Protein AF-A0A8T3P577-F1 (afdb_monomer)

Structure (mmCIF, N/CA/C/O backbone):
data_AF-A0A8T3P577-F1
#
_entry.id   AF-A0A8T3P577-F1
#
loop_
_atom_site.group_PDB
_atom_site.id
_atom_site.type_symbol
_atom_site.label_atom_id
_atom_site.label_alt_id
_atom_site.label_comp_id
_atom_site.label_asym_id
_atom_site.label_entity_id
_atom_site.label_seq_id
_atom_site.pdbx_PDB_ins_code
_atom_site.Cartn_x
_atom_site.Cartn_y
_atom_site.Cartn_z
_atom_site.occupancy
_atom_site.B_iso_or_equiv
_atom_site.auth_seq_id
_atom_site.auth_comp_id
_atom_site.auth_asym_id
_atom_site.auth_atom_id
_atom_site.pdbx_PDB_model_num
ATOM 1 N N . MET A 1 1 ? 23.731 -14.894 -26.769 1.00 71.81 1 MET A N 1
ATOM 2 C CA . MET A 1 1 ? 24.178 -13.568 -27.231 1.00 71.81 1 MET A CA 1
ATOM 3 C C . MET A 1 1 ? 25.105 -13.027 -26.162 1.00 71.81 1 MET A C 1
ATOM 5 O O . MET A 1 1 ? 24.796 -13.225 -24.994 1.00 71.81 1 MET A O 1
ATOM 9 N N . SER A 1 2 ? 26.239 -12.454 -26.550 1.00 82.31 2 SER A N 1
ATOM 10 C CA . SER A 1 2 ? 27.173 -11.771 -25.647 1.00 82.31 2 SER A CA 1
ATOM 11 C C . SER A 1 2 ? 27.185 -10.286 -25.996 1.00 82.31 2 SER A C 1
ATOM 13 O O . SER A 1 2 ? 27.164 -9.952 -27.181 1.00 82.31 2 SER A O 1
ATOM 15 N N . ILE A 1 3 ? 27.175 -9.412 -24.990 1.00 85.81 3 ILE A N 1
ATOM 16 C CA . ILE A 1 3 ? 27.197 -7.953 -25.147 1.00 85.81 3 ILE A CA 1
ATOM 17 C C . ILE A 1 3 ? 28.252 -7.409 -24.186 1.00 85.81 3 ILE A C 1
ATOM 19 O O . ILE A 1 3 ? 28.118 -7.576 -22.976 1.00 85.81 3 ILE A O 1
ATOM 23 N N . ASP A 1 4 ? 29.266 -6.741 -24.723 1.00 86.69 4 ASP A N 1
ATOM 24 C CA . ASP A 1 4 ? 30.202 -5.900 -23.980 1.00 86.69 4 ASP A CA 1
ATOM 25 C C . ASP A 1 4 ? 30.044 -4.468 -24.498 1.00 86.69 4 ASP A C 1
ATOM 27 O O . ASP A 1 4 ? 30.596 -4.108 -25.532 1.00 86.69 4 ASP A O 1
ATOM 31 N N . MET A 1 5 ? 29.203 -3.678 -23.834 1.00 86.38 5 MET A N 1
ATOM 32 C CA . MET A 1 5 ? 29.013 -2.253 -24.114 1.00 86.38 5 MET A CA 1
ATOM 33 C C . MET A 1 5 ? 29.211 -1.493 -22.802 1.00 86.38 5 MET A C 1
ATOM 35 O O . MET A 1 5 ? 28.332 -1.548 -21.935 1.00 86.38 5 MET A O 1
ATOM 39 N N . PRO A 1 6 ? 30.362 -0.825 -22.607 1.00 77.06 6 PRO A N 1
ATOM 40 C CA . PRO A 1 6 ? 30.634 -0.088 -21.386 1.00 77.06 6 PRO A CA 1
ATOM 41 C C . PRO A 1 6 ? 29.635 1.055 -21.181 1.00 77.06 6 PRO A C 1
ATOM 43 O O . PRO A 1 6 ? 29.279 1.775 -22.112 1.00 77.06 6 PRO A O 1
ATOM 46 N N . ALA A 1 7 ? 29.215 1.255 -19.935 1.00 70.44 7 ALA A N 1
ATOM 47 C CA . ALA A 1 7 ? 28.343 2.352 -19.525 1.00 70.44 7 ALA A CA 1
ATOM 48 C C . ALA A 1 7 ? 28.903 3.041 -18.270 1.00 70.44 7 ALA A C 1
ATOM 50 O O . ALA A 1 7 ? 29.753 2.488 -17.567 1.00 70.44 7 ALA A O 1
ATOM 51 N N . GLY A 1 8 ? 28.432 4.257 -17.975 1.00 68.62 8 GLY A N 1
ATOM 52 C CA . GLY A 1 8 ? 28.886 5.026 -16.810 1.00 68.62 8 GLY A CA 1
ATOM 53 C C . GLY A 1 8 ? 30.382 5.349 -16.879 1.00 68.62 8 GLY A C 1
ATOM 54 O O . GLY A 1 8 ? 30.854 5.846 -17.894 1.00 68.62 8 GLY A O 1
ATOM 55 N N . GLU A 1 9 ? 31.139 5.048 -15.822 1.00 60.72 9 GLU A N 1
ATOM 56 C CA . GLU A 1 9 ? 32.598 5.268 -15.790 1.00 60.72 9 GLU A CA 1
ATOM 57 C C . GLU A 1 9 ? 33.372 4.357 -16.762 1.00 60.72 9 GLU A C 1
ATOM 59 O O . GLU A 1 9 ? 34.480 4.689 -17.182 1.00 60.72 9 GLU A O 1
ATOM 64 N N . GLY A 1 10 ? 32.771 3.240 -17.190 1.00 57.75 10 GLY A N 1
ATOM 65 C CA . GLY A 1 10 ? 33.385 2.284 -18.114 1.00 57.75 10 GLY A CA 1
ATOM 66 C C . GLY A 1 10 ? 33.611 2.824 -19.530 1.00 57.75 10 GLY A C 1
ATOM 67 O O . GLY A 1 10 ? 34.413 2.254 -20.265 1.00 57.75 10 GLY A O 1
ATOM 68 N N . ILE A 1 11 ? 32.968 3.937 -19.905 1.00 72.00 11 ILE A N 1
ATOM 69 C CA . ILE A 1 11 ? 33.116 4.565 -21.232 1.00 72.00 11 ILE A CA 1
ATOM 70 C C . ILE A 1 11 ? 34.526 5.123 -21.485 1.00 72.00 11 ILE A C 1
ATOM 72 O O . ILE A 1 11 ? 34.865 5.441 -22.618 1.00 72.00 11 ILE A O 1
ATOM 76 N N . GLN A 1 12 ? 35.354 5.266 -20.444 1.00 69.62 12 GLN A N 1
ATOM 77 C CA . GLN A 1 12 ? 36.741 5.729 -20.580 1.00 69.62 12 GLN A CA 1
ATOM 78 C C . GLN A 1 12 ? 37.710 4.614 -21.000 1.00 69.62 12 GLN A C 1
ATOM 80 O O . GLN A 1 12 ? 38.899 4.868 -21.203 1.00 69.62 12 GLN A O 1
ATOM 85 N N . ARG A 1 13 ? 37.235 3.367 -21.102 1.00 74.62 13 ARG A N 1
ATOM 86 C CA . ARG A 1 13 ? 38.071 2.223 -21.460 1.00 74.62 13 ARG A CA 1
ATOM 87 C C . ARG A 1 13 ? 38.559 2.361 -22.902 1.00 74.62 13 ARG A C 1
ATOM 89 O O . ARG A 1 13 ? 37.771 2.507 -23.828 1.00 74.62 13 ARG A O 1
ATOM 96 N N . HIS A 1 14 ? 39.872 2.265 -23.098 1.00 75.50 14 HIS A N 1
ATOM 97 C CA . HIS A 1 14 ? 40.455 2.193 -24.436 1.00 75.50 14 HIS A CA 1
ATOM 98 C C . HIS A 1 14 ? 40.020 0.894 -25.124 1.00 75.50 14 HIS A C 1
ATOM 100 O O . HIS A 1 14 ? 40.202 -0.191 -24.570 1.00 75.50 14 HIS A O 1
ATOM 106 N N . GLY A 1 15 ? 39.452 0.995 -26.323 1.00 87.06 15 GLY A N 1
ATOM 107 C CA . GLY A 1 15 ? 38.887 -0.160 -27.009 1.00 87.06 15 GLY A CA 1
ATOM 108 C C . GLY A 1 15 ? 37.847 0.232 -28.044 1.00 87.06 15 GLY A C 1
ATOM 109 O O . GLY A 1 15 ? 37.768 1.397 -28.428 1.00 87.06 15 GLY A O 1
ATOM 110 N N . TRP A 1 16 ? 37.082 -0.761 -28.489 1.00 91.44 16 TRP A N 1
ATOM 111 C CA . TRP A 1 16 ? 35.789 -0.559 -29.143 1.00 91.44 16 TRP A CA 1
ATOM 112 C C . TRP A 1 16 ? 34.788 0.051 -28.155 1.00 91.44 16 TRP A C 1
ATOM 114 O O . TRP A 1 16 ? 34.823 -0.297 -26.974 1.00 91.44 16 TRP A O 1
ATOM 124 N N . ASP A 1 17 ? 33.858 0.876 -28.643 1.00 90.81 17 ASP A N 1
ATOM 125 C CA . ASP A 1 17 ? 32.739 1.369 -27.821 1.00 90.81 17 ASP A CA 1
ATOM 126 C C . ASP A 1 17 ? 31.758 0.240 -27.468 1.00 90.81 17 ASP A C 1
ATOM 128 O O . ASP A 1 17 ? 31.012 0.323 -26.495 1.00 90.81 17 ASP A O 1
ATOM 132 N N . GLY A 1 18 ? 31.763 -0.843 -28.247 1.00 92.00 18 GLY A N 1
ATOM 133 C CA . GLY A 1 18 ? 31.103 -2.081 -27.872 1.00 92.00 18 GLY A CA 1
ATOM 134 C C . GLY A 1 18 ? 31.506 -3.272 -28.729 1.00 92.00 18 GLY A C 1
ATOM 135 O O . GLY A 1 18 ? 31.876 -3.127 -29.892 1.00 92.00 18 GLY A O 1
ATOM 136 N N . ILE A 1 19 ? 31.397 -4.473 -28.173 1.00 92.50 19 ILE A N 1
ATOM 137 C CA . ILE A 1 19 ? 31.553 -5.736 -28.893 1.00 92.50 19 ILE A CA 1
ATOM 138 C C . ILE A 1 19 ? 30.324 -6.592 -28.613 1.00 92.50 19 ILE A C 1
ATOM 140 O O . ILE A 1 19 ? 29.979 -6.858 -27.463 1.00 92.50 19 ILE A O 1
ATOM 144 N N . VAL A 1 20 ? 29.648 -7.034 -29.670 1.00 91.94 20 VAL A N 1
ATOM 145 C CA . VAL A 1 20 ? 28.445 -7.865 -29.556 1.00 91.94 20 VAL A CA 1
ATOM 146 C C . VAL A 1 20 ? 28.607 -9.116 -30.397 1.00 91.94 20 VAL A C 1
ATOM 148 O O . VAL A 1 20 ? 28.954 -9.040 -31.575 1.00 91.94 20 VAL A O 1
ATOM 151 N N . GLU A 1 21 ? 28.309 -10.267 -29.804 1.00 91.56 21 GLU A N 1
ATOM 152 C CA . GLU A 1 21 ? 28.232 -11.545 -30.500 1.00 91.56 21 GLU A CA 1
ATOM 153 C C . GLU A 1 21 ? 26.792 -12.066 -30.475 1.00 91.56 21 GLU A C 1
ATOM 155 O O . GLU A 1 21 ? 26.251 -12.440 -29.423 1.00 91.56 21 GLU A O 1
ATOM 160 N N . SER A 1 22 ? 26.168 -12.130 -31.652 1.00 88.56 22 SER A N 1
ATOM 161 C CA . SER A 1 22 ? 24.831 -12.703 -31.807 1.00 88.56 22 SER A CA 1
ATOM 162 C C . SER A 1 22 ? 24.853 -13.980 -32.635 1.00 88.56 22 SER A C 1
ATOM 164 O O . SER A 1 22 ? 25.453 -14.032 -33.702 1.00 88.56 22 SER A O 1
ATOM 166 N N . ARG A 1 23 ? 24.139 -15.019 -32.190 1.00 83.88 23 ARG A N 1
ATOM 167 C CA . ARG A 1 23 ? 23.975 -16.257 -32.978 1.00 83.88 23 ARG A CA 1
ATOM 168 C C . ARG A 1 23 ? 22.992 -16.079 -34.134 1.00 83.88 23 ARG A C 1
ATOM 170 O O . ARG A 1 23 ? 23.138 -16.732 -35.159 1.00 83.88 23 ARG A O 1
ATOM 177 N N . VAL A 1 24 ? 22.006 -15.199 -33.964 1.00 81.00 24 VAL A N 1
ATOM 178 C CA . VAL A 1 24 ? 20.947 -14.925 -34.939 1.00 81.00 24 VAL A CA 1
ATOM 179 C C . VAL A 1 24 ? 20.927 -13.426 -35.202 1.00 81.00 24 VAL A C 1
ATOM 181 O O . VAL A 1 24 ? 20.859 -12.628 -34.269 1.00 81.00 24 VAL A O 1
ATOM 184 N N . GLY A 1 25 ? 21.046 -13.044 -36.469 1.00 81.00 25 GLY A N 1
ATOM 185 C CA . GLY A 1 25 ? 20.943 -11.648 -36.873 1.00 81.00 25 GLY A CA 1
ATOM 186 C C . GLY A 1 25 ? 19.488 -11.222 -37.049 1.00 81.00 25 GLY A C 1
ATOM 187 O O . GLY A 1 25 ? 18.616 -12.052 -37.299 1.00 81.00 25 GLY A O 1
ATOM 188 N N . ASN A 1 26 ? 19.236 -9.922 -36.967 1.00 82.94 26 ASN A N 1
ATOM 189 C CA . ASN A 1 26 ? 17.981 -9.297 -37.369 1.00 82.94 26 ASN A CA 1
ATOM 190 C C . ASN A 1 26 ? 18.266 -8.054 -38.241 1.00 82.94 26 ASN A C 1
ATOM 192 O O . ASN A 1 26 ? 19.400 -7.828 -38.685 1.00 82.94 26 ASN A O 1
ATOM 196 N N . ALA A 1 27 ? 17.233 -7.255 -38.517 1.00 83.50 27 ALA A N 1
ATOM 197 C CA . ALA A 1 27 ? 17.361 -6.044 -39.329 1.00 83.50 27 ALA A CA 1
ATOM 198 C C . ALA A 1 27 ? 18.407 -5.051 -38.773 1.00 83.50 27 ALA A C 1
ATOM 200 O O . ALA A 1 27 ? 19.094 -4.389 -39.547 1.00 83.50 27 ALA A O 1
ATOM 201 N N . TRP A 1 28 ? 18.597 -5.020 -37.452 1.00 86.62 28 TRP A N 1
ATOM 202 C CA . TRP A 1 28 ? 19.410 -4.039 -36.726 1.00 86.62 28 TRP A CA 1
ATOM 203 C C . TRP A 1 28 ? 20.733 -4.607 -36.192 1.00 86.62 28 TRP A C 1
ATOM 205 O O . TRP A 1 28 ? 21.733 -3.900 -36.086 1.00 86.62 28 TRP A O 1
ATOM 215 N N . LEU A 1 29 ? 20.789 -5.902 -35.898 1.00 88.31 29 LEU A N 1
ATOM 216 C CA . LEU A 1 29 ? 21.960 -6.570 -35.343 1.00 88.31 29 LEU A CA 1
ATOM 217 C C . LEU A 1 29 ? 22.425 -7.689 -36.287 1.00 88.31 29 LEU A C 1
ATOM 219 O O . LEU A 1 29 ? 21.695 -8.664 -36.464 1.00 88.31 29 LEU A O 1
ATOM 223 N N . PRO A 1 30 ? 23.619 -7.594 -36.900 1.00 88.00 30 PRO A N 1
ATOM 224 C CA . PRO A 1 30 ? 24.184 -8.684 -37.695 1.00 88.00 30 PRO A CA 1
ATOM 225 C C . PRO A 1 30 ? 24.400 -9.970 -36.884 1.00 88.00 30 PRO A C 1
ATOM 227 O O . PRO A 1 30 ? 24.657 -9.930 -35.683 1.00 88.00 30 PRO A O 1
ATOM 230 N N . SER A 1 31 ? 24.379 -11.124 -37.557 1.00 90.25 31 SER A N 1
ATOM 231 C CA . SER A 1 31 ? 24.835 -12.388 -36.965 1.00 90.25 31 SER A CA 1
ATOM 232 C C . SER A 1 31 ? 26.365 -12.449 -36.872 1.00 90.25 31 SER A C 1
ATOM 234 O O . SER A 1 31 ? 27.079 -11.983 -37.764 1.00 90.25 31 SER A O 1
ATOM 236 N N . GLY A 1 32 ? 26.879 -13.120 -35.850 1.00 91.56 32 GLY A N 1
ATOM 237 C CA . GLY A 1 32 ? 28.299 -13.256 -35.546 1.00 91.56 32 GLY A CA 1
ATOM 238 C C . GLY A 1 32 ? 28.833 -12.115 -34.682 1.00 91.56 32 GLY A C 1
ATOM 239 O O . GLY A 1 32 ? 28.078 -11.448 -33.973 1.00 91.56 32 GLY A O 1
ATOM 240 N N . LEU A 1 33 ? 30.150 -11.926 -34.736 1.00 94.25 33 LEU A N 1
ATOM 241 C CA . LEU A 1 33 ? 30.873 -10.932 -33.951 1.00 94.25 33 LEU A CA 1
ATOM 242 C C . LEU A 1 33 ? 30.795 -9.552 -34.614 1.00 94.25 33 LEU A C 1
ATOM 244 O O . LEU A 1 33 ? 30.989 -9.416 -35.825 1.00 94.25 33 LEU A O 1
ATOM 248 N N . THR A 1 34 ? 30.503 -8.523 -33.828 1.00 95.06 34 THR A N 1
ATOM 249 C CA . THR A 1 34 ? 30.316 -7.149 -34.302 1.00 95.06 34 THR A CA 1
ATOM 250 C C . THR A 1 34 ? 31.057 -6.175 -33.390 1.00 95.06 34 THR A C 1
ATOM 252 O O . THR A 1 34 ? 30.923 -6.252 -32.170 1.00 95.06 34 THR A O 1
ATOM 255 N N . GLY A 1 35 ? 31.857 -5.288 -33.981 1.00 95.56 35 GLY A N 1
ATOM 256 C CA . GLY A 1 35 ? 32.533 -4.188 -33.295 1.00 95.56 35 GLY A CA 1
ATOM 257 C C . GLY A 1 35 ? 31.777 -2.887 -33.530 1.00 95.56 35 GLY A C 1
ATOM 258 O O . GLY A 1 35 ? 31.474 -2.549 -34.676 1.00 95.56 35 GLY A O 1
ATOM 259 N N . TRP A 1 36 ? 31.451 -2.186 -32.449 1.00 95.69 36 TRP A N 1
ATOM 260 C CA . TRP A 1 36 ? 30.625 -0.986 -32.438 1.00 95.69 36 TRP A CA 1
ATOM 261 C C . TRP A 1 36 ? 31.460 0.242 -32.105 1.00 95.69 36 TRP A C 1
ATOM 263 O O . TRP A 1 36 ? 32.252 0.244 -31.165 1.00 95.69 36 TRP A O 1
ATOM 273 N N . GLU A 1 37 ? 31.228 1.290 -32.882 1.00 95.56 37 GLU A N 1
ATOM 274 C CA . GLU A 1 37 ? 31.765 2.633 -32.714 1.00 95.56 37 GLU A CA 1
ATOM 275 C C . GLU A 1 37 ? 30.597 3.618 -32.675 1.00 95.56 37 GLU A C 1
ATOM 277 O O . GLU A 1 37 ? 29.689 3.543 -33.505 1.00 95.56 37 GLU A O 1
ATOM 282 N N . MET A 1 38 ? 30.606 4.558 -31.739 1.00 93.88 38 MET A N 1
ATOM 283 C CA . MET A 1 38 ? 29.532 5.519 -31.525 1.00 93.88 38 MET A CA 1
ATOM 284 C C . MET A 1 38 ? 30.082 6.946 -31.544 1.00 93.88 38 MET A C 1
ATOM 286 O O . MET A 1 38 ? 31.102 7.265 -30.939 1.00 93.88 38 MET A O 1
ATOM 290 N N . GLY A 1 39 ? 29.406 7.846 -32.260 1.00 91.94 39 GLY A N 1
ATOM 291 C CA . GLY A 1 39 ? 29.864 9.225 -32.425 1.00 91.94 39 GLY A CA 1
ATOM 292 C C . GLY A 1 39 ? 28.734 10.244 -32.381 1.00 91.94 39 GLY A C 1
ATOM 293 O O . GLY A 1 39 ? 27.722 10.104 -33.066 1.00 91.94 39 GLY A O 1
ATOM 294 N N . VAL A 1 40 ? 28.933 11.323 -31.620 1.00 91.69 40 VAL A N 1
ATOM 295 C CA . VAL A 1 40 ? 27.987 12.456 -31.511 1.00 91.69 40 VAL A CA 1
ATOM 296 C C . VAL A 1 40 ? 28.432 13.703 -32.293 1.00 91.69 40 VAL A C 1
ATOM 298 O O . VAL A 1 40 ? 27.758 14.743 -32.254 1.00 91.69 40 VAL A O 1
ATOM 301 N N . ASP A 1 41 ? 29.563 13.595 -33.000 1.00 93.31 41 ASP A N 1
ATOM 302 C CA . ASP A 1 41 ? 30.188 14.644 -33.805 1.00 93.31 41 ASP A CA 1
ATOM 303 C C . ASP A 1 41 ? 29.220 15.310 -34.789 1.00 93.31 41 ASP A C 1
ATOM 305 O O . ASP A 1 41 ? 28.344 14.675 -35.373 1.00 93.31 41 ASP A O 1
ATOM 309 N N . LYS A 1 42 ? 29.415 16.617 -35.021 1.00 92.50 42 LYS A N 1
ATOM 310 C CA . LYS A 1 42 ? 28.609 17.390 -35.987 1.00 92.50 42 LYS A CA 1
ATOM 311 C C . LYS A 1 42 ? 28.790 16.927 -37.435 1.00 92.50 42 LYS A C 1
ATOM 313 O O . LYS A 1 42 ? 27.908 17.179 -38.247 1.00 92.50 42 LYS A O 1
ATOM 318 N N . ASP A 1 43 ? 29.918 16.288 -37.743 1.00 94.56 43 ASP A N 1
ATOM 319 C CA . ASP A 1 43 ? 30.199 15.672 -39.041 1.00 94.56 43 ASP A CA 1
ATOM 320 C C . ASP A 1 43 ? 30.327 14.150 -38.864 1.00 94.56 43 ASP A C 1
ATOM 322 O O . ASP A 1 43 ? 31.427 13.644 -38.599 1.00 94.56 43 ASP A O 1
ATOM 326 N N . PRO A 1 44 ? 29.212 13.407 -38.998 1.00 94.31 44 PRO A N 1
ATOM 327 C CA . PRO A 1 44 ? 29.225 11.962 -38.829 1.00 94.31 44 PRO A CA 1
ATOM 328 C C . PRO A 1 44 ? 30.077 11.249 -39.873 1.00 94.31 44 PRO A C 1
ATOM 330 O O . PRO A 1 44 ? 30.699 10.240 -39.557 1.00 94.31 44 PRO A O 1
ATOM 333 N N . ARG A 1 45 ? 30.162 11.776 -41.106 1.00 95.81 45 ARG A N 1
ATOM 334 C CA . ARG A 1 45 ? 30.943 11.148 -42.181 1.00 95.81 45 ARG A CA 1
ATOM 335 C C . ARG A 1 45 ? 32.421 11.145 -41.833 1.00 95.81 45 ARG A C 1
ATOM 337 O O . ARG A 1 45 ? 33.083 10.117 -42.003 1.00 95.81 45 ARG A O 1
ATOM 344 N N . ARG A 1 46 ? 32.941 12.290 -41.385 1.00 95.94 46 ARG A N 1
ATOM 345 C CA . ARG A 1 46 ? 34.342 12.412 -40.979 1.00 95.94 46 ARG A CA 1
ATOM 346 C C . ARG A 1 46 ? 34.635 11.464 -39.821 1.00 95.94 46 ARG A C 1
ATOM 348 O O . ARG A 1 46 ? 35.520 10.625 -39.957 1.00 95.94 46 ARG A O 1
ATOM 355 N N . LYS A 1 47 ? 33.824 11.511 -38.758 1.00 95.75 47 LYS A N 1
ATOM 356 C CA . LYS A 1 47 ? 34.003 10.662 -37.573 1.00 95.75 47 LYS A CA 1
ATOM 357 C C . LYS A 1 47 ? 33.931 9.165 -37.892 1.00 95.75 47 LYS A C 1
ATOM 359 O O . LYS A 1 47 ? 34.814 8.415 -37.489 1.00 95.75 47 LYS A O 1
ATOM 364 N N . ALA A 1 48 ? 32.937 8.733 -38.668 1.00 95.94 48 ALA A N 1
ATOM 365 C CA . ALA A 1 48 ? 32.801 7.337 -39.081 1.00 95.94 48 ALA A CA 1
ATOM 366 C C . ALA A 1 48 ? 34.000 6.867 -39.914 1.00 95.94 48 ALA A C 1
ATOM 368 O O . ALA A 1 48 ? 34.460 5.739 -39.764 1.00 95.94 48 ALA A O 1
ATOM 369 N N . SER A 1 49 ? 34.524 7.733 -40.788 1.00 96.25 49 SER A N 1
ATOM 370 C CA . SER A 1 49 ? 35.685 7.416 -41.626 1.00 96.25 49 SER A CA 1
ATOM 371 C C . SER A 1 49 ? 36.975 7.318 -40.815 1.00 96.25 49 SER A C 1
ATOM 373 O O . SER A 1 49 ? 37.765 6.413 -41.069 1.00 96.25 49 SER A O 1
ATOM 375 N N . GLU A 1 50 ? 37.171 8.223 -39.853 1.00 96.12 50 GLU A N 1
ATOM 376 C CA . GLU A 1 50 ? 38.296 8.201 -38.912 1.00 96.12 50 GLU A CA 1
ATOM 377 C C . GLU A 1 50 ? 38.265 6.919 -38.068 1.00 96.12 50 GLU A C 1
ATOM 379 O O . GLU A 1 50 ? 39.249 6.180 -38.051 1.00 96.12 50 GLU A O 1
ATOM 384 N N . ASN A 1 51 ? 37.119 6.599 -37.454 1.00 95.25 51 ASN A N 1
ATOM 385 C CA . ASN A 1 51 ? 36.965 5.380 -36.658 1.00 95.25 51 ASN A CA 1
ATOM 386 C C . ASN A 1 51 ? 37.142 4.117 -37.523 1.00 95.25 51 ASN A C 1
ATOM 388 O O . ASN A 1 51 ? 37.879 3.214 -37.142 1.00 95.25 51 ASN A O 1
ATOM 392 N N . TYR A 1 52 ? 36.547 4.058 -38.721 1.00 96.38 52 TYR A N 1
ATOM 393 C CA . TYR A 1 52 ? 36.730 2.925 -39.637 1.00 96.38 52 TYR A CA 1
ATOM 394 C C . TYR A 1 52 ? 38.202 2.723 -40.014 1.00 96.38 52 TYR A C 1
ATOM 396 O O . TYR A 1 52 ? 38.705 1.607 -39.938 1.00 96.38 52 TYR A O 1
ATOM 404 N N . ALA A 1 53 ? 38.910 3.793 -40.392 1.00 95.88 53 ALA A N 1
ATOM 405 C CA . ALA A 1 53 ? 40.323 3.713 -40.758 1.00 95.88 53 ALA A CA 1
ATOM 406 C C . ALA A 1 53 ? 41.191 3.249 -39.580 1.00 95.88 53 ALA A C 1
ATOM 408 O O . ALA A 1 53 ? 42.065 2.403 -39.766 1.00 95.88 53 ALA A O 1
ATOM 409 N N . ALA A 1 54 ? 40.910 3.741 -38.369 1.00 94.19 54 ALA A N 1
ATOM 410 C CA . ALA A 1 54 ? 41.583 3.283 -37.159 1.00 94.19 54 ALA A CA 1
ATOM 411 C C . ALA A 1 54 ? 41.382 1.776 -36.935 1.00 94.19 54 ALA A C 1
ATOM 413 O O . ALA A 1 54 ? 42.346 1.079 -36.640 1.00 94.19 54 ALA A O 1
ATOM 414 N N . ARG A 1 55 ? 40.165 1.256 -37.152 1.00 94.94 55 ARG A N 1
ATOM 415 C CA . ARG A 1 55 ? 39.853 -0.175 -36.979 1.00 94.94 55 ARG A CA 1
ATOM 416 C C . ARG A 1 55 ? 40.368 -1.073 -38.095 1.00 94.94 55 ARG A C 1
ATOM 418 O O . ARG A 1 55 ? 40.652 -2.237 -37.844 1.00 94.94 55 ARG A O 1
ATOM 425 N N . VAL A 1 56 ? 40.529 -0.550 -39.307 1.00 93.19 56 VAL A N 1
ATOM 426 C CA . VAL A 1 56 ? 41.254 -1.258 -40.374 1.00 93.19 56 VAL A CA 1
ATOM 427 C C . VAL A 1 56 ? 42.744 -1.345 -40.042 1.00 93.19 56 VAL A C 1
ATOM 429 O O . VAL A 1 56 ? 43.350 -2.393 -40.241 1.00 93.19 56 VAL A O 1
ATOM 432 N N . SER A 1 57 ? 43.333 -0.270 -39.507 1.00 93.69 57 SER A N 1
ATOM 433 C CA . SER A 1 57 ? 44.742 -0.272 -39.099 1.00 93.69 57 SER A CA 1
ATOM 434 C C . SER A 1 57 ? 45.003 -1.161 -37.882 1.00 93.69 57 SER A C 1
ATOM 436 O O . SER A 1 57 ? 46.058 -1.785 -37.807 1.00 93.69 57 SER A O 1
ATOM 438 N N . ASP A 1 58 ? 44.078 -1.186 -36.924 1.00 93.88 58 ASP A N 1
ATOM 439 C CA . ASP A 1 58 ? 44.138 -2.022 -35.730 1.00 93.88 58 ASP A CA 1
ATOM 440 C C . ASP A 1 58 ? 42.726 -2.448 -35.301 1.00 93.88 58 ASP A C 1
ATOM 442 O O . ASP A 1 58 ? 41.948 -1.679 -34.727 1.00 93.88 58 ASP A O 1
ATOM 446 N N . ALA A 1 59 ? 42.401 -3.712 -35.570 1.00 91.50 59 ALA A N 1
ATOM 447 C CA . ALA A 1 59 ? 41.095 -4.292 -35.280 1.00 91.50 59 ALA A CA 1
ATOM 448 C C . ALA A 1 59 ? 40.854 -4.558 -33.780 1.00 91.50 59 ALA A C 1
ATOM 450 O O . ALA A 1 59 ? 39.766 -5.014 -33.412 1.00 91.50 59 ALA A O 1
ATOM 451 N N . LEU A 1 60 ? 41.846 -4.296 -32.915 1.00 91.62 60 LEU A N 1
ATOM 452 C CA . LEU A 1 60 ? 41.788 -4.494 -31.464 1.00 91.62 60 LEU A CA 1
ATOM 453 C C . LEU A 1 60 ? 41.228 -5.866 -31.060 1.00 91.62 60 LEU A C 1
ATOM 455 O O . LEU A 1 60 ? 40.308 -5.979 -30.251 1.00 91.62 60 LEU A O 1
ATOM 459 N N . GLY A 1 61 ? 41.781 -6.922 -31.657 1.00 89.44 61 GLY A N 1
ATOM 460 C CA . GLY A 1 61 ? 41.445 -8.309 -31.329 1.00 89.44 61 GLY A CA 1
ATOM 461 C C . GLY A 1 61 ? 40.243 -8.896 -32.074 1.00 89.44 61 GLY A C 1
ATOM 462 O O . GLY A 1 61 ? 40.009 -10.098 -31.959 1.00 89.44 61 GLY A O 1
ATOM 463 N N . LEU A 1 62 ? 39.511 -8.112 -32.874 1.00 92.75 62 LEU A N 1
ATOM 464 C CA . LEU A 1 62 ? 38.525 -8.661 -33.809 1.00 92.75 62 LEU A CA 1
ATOM 465 C C . LEU A 1 62 ? 39.208 -9.154 -35.090 1.00 92.75 62 LEU A C 1
ATOM 467 O O . LEU A 1 62 ? 40.199 -8.582 -35.531 1.00 92.75 62 LEU A O 1
ATOM 471 N N . ASN A 1 63 ? 38.6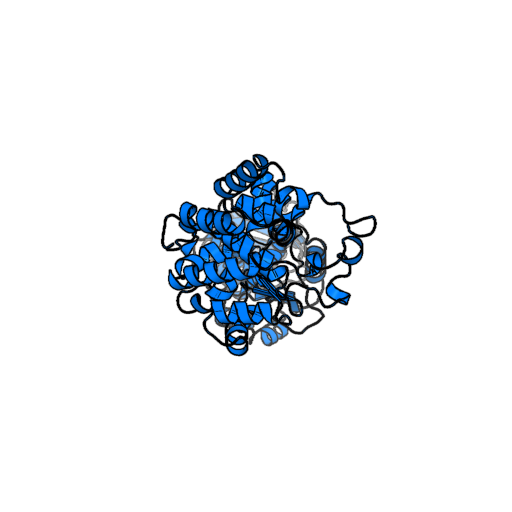55 -10.194 -35.718 1.00 93.62 63 ASN A N 1
ATOM 472 C CA . ASN A 1 63 ? 39.065 -10.622 -37.057 1.00 93.62 63 ASN A CA 1
ATOM 473 C C . ASN A 1 63 ? 38.164 -9.941 -38.104 1.00 93.62 63 ASN A C 1
ATOM 475 O O . ASN A 1 63 ? 36.988 -10.325 -38.195 1.00 93.62 63 ASN A O 1
ATOM 479 N N . PRO A 1 64 ? 38.667 -8.982 -38.908 1.00 93.38 64 PRO A N 1
ATOM 480 C CA . PRO A 1 64 ? 37.839 -8.244 -39.859 1.00 93.38 64 PRO A CA 1
ATOM 481 C C . PRO A 1 64 ? 37.128 -9.133 -40.881 1.00 93.38 64 PRO A C 1
ATOM 483 O O . PRO A 1 64 ? 35.956 -8.913 -41.174 1.00 93.38 64 PRO A O 1
ATOM 486 N N . ALA A 1 65 ? 37.768 -10.217 -41.333 1.00 92.75 65 ALA A N 1
ATOM 487 C CA . ALA A 1 65 ? 37.191 -11.151 -42.304 1.00 92.75 65 ALA A CA 1
ATOM 488 C C . ALA A 1 65 ? 36.005 -11.967 -41.752 1.00 92.75 65 ALA A C 1
ATOM 490 O O . ALA A 1 65 ? 35.247 -12.565 -42.516 1.00 92.75 65 ALA A O 1
ATOM 491 N N . GLN A 1 66 ? 35.831 -12.005 -40.428 1.00 92.38 66 GLN A N 1
ATOM 492 C CA . GLN A 1 66 ? 34.765 -12.757 -39.756 1.00 92.38 66 GLN A CA 1
ATOM 493 C C . GLN A 1 66 ? 33.775 -11.861 -39.001 1.00 92.38 66 GLN A C 1
ATOM 495 O O . GLN A 1 66 ? 32.717 -12.345 -38.589 1.00 92.38 66 GLN A O 1
ATOM 500 N N . SER A 1 67 ? 34.080 -10.568 -38.862 1.00 94.62 67 SER A N 1
ATOM 501 C CA . SER A 1 67 ? 33.354 -9.638 -37.993 1.00 94.62 67 SER A CA 1
ATOM 502 C C . SER A 1 67 ? 32.709 -8.494 -38.777 1.00 94.62 67 SER A C 1
ATOM 504 O O . SER A 1 67 ? 33.150 -8.142 -39.869 1.00 94.62 67 SER A O 1
ATOM 506 N N . CYS A 1 68 ? 31.661 -7.892 -38.214 1.00 95.56 68 CYS A N 1
ATOM 507 C CA . CYS A 1 68 ? 31.036 -6.688 -38.765 1.00 95.56 68 CYS A CA 1
ATOM 508 C C . CYS A 1 68 ? 31.562 -5.432 -38.066 1.00 95.56 68 CYS A C 1
ATOM 510 O O . CYS A 1 68 ? 31.562 -5.378 -36.837 1.00 95.56 68 CYS A O 1
ATOM 512 N N . PHE A 1 69 ? 31.908 -4.401 -38.834 1.00 96.94 69 PHE A N 1
ATOM 513 C CA . PHE A 1 69 ? 32.074 -3.047 -38.306 1.00 96.94 69 PHE A CA 1
ATOM 514 C C . PHE A 1 69 ? 30.713 -2.345 -38.272 1.00 96.94 69 PHE A C 1
ATOM 516 O O . PHE A 1 69 ? 29.992 -2.349 -39.275 1.00 96.94 69 PHE A O 1
ATOM 523 N N . VAL A 1 70 ? 30.361 -1.729 -37.146 1.00 97.00 70 VAL A N 1
ATOM 524 C CA . VAL A 1 70 ? 29.120 -0.967 -36.981 1.00 97.00 70 VAL A CA 1
ATOM 525 C C . VAL A 1 70 ? 29.441 0.422 -36.446 1.00 97.00 70 VAL A C 1
ATOM 527 O O . VAL A 1 70 ? 30.062 0.555 -35.398 1.00 97.00 70 VAL A O 1
ATOM 530 N N . PHE A 1 71 ? 28.985 1.459 -37.147 1.00 97.00 71 PHE A N 1
ATOM 531 C CA . PHE A 1 71 ? 29.049 2.836 -36.655 1.00 97.00 71 PHE A CA 1
ATOM 532 C C . PHE A 1 71 ? 27.658 3.367 -36.311 1.00 97.00 71 PHE A C 1
ATOM 534 O O . PHE A 1 71 ? 26.724 3.181 -37.086 1.00 97.00 71 PHE A O 1
ATOM 541 N N . VAL A 1 72 ? 27.508 4.067 -35.191 1.00 96.81 72 VAL A N 1
ATOM 542 C CA . VAL A 1 72 ? 26.227 4.630 -34.749 1.00 96.81 72 VAL A CA 1
ATOM 543 C C . VAL A 1 72 ? 26.364 6.114 -34.456 1.00 96.81 72 VAL A C 1
ATOM 545 O O . VAL A 1 72 ? 27.319 6.557 -33.820 1.00 96.81 72 VAL A O 1
ATOM 548 N N . THR A 1 73 ? 25.379 6.899 -34.877 1.00 95.75 73 THR A N 1
ATOM 549 C CA . THR A 1 73 ? 25.295 8.316 -34.541 1.00 95.75 73 THR A CA 1
ATOM 550 C C . THR A 1 73 ? 23.849 8.751 -34.290 1.00 95.75 73 THR A C 1
ATOM 552 O O . THR A 1 73 ? 22.958 8.369 -35.044 1.00 95.75 73 THR A O 1
ATOM 555 N N . PRO A 1 74 ? 23.579 9.607 -33.285 1.00 93.19 74 PRO A N 1
ATOM 556 C CA . PRO A 1 74 ? 22.260 10.211 -33.097 1.00 93.19 74 PRO A CA 1
ATOM 557 C C . PRO A 1 74 ? 22.028 11.423 -34.019 1.00 93.19 74 PRO A C 1
ATOM 559 O O . PRO A 1 74 ? 21.086 12.188 -33.818 1.00 93.19 74 PRO A O 1
ATOM 562 N N . ARG A 1 75 ? 22.913 11.678 -34.992 1.00 94.88 75 ARG A N 1
ATOM 563 C CA . ARG A 1 75 ? 22.804 12.783 -35.956 1.00 94.88 75 ARG A CA 1
ATOM 564 C C . ARG A 1 75 ? 22.189 12.296 -37.261 1.00 94.88 75 ARG A C 1
ATOM 566 O O . ARG A 1 75 ? 22.382 11.152 -37.648 1.00 94.88 75 ARG A O 1
ATOM 573 N N . ASN A 1 76 ? 21.525 13.192 -37.986 1.00 94.94 76 ASN A N 1
ATOM 574 C CA . ASN A 1 76 ? 21.160 12.933 -39.379 1.00 94.94 76 ASN A CA 1
ATOM 575 C C . ASN A 1 76 ? 22.431 12.836 -40.229 1.00 94.94 76 ASN A C 1
ATOM 577 O O . ASN A 1 76 ? 23.289 13.720 -40.139 1.00 94.94 76 ASN A O 1
ATOM 581 N N . TRP A 1 77 ? 22.534 11.818 -41.088 1.00 96.06 77 TRP A N 1
ATOM 582 C CA . TRP A 1 77 ? 23.706 11.629 -41.942 1.00 96.06 77 TRP A CA 1
ATOM 583 C C . TRP A 1 77 ? 23.348 11.600 -43.440 1.00 96.06 77 TRP A C 1
ATOM 585 O O . TRP A 1 77 ? 23.253 10.538 -44.067 1.00 96.06 77 TRP A O 1
ATOM 595 N N . PRO A 1 78 ? 23.244 12.780 -44.085 1.00 93.00 78 PRO A N 1
ATOM 596 C CA . PRO A 1 78 ? 23.127 12.863 -45.537 1.00 93.00 78 PRO A CA 1
ATOM 597 C C . PRO A 1 78 ? 24.326 12.197 -46.229 1.00 93.00 78 PRO A C 1
ATOM 599 O O . PRO A 1 78 ? 25.479 12.566 -46.007 1.00 93.00 78 PRO A O 1
ATOM 602 N N . GLY A 1 79 ? 24.060 11.205 -47.080 1.00 93.88 79 GLY A N 1
ATOM 603 C CA . GLY A 1 79 ? 25.100 10.448 -47.787 1.00 93.88 79 GLY A CA 1
ATOM 604 C C . GLY A 1 79 ? 25.605 9.188 -47.072 1.00 93.88 79 GLY A C 1
ATOM 605 O O . GLY A 1 79 ? 26.509 8.546 -47.609 1.00 93.88 79 GLY A O 1
ATOM 606 N N . LYS A 1 80 ? 25.005 8.789 -45.937 1.00 95.94 80 LYS A N 1
ATOM 607 C CA . LYS A 1 80 ? 25.269 7.515 -45.235 1.00 95.94 80 LYS A CA 1
ATOM 608 C C . LYS A 1 80 ? 25.347 6.312 -46.183 1.00 95.94 80 LYS A C 1
ATOM 610 O O . LYS A 1 80 ? 26.328 5.575 -46.166 1.00 95.94 80 LYS A O 1
ATOM 615 N N . ASN A 1 81 ? 24.362 6.152 -47.072 1.00 95.81 81 ASN A N 1
ATOM 616 C CA . ASN A 1 81 ? 24.306 5.012 -47.998 1.00 95.81 81 ASN A CA 1
ATOM 617 C C . ASN A 1 81 ? 25.472 5.000 -48.997 1.00 95.81 81 ASN A C 1
ATOM 619 O O . ASN A 1 81 ? 26.059 3.949 -49.234 1.00 95.81 81 ASN A O 1
ATOM 623 N N . ARG A 1 82 ? 25.874 6.170 -49.515 1.00 96.19 82 ARG A N 1
ATOM 624 C CA . ARG A 1 82 ? 27.044 6.283 -50.399 1.00 96.19 82 ARG A CA 1
ATOM 625 C C . ARG A 1 82 ? 28.323 5.890 -49.662 1.00 96.19 82 ARG A C 1
ATOM 627 O O . ARG A 1 82 ? 29.131 5.146 -50.204 1.00 96.19 82 ARG A O 1
ATOM 634 N N . TRP A 1 83 ? 28.484 6.345 -48.419 1.00 97.25 83 TRP A N 1
ATOM 635 C CA . TRP A 1 83 ? 29.622 5.956 -47.587 1.0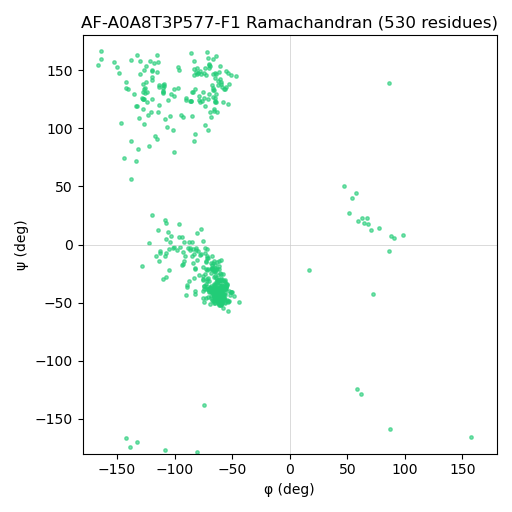0 97.25 83 TRP A CA 1
ATOM 636 C C . TRP A 1 83 ? 29.643 4.442 -47.328 1.00 97.25 83 TRP A C 1
ATOM 638 O O . TRP A 1 83 ? 30.687 3.813 -47.471 1.00 97.25 83 TRP A O 1
ATOM 648 N N . LEU A 1 84 ? 28.492 3.830 -47.028 1.00 96.44 84 LEU A N 1
ATOM 649 C CA . LEU A 1 84 ? 28.389 2.379 -46.851 1.00 96.44 84 LEU A CA 1
ATOM 650 C C . LEU A 1 84 ? 28.764 1.608 -48.120 1.00 96.44 84 LEU A C 1
ATOM 652 O O . LEU A 1 84 ? 29.505 0.633 -48.037 1.00 96.44 84 LEU A O 1
ATOM 656 N N . GLU A 1 85 ? 28.286 2.035 -49.290 1.00 95.94 85 GLU A N 1
ATOM 657 C CA . GLU A 1 85 ? 28.659 1.429 -50.573 1.00 95.94 85 GLU A CA 1
ATOM 658 C C . GLU A 1 85 ? 30.162 1.544 -50.848 1.00 95.94 85 GLU A C 1
ATOM 660 O O . GLU A 1 85 ? 30.782 0.573 -51.282 1.00 95.94 85 GLU A O 1
ATOM 665 N N . GLU A 1 86 ? 30.758 2.708 -50.572 1.00 95.94 86 GLU A N 1
ATOM 666 C CA . GLU A 1 86 ? 32.201 2.933 -50.689 1.00 95.94 86 GLU A CA 1
ATOM 667 C C . GLU A 1 86 ? 32.987 1.968 -49.788 1.00 95.94 86 GLU A C 1
ATOM 669 O O . GLU A 1 86 ? 33.915 1.319 -50.266 1.00 95.94 86 GLU A O 1
ATOM 674 N N . LYS A 1 87 ? 32.607 1.817 -48.511 1.00 96.12 87 LYS A N 1
ATOM 675 C CA . LYS A 1 87 ? 33.320 0.946 -47.557 1.00 96.12 87 LYS A CA 1
ATOM 676 C C . LYS A 1 87 ? 33.110 -0.540 -47.814 1.00 96.12 87 LYS A C 1
ATOM 678 O O . LYS A 1 87 ? 34.073 -1.299 -47.763 1.00 96.12 87 LYS A O 1
ATOM 683 N N . LYS A 1 88 ? 31.901 -0.961 -48.193 1.00 94.06 88 LYS A N 1
ATOM 684 C CA . LYS A 1 88 ? 31.633 -2.357 -48.577 1.00 94.06 88 LYS A CA 1
ATOM 685 C C . LYS A 1 88 ? 32.457 -2.791 -49.793 1.00 94.06 88 LYS A C 1
ATOM 687 O O . LYS A 1 88 ? 32.904 -3.930 -49.832 1.00 94.06 88 LYS A O 1
ATOM 692 N N . LYS A 1 89 ? 32.709 -1.892 -50.754 1.00 94.50 89 LYS A N 1
ATOM 693 C CA . LYS A 1 89 ? 33.573 -2.174 -51.918 1.00 94.50 89 LYS A CA 1
ATOM 694 C C . LYS A 1 89 ? 35.050 -2.356 -51.559 1.00 94.50 89 LYS A C 1
ATOM 696 O O . LYS A 1 89 ? 35.757 -3.000 -52.323 1.00 94.50 89 LYS A O 1
ATOM 701 N N . GLN A 1 90 ? 35.512 -1.795 -50.439 1.00 93.44 90 GLN A N 1
ATOM 702 C CA . GLN A 1 90 ? 36.895 -1.972 -49.979 1.00 93.44 90 GLN A CA 1
ATOM 703 C C . GLN A 1 90 ? 37.138 -3.388 -49.442 1.00 93.44 90 GLN A C 1
ATOM 705 O O . GLN A 1 90 ? 38.243 -3.895 -49.565 1.00 93.44 90 GLN A O 1
ATOM 710 N N . GLY A 1 91 ? 36.109 -4.042 -48.889 1.00 91.75 91 GLY A N 1
ATOM 711 C CA . GLY A 1 91 ? 36.184 -5.444 -48.466 1.00 91.75 91 GLY A CA 1
ATOM 712 C C . GLY A 1 91 ? 37.045 -5.714 -47.226 1.00 91.75 91 GLY A C 1
ATOM 713 O O . GLY A 1 91 ? 37.329 -6.873 -46.948 1.00 91.75 91 GLY A O 1
ATOM 714 N N . GLU A 1 92 ? 37.441 -4.677 -46.478 1.00 95.12 92 GLU A N 1
ATOM 715 C CA . GLU A 1 92 ? 38.301 -4.818 -45.286 1.00 95.12 92 GLU A CA 1
ATOM 716 C C . GLU A 1 92 ? 37.610 -5.583 -44.147 1.00 95.12 92 GLU A C 1
ATOM 718 O O . GLU A 1 92 ? 38.246 -6.325 -43.407 1.00 95.12 92 GLU A O 1
ATOM 723 N N . TRP A 1 93 ? 36.292 -5.412 -44.010 1.00 95.94 93 TRP A N 1
ATOM 724 C CA . TRP A 1 93 ? 35.454 -6.111 -43.036 1.00 95.94 93 TRP A CA 1
ATOM 725 C C . TRP A 1 93 ? 34.453 -7.010 -43.757 1.00 95.94 93 TRP A C 1
ATOM 727 O O . TRP A 1 93 ? 33.948 -6.648 -44.821 1.00 95.94 93 TRP A O 1
ATOM 737 N N . ARG A 1 94 ? 34.092 -8.141 -43.138 1.00 94.50 94 ARG A N 1
ATOM 738 C CA . ARG A 1 94 ? 33.058 -9.068 -43.633 1.00 94.50 94 ARG A CA 1
ATOM 739 C C . ARG A 1 94 ? 31.758 -8.337 -43.954 1.00 94.50 94 ARG A C 1
ATOM 741 O O . ARG A 1 94 ? 31.081 -8.642 -44.930 1.00 94.50 94 ARG A O 1
ATOM 748 N N . GLU A 1 95 ? 31.392 -7.398 -43.089 1.00 94.38 95 GLU A N 1
ATOM 749 C CA . GLU A 1 95 ? 30.210 -6.563 -43.230 1.00 94.38 95 GLU A CA 1
ATOM 750 C C . GLU A 1 95 ? 30.467 -5.186 -42.606 1.00 94.38 95 GLU A C 1
ATOM 752 O O . GLU A 1 95 ? 31.209 -5.054 -41.632 1.00 94.38 95 GLU A O 1
ATOM 757 N N . VAL A 1 96 ? 29.849 -4.153 -43.180 1.00 95.94 96 VAL A N 1
ATOM 758 C CA . VAL A 1 96 ? 29.901 -2.778 -42.671 1.00 95.94 96 VAL A CA 1
ATOM 759 C C . VAL A 1 96 ? 28.475 -2.258 -42.559 1.00 95.94 96 VAL A C 1
ATOM 761 O O . VAL A 1 96 ? 27.727 -2.277 -43.546 1.00 95.94 96 VAL A O 1
ATOM 764 N N . ARG A 1 97 ? 28.104 -1.778 -41.371 1.00 95.88 97 ARG A N 1
ATOM 765 C CA . ARG A 1 97 ? 26.827 -1.112 -41.102 1.00 95.88 97 ARG A CA 1
ATOM 766 C C . ARG A 1 97 ? 27.040 0.261 -40.485 1.00 95.88 97 ARG A C 1
ATOM 768 O O . ARG A 1 97 ? 28.054 0.528 -39.844 1.00 95.88 97 ARG A O 1
ATOM 775 N N . ALA A 1 98 ? 26.067 1.131 -40.707 1.00 95.69 98 ALA A N 1
ATOM 776 C CA . ALA A 1 98 ? 26.017 2.448 -40.107 1.00 95.69 98 ALA A CA 1
ATOM 777 C C . ALA A 1 98 ? 24.567 2.781 -39.770 1.00 95.69 98 ALA A C 1
ATOM 779 O O . ALA A 1 98 ? 23.702 2.568 -40.621 1.00 95.69 98 ALA A O 1
ATOM 780 N N . TYR A 1 99 ? 24.341 3.312 -38.572 1.00 96.06 99 TYR A N 1
ATOM 781 C CA . TYR A 1 99 ? 23.034 3.738 -38.091 1.00 96.06 99 TYR A CA 1
ATOM 782 C C . TYR A 1 99 ? 23.052 5.228 -37.760 1.00 96.06 99 TYR A C 1
ATOM 784 O O . TYR A 1 99 ? 23.908 5.686 -37.002 1.00 96.06 99 TYR A O 1
ATOM 792 N N . ASP A 1 100 ? 22.136 5.983 -38.354 1.00 95.44 100 ASP A N 1
ATOM 793 C CA . ASP A 1 100 ? 21.925 7.401 -38.074 1.00 95.44 100 ASP A CA 1
ATOM 794 C C . ASP A 1 100 ? 20.619 7.641 -37.304 1.00 95.44 100 ASP A C 1
ATOM 796 O O . ASP A 1 100 ? 19.921 6.700 -36.924 1.00 95.44 100 ASP A O 1
ATOM 800 N N . ALA A 1 101 ? 20.285 8.907 -37.045 1.00 93.31 101 ALA A N 1
ATOM 801 C CA . ALA A 1 101 ? 19.112 9.255 -36.243 1.00 93.31 101 ALA A CA 1
ATOM 802 C C . ALA A 1 101 ? 17.794 8.645 -36.759 1.00 93.31 101 ALA A C 1
ATOM 804 O O . ALA A 1 101 ? 16.940 8.303 -35.946 1.00 93.31 101 ALA A O 1
ATOM 805 N N . HIS A 1 102 ? 17.631 8.495 -38.079 1.00 92.62 102 HIS A N 1
ATOM 806 C CA . HIS A 1 102 ? 16.416 7.914 -38.652 1.00 92.62 102 HIS A CA 1
ATOM 807 C C . HIS A 1 102 ? 16.370 6.395 -38.464 1.00 92.62 102 HIS A C 1
ATOM 809 O O . HIS A 1 102 ? 15.325 5.857 -38.112 1.00 92.62 102 HIS A O 1
ATOM 815 N N . ASP A 1 103 ? 17.506 5.704 -38.616 1.00 93.69 103 ASP A N 1
ATOM 816 C CA . ASP A 1 103 ? 17.553 4.265 -38.331 1.00 93.69 103 ASP A CA 1
ATOM 817 C C . ASP A 1 103 ? 17.284 3.990 -36.847 1.00 93.69 103 ASP A C 1
ATOM 819 O O . ASP A 1 103 ? 16.585 3.040 -36.512 1.00 93.69 103 ASP A O 1
ATOM 823 N N . LEU A 1 104 ? 17.833 4.820 -35.952 1.00 92.00 104 LEU A N 1
ATOM 824 C CA . LEU A 1 104 ? 17.624 4.684 -34.511 1.00 92.00 104 LEU A CA 1
ATOM 825 C C . LEU A 1 104 ? 16.165 4.925 -34.122 1.00 92.00 104 LEU A C 1
ATOM 827 O O . LEU A 1 104 ? 15.630 4.186 -33.301 1.00 92.00 104 LEU A O 1
ATOM 831 N N . GLU A 1 105 ? 15.518 5.928 -34.712 1.00 89.44 105 GLU A N 1
ATOM 832 C CA . GLU A 1 105 ? 14.088 6.173 -34.523 1.00 89.44 105 GLU A CA 1
ATOM 833 C C . GLU A 1 105 ? 13.259 4.964 -34.973 1.00 89.44 105 GLU A C 1
ATOM 835 O O . GLU A 1 105 ? 12.478 4.432 -34.185 1.00 89.44 105 GLU A O 1
ATOM 840 N N . GLN A 1 106 ? 13.495 4.468 -36.189 1.00 88.25 106 GLN A N 1
ATOM 841 C CA . GLN A 1 106 ? 12.785 3.303 -36.708 1.00 88.25 106 GLN A CA 1
ATOM 842 C C . GLN A 1 106 ? 13.049 2.040 -35.868 1.00 88.25 106 GLN A C 1
ATOM 844 O O . GLN A 1 106 ? 12.144 1.233 -35.641 1.00 88.25 106 GLN A O 1
ATOM 849 N N . TRP A 1 107 ? 14.276 1.857 -35.374 1.00 88.88 107 TRP A N 1
ATOM 850 C CA . TRP A 1 107 ? 14.611 0.743 -34.490 1.00 88.88 107 TRP A CA 1
ATOM 851 C C . TRP A 1 107 ? 13.836 0.834 -33.169 1.00 88.88 107 TRP A C 1
ATOM 853 O O . TRP A 1 107 ? 13.231 -0.153 -32.740 1.00 88.88 107 TRP A O 1
ATOM 863 N N . LEU A 1 108 ? 13.803 2.012 -32.545 1.00 86.25 108 LEU A N 1
ATOM 864 C CA . LEU A 1 108 ? 13.062 2.243 -31.304 1.00 86.25 108 LEU A CA 1
ATOM 865 C C . LEU A 1 108 ? 11.559 2.001 -31.473 1.00 86.25 108 LEU A C 1
ATOM 867 O O . LEU A 1 108 ? 10.948 1.394 -30.595 1.00 86.25 108 LEU A O 1
ATOM 871 N N . GLU A 1 109 ? 10.979 2.436 -32.593 1.00 80.06 109 GLU A N 1
ATOM 872 C CA . GLU A 1 109 ? 9.553 2.265 -32.884 1.00 80.06 109 GLU A CA 1
ATOM 873 C C . GLU A 1 109 ? 9.168 0.790 -33.066 1.00 80.06 109 GLU A C 1
ATOM 875 O O . GLU A 1 109 ? 8.159 0.342 -32.525 1.00 80.06 109 GLU A O 1
ATOM 880 N N . ILE A 1 110 ? 9.973 0.022 -33.808 1.00 76.56 110 ILE A N 1
ATOM 881 C CA . ILE A 1 110 ? 9.587 -1.325 -34.250 1.00 76.56 110 ILE A CA 1
ATOM 882 C C . ILE A 1 110 ? 9.998 -2.415 -33.257 1.00 76.56 110 ILE A C 1
ATOM 884 O O . ILE A 1 110 ? 9.231 -3.349 -33.025 1.00 76.56 110 ILE A O 1
ATOM 888 N N . ALA A 1 111 ? 11.219 -2.343 -32.724 1.00 73.69 111 ALA A N 1
ATOM 889 C CA . ALA A 1 111 ? 11.850 -3.478 -32.039 1.00 73.69 111 ALA A CA 1
ATOM 890 C C . ALA A 1 111 ? 12.054 -3.251 -30.536 1.00 73.69 111 ALA A C 1
ATOM 892 O O . ALA A 1 111 ? 12.326 -4.198 -29.802 1.00 73.69 111 ALA A O 1
ATOM 893 N N . SER A 1 112 ? 11.931 -2.006 -30.061 1.00 79.19 112 SER A N 1
ATOM 894 C CA . SER A 1 112 ? 12.284 -1.682 -28.678 1.00 79.19 112 SER A CA 1
ATOM 895 C C . SER A 1 112 ? 11.296 -0.738 -27.973 1.00 79.19 112 SER A C 1
ATOM 897 O O . SER A 1 112 ? 11.740 0.277 -27.432 1.00 79.19 112 SER A O 1
ATOM 899 N N . PRO A 1 113 ? 9.983 -1.049 -27.876 1.00 84.06 113 PRO A N 1
ATOM 900 C CA . PRO A 1 113 ? 9.014 -0.163 -27.215 1.00 84.06 113 PRO A CA 1
ATOM 901 C C . PRO A 1 113 ? 9.370 0.179 -25.759 1.00 84.06 113 PRO A C 1
ATOM 903 O O . PRO A 1 113 ? 9.202 1.318 -25.331 1.00 84.06 113 PRO A O 1
ATOM 906 N N . ALA A 1 114 ? 9.927 -0.777 -25.009 1.00 85.50 114 ALA A N 1
ATOM 907 C CA . ALA A 1 114 ? 10.400 -0.561 -23.640 1.00 85.50 114 ALA A CA 1
ATOM 908 C C . ALA A 1 114 ? 11.588 0.417 -23.571 1.00 85.50 114 ALA A C 1
ATOM 910 O O . ALA A 1 114 ? 11.615 1.314 -22.728 1.00 85.50 114 ALA A O 1
ATOM 911 N N . VAL A 1 115 ? 12.543 0.295 -24.499 1.00 86.25 115 VAL A N 1
ATOM 912 C CA . VAL A 1 115 ? 13.680 1.224 -24.621 1.00 86.25 115 VAL A CA 1
ATOM 913 C C . VAL A 1 115 ? 13.210 2.592 -25.110 1.00 86.25 115 VAL A C 1
ATOM 915 O O . VAL A 1 115 ? 13.722 3.605 -24.650 1.00 86.25 115 VAL A O 1
ATOM 918 N N . ASN A 1 116 ? 12.218 2.643 -26.001 1.00 87.94 116 ASN A N 1
ATOM 919 C CA . ASN A 1 116 ? 11.619 3.887 -26.473 1.00 87.94 116 ASN A CA 1
ATOM 920 C C . ASN A 1 116 ? 10.919 4.644 -25.334 1.00 87.94 116 ASN A C 1
ATOM 922 O O . ASN A 1 116 ? 11.101 5.856 -25.212 1.00 87.94 116 ASN A O 1
ATOM 926 N N . ALA A 1 117 ? 10.178 3.939 -24.470 1.00 87.12 117 ALA A N 1
ATOM 927 C CA . ALA A 1 117 ? 9.578 4.524 -23.270 1.00 87.12 117 ALA A CA 1
ATOM 928 C C . ALA A 1 117 ? 10.663 5.099 -22.345 1.00 87.12 117 ALA A C 1
ATOM 930 O O . ALA A 1 117 ? 10.651 6.291 -22.044 1.00 87.12 117 ALA A O 1
ATOM 931 N N . TRP A 1 118 ? 11.674 4.291 -22.015 1.00 88.75 118 TRP A N 1
ATOM 932 C CA . TRP A 1 118 ? 12.810 4.721 -21.196 1.00 88.75 118 TRP A CA 1
ATOM 933 C C . TRP A 1 118 ? 13.576 5.921 -21.781 1.00 88.75 118 TRP A C 1
ATOM 935 O O . TRP A 1 118 ? 13.917 6.865 -21.067 1.00 88.75 118 TRP A O 1
ATOM 945 N N . LEU A 1 119 ? 13.855 5.923 -23.086 1.00 87.94 119 LEU A N 1
ATOM 946 C CA . LEU A 1 119 ? 14.556 7.031 -23.732 1.00 87.94 119 LEU A CA 1
ATOM 947 C C . LEU A 1 119 ? 13.690 8.294 -23.756 1.00 87.94 119 LEU A C 1
ATOM 949 O O . LEU A 1 119 ? 14.200 9.390 -23.525 1.00 87.94 119 LEU A O 1
ATOM 953 N N . SER A 1 120 ? 12.388 8.152 -24.009 1.00 87.75 120 SER A N 1
ATOM 954 C CA . SER A 1 120 ? 11.443 9.270 -23.986 1.00 87.75 120 SER A CA 1
ATOM 955 C C . SER A 1 120 ? 11.418 9.947 -22.615 1.00 87.75 120 SER A C 1
ATOM 957 O O . SER A 1 120 ? 11.487 11.175 -22.554 1.00 87.75 120 SER A O 1
ATOM 959 N N . GLU A 1 121 ? 11.434 9.162 -21.534 1.00 83.56 121 GLU A N 1
ATOM 960 C CA . GLU A 1 121 ? 11.552 9.652 -20.154 1.00 83.56 121 GLU A CA 1
ATOM 961 C C . GLU A 1 121 ? 12.840 10.464 -19.952 1.00 83.56 121 GLU A C 1
ATOM 963 O O . GLU A 1 121 ? 12.794 11.606 -19.493 1.00 83.56 121 GLU A O 1
ATOM 968 N N . LEU A 1 122 ? 13.995 9.923 -20.362 1.00 85.81 122 LEU A N 1
ATOM 969 C CA . LEU A 1 122 ? 15.282 10.625 -20.260 1.00 85.81 122 LEU A CA 1
ATOM 970 C C . LEU A 1 122 ? 15.321 11.931 -21.062 1.00 85.81 122 LEU A C 1
ATOM 972 O O . LEU A 1 122 ? 16.010 12.876 -20.679 1.00 85.81 122 LEU A O 1
ATOM 976 N N . MET A 1 123 ? 14.586 11.990 -22.171 1.00 87.00 123 MET A N 1
ATOM 977 C CA . MET A 1 123 ? 14.456 13.187 -23.000 1.00 87.00 123 MET A CA 1
ATOM 978 C C . MET A 1 123 ? 13.423 14.192 -22.466 1.00 87.00 123 MET A C 1
ATOM 980 O O . MET A 1 123 ? 13.244 15.243 -23.082 1.00 87.00 123 MET A O 1
ATOM 984 N N . GLY A 1 124 ? 12.718 13.886 -21.371 1.00 83.69 124 GLY A N 1
ATOM 985 C CA . GLY A 1 124 ? 11.628 14.714 -20.849 1.00 83.69 124 GLY A CA 1
ATOM 986 C C . GLY A 1 124 ? 10.407 14.766 -21.772 1.00 83.69 124 GLY A C 1
ATOM 987 O O . GLY A 1 124 ? 9.640 15.729 -21.732 1.00 83.69 124 GLY A O 1
ATOM 988 N N . LYS A 1 125 ? 10.235 13.765 -22.641 1.00 83.56 125 LYS A N 1
ATOM 989 C CA . LYS A 1 125 ? 9.047 13.628 -23.487 1.00 83.56 125 LYS A CA 1
ATOM 990 C C . LYS A 1 125 ? 7.930 12.947 -22.692 1.00 83.56 125 LYS A C 1
ATOM 992 O O . LYS A 1 125 ? 8.217 12.062 -21.888 1.00 83.56 125 LYS A O 1
ATOM 997 N N . PRO A 1 126 ? 6.658 13.310 -22.928 1.00 71.62 126 PRO A N 1
ATOM 998 C CA . PRO A 1 126 ? 5.544 12.626 -22.291 1.00 71.62 126 PRO A CA 1
ATOM 999 C C . PRO A 1 126 ? 5.512 11.161 -22.740 1.00 71.62 126 PRO A C 1
ATOM 1001 O O . PRO A 1 126 ? 5.271 10.862 -23.909 1.00 71.62 126 PRO A O 1
ATOM 1004 N N . VAL A 1 127 ? 5.750 10.258 -21.794 1.00 71.56 127 VAL A N 1
ATOM 1005 C CA . VAL A 1 127 ? 5.383 8.846 -21.904 1.00 71.56 127 VAL A CA 1
ATOM 1006 C C . VAL A 1 127 ? 3.888 8.752 -21.614 1.00 71.56 127 VAL A C 1
ATOM 1008 O O . VAL A 1 127 ? 3.416 9.267 -20.602 1.00 71.56 127 VAL A O 1
ATOM 1011 N N . GLY A 1 128 ? 3.127 8.199 -22.560 1.00 77.25 128 GLY A N 1
ATOM 1012 C CA . GLY A 1 128 ? 1.688 7.986 -22.404 1.00 77.25 128 GLY A CA 1
ATOM 1013 C C . GLY A 1 128 ? 1.393 6.820 -21.456 1.00 77.25 128 GLY A C 1
ATOM 1014 O O . GLY A 1 128 ? 2.072 6.614 -20.459 1.00 77.25 128 GLY A O 1
ATOM 1015 N N . ASP A 1 129 ? 0.417 5.992 -21.813 1.00 86.75 129 ASP A N 1
ATOM 1016 C CA . ASP A 1 129 ? -0.035 4.863 -20.983 1.00 86.75 129 ASP A CA 1
ATOM 1017 C C . ASP A 1 129 ? 0.903 3.624 -21.021 1.00 86.75 129 ASP A C 1
ATOM 1019 O O . ASP A 1 129 ? 0.511 2.526 -20.617 1.00 86.75 129 ASP A O 1
ATOM 1023 N N . LEU A 1 130 ? 2.122 3.786 -21.553 1.00 89.50 130 LEU A N 1
ATOM 1024 C CA . LEU A 1 130 ? 3.200 2.793 -21.588 1.00 89.50 130 LEU A CA 1
ATOM 1025 C C . LEU A 1 130 ? 4.428 3.396 -20.910 1.00 89.50 130 LEU A C 1
ATOM 1027 O O . LEU A 1 130 ? 5.042 4.317 -21.452 1.00 89.50 130 LEU A O 1
ATOM 1031 N N . ARG A 1 131 ? 4.787 2.868 -19.740 1.00 91.19 131 ARG A N 1
ATOM 1032 C CA . ARG A 1 131 ? 5.895 3.384 -18.924 1.00 91.19 131 ARG A CA 1
ATOM 1033 C C . ARG A 1 131 ? 6.974 2.340 -18.719 1.00 91.19 131 ARG A C 1
ATOM 1035 O O . ARG A 1 131 ? 6.681 1.143 -18.627 1.00 91.19 131 ARG A O 1
ATOM 1042 N N . SER A 1 132 ? 8.222 2.785 -18.588 1.00 92.19 132 SER A N 1
ATOM 1043 C CA . SER A 1 132 ? 9.270 1.901 -18.098 1.00 92.19 132 SER A CA 1
ATOM 1044 C C . SER A 1 132 ? 8.997 1.538 -16.634 1.00 92.19 132 SER A C 1
ATOM 1046 O O . SER A 1 132 ? 8.485 2.336 -15.842 1.00 92.19 132 SER A O 1
ATOM 1048 N N . VAL A 1 133 ? 9.374 0.322 -16.231 1.00 93.38 133 VAL A N 1
ATOM 1049 C CA . VAL A 1 133 ? 9.274 -0.086 -14.818 1.00 93.38 133 VAL A CA 1
ATOM 1050 C C . VAL A 1 133 ? 10.106 0.816 -13.897 1.00 93.38 133 VAL A C 1
ATOM 1052 O O . VAL A 1 133 ? 9.758 1.016 -12.735 1.00 93.38 133 VAL A O 1
ATOM 1055 N N . ARG A 1 134 ? 11.193 1.393 -14.424 1.00 90.50 134 ARG A N 1
ATOM 1056 C CA . ARG A 1 134 ? 12.076 2.304 -13.695 1.00 90.50 134 ARG A CA 1
ATOM 1057 C C . ARG A 1 134 ? 11.386 3.630 -13.388 1.00 90.50 134 ARG A C 1
ATOM 1059 O O . ARG A 1 134 ? 11.495 4.098 -12.257 1.00 90.50 134 ARG A O 1
ATOM 1066 N N . ASP A 1 135 ? 10.703 4.224 -14.362 1.00 90.38 135 ASP A N 1
ATOM 1067 C CA . ASP A 1 135 ? 9.953 5.465 -14.158 1.00 90.38 135 ASP A CA 1
ATOM 1068 C C . ASP A 1 135 ? 8.792 5.254 -13.194 1.00 90.38 135 ASP A C 1
ATOM 1070 O O . ASP A 1 135 ? 8.677 5.976 -12.202 1.00 90.38 135 ASP A O 1
ATOM 1074 N N . TRP A 1 136 ? 8.017 4.185 -13.404 1.00 93.06 136 TRP A N 1
ATOM 1075 C CA . TRP A 1 136 ? 6.937 3.829 -12.491 1.00 93.06 136 TRP A CA 1
ATOM 1076 C C . TRP A 1 136 ? 7.444 3.697 -11.045 1.00 93.06 136 TRP A C 1
ATOM 1078 O O . TRP A 1 136 ? 6.878 4.297 -10.129 1.00 93.06 136 TRP A O 1
ATOM 1088 N N . TRP A 1 137 ? 8.553 2.972 -10.841 1.00 94.81 137 TRP A N 1
ATOM 1089 C CA . TRP A 1 137 ? 9.175 2.798 -9.526 1.00 94.81 137 TRP A CA 1
ATOM 1090 C C . TRP A 1 137 ? 9.665 4.123 -8.935 1.00 94.81 137 TRP A C 1
ATOM 1092 O O . TRP A 1 137 ? 9.418 4.410 -7.766 1.00 94.81 137 TRP A O 1
ATOM 1102 N N . SER A 1 138 ? 10.321 4.958 -9.743 1.00 92.38 138 SER A N 1
ATOM 1103 C CA . SER A 1 138 ? 10.796 6.282 -9.332 1.00 92.38 138 SER A CA 1
ATOM 1104 C C . SER A 1 138 ? 9.644 7.173 -8.856 1.00 92.38 138 SER A C 1
ATOM 1106 O O . SER A 1 138 ? 9.724 7.768 -7.777 1.00 92.38 138 SER A O 1
ATOM 1108 N N . GLY A 1 139 ? 8.538 7.221 -9.606 1.00 91.19 139 GLY A N 1
ATOM 1109 C CA . GLY A 1 139 ? 7.331 7.955 -9.224 1.00 91.19 139 GLY A CA 1
ATOM 1110 C C . GLY A 1 139 ? 6.702 7.416 -7.936 1.00 91.19 139 GLY A C 1
ATOM 1111 O O . GLY A 1 139 ? 6.368 8.188 -7.036 1.00 91.19 139 GLY A O 1
ATOM 1112 N N . PHE A 1 140 ? 6.614 6.090 -7.800 1.00 92.06 140 PHE A N 1
ATOM 1113 C CA . PHE A 1 140 ? 6.118 5.446 -6.584 1.00 92.06 140 PHE A CA 1
ATOM 1114 C C . PHE A 1 140 ? 6.972 5.808 -5.358 1.00 92.06 140 PHE A C 1
ATOM 1116 O O . PHE A 1 140 ? 6.435 6.264 -4.348 1.00 92.06 140 PHE A O 1
ATOM 1123 N N . CYS A 1 141 ? 8.298 5.696 -5.448 1.00 93.31 141 CYS A N 1
ATOM 1124 C CA . CYS A 1 141 ? 9.214 6.006 -4.350 1.00 93.31 141 CYS A CA 1
ATOM 1125 C C . CYS A 1 141 ? 9.214 7.482 -3.957 1.00 93.31 141 CYS A C 1
ATOM 1127 O O . CYS A 1 141 ? 9.226 7.802 -2.772 1.00 93.31 141 CYS A O 1
ATOM 1129 N N . THR A 1 142 ? 9.221 8.386 -4.936 1.00 92.31 142 THR A N 1
ATOM 1130 C CA . THR A 1 142 ? 9.361 9.831 -4.689 1.00 92.31 142 THR A CA 1
ATOM 1131 C C . THR A 1 142 ? 8.077 10.499 -4.203 1.00 92.31 142 THR A C 1
ATOM 1133 O O . THR A 1 142 ? 8.134 11.646 -3.743 1.00 92.31 142 THR A O 1
ATOM 1136 N N . SER A 1 143 ? 6.952 9.775 -4.225 1.00 90.00 143 SER A N 1
ATOM 1137 C CA . SER A 1 143 ? 5.670 10.211 -3.660 1.00 90.00 143 SER A CA 1
ATOM 1138 C C . SER A 1 143 ? 5.713 10.465 -2.145 1.00 90.00 143 SER A C 1
ATOM 1140 O O . SER A 1 143 ? 4.863 11.191 -1.624 1.00 90.00 143 SER A O 1
ATOM 1142 N N . THR A 1 144 ? 6.718 9.932 -1.442 1.00 92.38 144 THR A N 1
ATOM 1143 C CA . THR A 1 144 ? 6.878 10.058 0.012 1.00 92.38 144 THR A CA 1
ATOM 1144 C C . THR A 1 144 ? 8.126 10.837 0.416 1.00 92.38 144 THR A C 1
ATOM 1146 O O . THR A 1 144 ? 9.046 11.032 -0.385 1.00 92.38 144 THR A O 1
ATOM 1149 N N . ASP A 1 145 ? 8.157 11.287 1.671 1.00 90.50 145 ASP A N 1
ATOM 1150 C CA . ASP A 1 145 ? 9.337 11.842 2.336 1.00 90.50 145 ASP A CA 1
ATOM 1151 C C . ASP A 1 145 ? 9.599 11.138 3.688 1.00 90.50 145 ASP A C 1
ATOM 1153 O O . ASP A 1 145 ? 8.748 11.212 4.579 1.00 90.50 145 ASP A O 1
ATOM 1157 N N . PRO A 1 146 ? 10.739 10.438 3.868 1.00 92.75 146 PRO A N 1
ATOM 1158 C CA . PRO A 1 146 ? 11.742 10.107 2.852 1.00 92.75 146 PRO A CA 1
ATOM 1159 C C . PRO A 1 146 ? 11.173 9.191 1.755 1.00 92.75 146 PRO A C 1
ATOM 1161 O O . PRO A 1 146 ? 10.129 8.553 1.927 1.00 92.75 146 PRO A O 1
ATOM 1164 N N . SER A 1 147 ? 11.859 9.118 0.612 1.00 94.75 147 SER A N 1
ATOM 1165 C CA . SER A 1 147 ? 11.454 8.252 -0.504 1.00 94.75 147 SER A CA 1
ATOM 1166 C C . SER A 1 147 ? 11.416 6.778 -0.090 1.00 94.75 147 SER A C 1
ATOM 1168 O O . SER A 1 147 ? 12.336 6.303 0.578 1.00 94.75 147 SER A O 1
ATOM 1170 N N . LEU A 1 148 ? 10.392 6.034 -0.523 1.00 94.69 148 LEU A N 1
ATOM 1171 C CA . LEU A 1 148 ? 10.303 4.592 -0.256 1.00 94.69 148 LEU A CA 1
ATOM 1172 C C . LEU A 1 148 ? 11.481 3.834 -0.883 1.00 94.69 148 LEU A C 1
ATOM 1174 O O . LEU A 1 148 ? 11.972 4.196 -1.953 1.00 94.69 148 LEU A O 1
ATOM 1178 N N . THR A 1 149 ? 11.909 2.746 -0.245 1.00 96.25 149 THR A N 1
ATOM 1179 C CA . THR A 1 149 ? 13.041 1.929 -0.699 1.00 96.25 149 THR A CA 1
ATOM 1180 C C . THR A 1 149 ? 12.598 0.527 -1.120 1.00 96.25 149 THR A C 1
ATOM 1182 O O . THR A 1 149 ? 11.586 0.018 -0.627 1.00 96.25 149 THR A O 1
ATOM 1185 N N . PRO A 1 150 ? 13.379 -0.167 -1.973 1.00 96.75 150 PRO A N 1
ATOM 1186 C CA . PRO A 1 150 ? 13.117 -1.573 -2.268 1.00 96.75 150 PRO A CA 1
ATOM 1187 C C . PRO A 1 150 ? 13.154 -2.445 -1.007 1.00 96.75 150 PRO A C 1
ATOM 1189 O O . PRO A 1 150 ? 12.363 -3.373 -0.891 1.00 96.75 150 PRO A O 1
ATOM 1192 N N . SER A 1 151 ? 14.026 -2.126 -0.039 1.00 95.81 151 SER A N 1
ATOM 1193 C CA . SER A 1 151 ? 14.118 -2.866 1.226 1.00 95.81 151 SER A CA 1
ATOM 1194 C C . SER A 1 151 ? 12.806 -2.843 2.007 1.00 95.81 151 SER A C 1
ATOM 1196 O O . SER A 1 151 ? 12.398 -3.883 2.512 1.00 95.81 151 SER A O 1
ATOM 1198 N N . LEU A 1 152 ? 12.105 -1.703 2.047 1.00 96.38 152 LEU A N 1
ATOM 1199 C CA . LEU A 1 152 ? 10.796 -1.607 2.690 1.00 96.38 152 LEU A CA 1
ATOM 1200 C C . LEU A 1 152 ? 9.752 -2.470 1.992 1.00 96.38 152 LEU A C 1
ATOM 1202 O O . LEU A 1 152 ? 9.014 -3.167 2.671 1.00 96.38 152 LEU A O 1
ATOM 1206 N N . VAL A 1 153 ? 9.685 -2.446 0.662 1.00 96.56 153 VAL A N 1
ATOM 1207 C CA . VAL A 1 153 ? 8.659 -3.188 -0.092 1.00 96.56 153 VAL A CA 1
ATOM 1208 C C . VAL A 1 153 ? 8.901 -4.703 -0.070 1.00 96.56 153 VAL A C 1
ATOM 1210 O O . VAL A 1 153 ? 7.948 -5.486 -0.104 1.00 96.56 153 VAL A O 1
ATOM 1213 N N . LEU A 1 154 ? 10.169 -5.121 -0.013 1.00 96.94 154 LEU A N 1
ATOM 1214 C CA . LEU A 1 154 ? 10.577 -6.527 -0.060 1.00 96.94 154 LEU A CA 1
ATOM 1215 C C . LEU A 1 154 ? 10.699 -7.191 1.319 1.00 96.94 154 LEU A C 1
ATOM 1217 O O . LEU A 1 154 ? 10.767 -8.417 1.367 1.00 96.94 154 LEU A O 1
ATOM 1221 N N . ALA A 1 155 ? 10.717 -6.425 2.415 1.00 95.56 155 ALA A N 1
ATOM 1222 C CA . ALA A 1 155 ? 10.894 -6.952 3.768 1.00 95.56 155 ALA A CA 1
ATOM 1223 C C . ALA A 1 155 ? 9.884 -8.072 4.087 1.00 95.56 155 ALA A C 1
ATOM 1225 O O . ALA A 1 155 ? 8.669 -7.849 4.020 1.00 95.56 155 ALA A O 1
ATOM 1226 N N . GLY A 1 156 ? 10.392 -9.267 4.408 1.00 94.38 156 GLY A N 1
ATOM 1227 C CA . GLY A 1 156 ? 9.584 -10.438 4.767 1.00 94.38 156 GLY A CA 1
ATOM 1228 C C . GLY A 1 156 ? 8.938 -11.176 3.613 1.00 94.38 156 GLY A C 1
ATOM 1229 O O . GLY A 1 156 ? 7.989 -11.942 3.804 1.00 94.38 156 GLY A O 1
ATOM 1230 N N . ARG A 1 157 ? 9.383 -10.893 2.388 1.00 96.38 157 ARG A N 1
ATOM 1231 C CA . ARG A 1 157 ? 8.821 -11.442 1.150 1.00 96.38 157 ARG A CA 1
ATOM 1232 C C . ARG A 1 157 ? 9.851 -12.233 0.356 1.00 96.38 157 ARG A C 1
ATOM 1234 O O . ARG A 1 157 ? 9.701 -12.389 -0.853 1.00 96.38 157 ARG A O 1
ATOM 1241 N N . GLU A 1 158 ? 10.875 -12.776 1.008 1.00 95.69 158 GLU A N 1
ATOM 1242 C CA . GLU A 1 158 ? 11.984 -13.495 0.372 1.00 95.69 158 GLU A CA 1
ATOM 1243 C C . GLU A 1 158 ? 11.492 -14.691 -0.453 1.00 95.69 158 GLU A C 1
ATOM 1245 O O . GLU A 1 158 ? 11.919 -14.867 -1.593 1.00 95.69 158 GLU A O 1
ATOM 1250 N N . THR A 1 159 ? 10.530 -15.460 0.065 1.00 95.75 159 THR A N 1
ATOM 1251 C CA . THR A 1 159 ? 9.924 -16.591 -0.659 1.00 95.75 159 THR A CA 1
ATOM 1252 C C . THR A 1 159 ? 9.175 -16.136 -1.913 1.00 95.75 159 THR A C 1
ATOM 1254 O O . THR A 1 159 ? 9.299 -16.755 -2.968 1.00 95.75 159 THR A O 1
ATOM 1257 N N . ALA A 1 160 ? 8.408 -15.044 -1.825 1.00 96.75 160 ALA A N 1
ATOM 1258 C CA . ALA A 1 160 ? 7.706 -14.483 -2.979 1.00 96.75 160 ALA A CA 1
ATOM 1259 C C . ALA A 1 160 ? 8.700 -13.925 -4.011 1.00 96.75 160 ALA A C 1
ATOM 1261 O O . ALA A 1 160 ? 8.510 -14.102 -5.213 1.00 96.75 160 ALA A O 1
ATOM 1262 N N . ARG A 1 161 ? 9.791 -13.301 -3.544 1.00 96.88 161 ARG A N 1
ATOM 1263 C CA . ARG A 1 161 ? 10.875 -12.789 -4.391 1.00 96.88 161 ARG A CA 1
ATOM 1264 C C . ARG A 1 161 ? 11.543 -13.919 -5.164 1.00 96.88 161 ARG A C 1
ATOM 1266 O O . ARG A 1 161 ? 11.760 -13.773 -6.362 1.00 96.88 161 ARG A O 1
ATOM 1273 N N . GLN A 1 162 ? 11.831 -15.036 -4.494 1.00 95.75 162 GLN A N 1
ATOM 1274 C CA . GLN A 1 162 ? 12.435 -16.200 -5.133 1.00 95.75 162 GLN A CA 1
ATOM 1275 C C . GLN A 1 162 ? 11.514 -16.777 -6.208 1.00 95.75 162 GLN A C 1
ATOM 1277 O O . GLN A 1 162 ? 11.938 -16.910 -7.347 1.00 95.75 162 GLN A O 1
ATOM 1282 N N . LYS A 1 163 ? 10.234 -17.004 -5.893 1.00 95.94 163 LYS A N 1
ATOM 1283 C CA . LYS A 1 163 ? 9.255 -17.503 -6.870 1.00 95.94 163 LYS A CA 1
ATOM 1284 C C . LYS A 1 163 ? 9.091 -16.581 -8.086 1.00 95.94 163 LYS A C 1
ATOM 1286 O O . LYS A 1 163 ? 8.958 -17.074 -9.202 1.00 95.94 163 LYS A O 1
ATOM 1291 N N . LEU A 1 164 ? 9.111 -15.256 -7.896 1.00 96.12 164 LEU A N 1
ATOM 1292 C CA . LEU A 1 164 ? 9.098 -14.312 -9.019 1.00 96.12 164 LEU A CA 1
ATOM 1293 C C . LEU A 1 164 ? 10.385 -14.422 -9.850 1.00 96.12 164 LEU A C 1
ATOM 1295 O O . LEU A 1 164 ? 10.309 -14.391 -11.073 1.00 96.12 164 LEU A O 1
ATOM 1299 N N . SER A 1 165 ? 11.549 -14.582 -9.213 1.00 94.12 165 SER A N 1
ATOM 1300 C CA . SER A 1 165 ? 12.819 -14.809 -9.916 1.00 94.12 165 SER A CA 1
ATOM 1301 C C . SER A 1 165 ? 12.795 -16.106 -10.728 1.00 94.12 165 SER A C 1
ATOM 1303 O O . SER A 1 165 ? 13.121 -16.086 -11.911 1.00 94.12 165 SER A O 1
ATOM 1305 N N . ASP A 1 166 ? 12.338 -17.205 -10.126 1.00 94.19 166 ASP A N 1
ATOM 1306 C CA . ASP A 1 166 ? 12.214 -18.505 -10.789 1.00 94.19 166 ASP A CA 1
ATOM 1307 C C . ASP A 1 166 ? 11.261 -18.412 -11.986 1.00 94.19 166 ASP A C 1
ATOM 1309 O O . ASP A 1 166 ? 11.547 -18.934 -13.063 1.00 94.19 166 ASP A O 1
ATOM 1313 N N . TRP A 1 167 ? 10.148 -17.686 -11.832 1.00 95.12 167 TRP A N 1
ATOM 1314 C CA . TRP A 1 167 ? 9.244 -17.416 -12.943 1.00 95.12 167 TRP A CA 1
ATOM 1315 C C . TRP A 1 167 ? 9.928 -16.587 -14.029 1.00 95.12 167 TRP A C 1
ATOM 1317 O O . TRP A 1 167 ? 9.851 -16.961 -15.195 1.00 95.12 167 TRP A O 1
ATOM 1327 N N . LEU A 1 168 ? 10.629 -15.499 -13.687 1.00 92.81 168 LEU A N 1
ATOM 1328 C CA . LEU A 1 168 ? 11.340 -14.657 -14.656 1.00 92.81 168 LEU A CA 1
ATOM 1329 C C . LEU A 1 168 ? 12.330 -15.476 -15.497 1.00 92.81 168 LEU A C 1
ATOM 1331 O O . LEU A 1 168 ? 12.445 -15.230 -16.704 1.00 92.81 168 LEU A O 1
ATOM 1335 N N . ASP A 1 169 ? 13.007 -16.452 -14.899 1.00 90.69 169 ASP A N 1
ATOM 1336 C CA . ASP A 1 169 ? 13.967 -17.336 -15.573 1.00 90.69 169 ASP A CA 1
ATOM 1337 C C . ASP A 1 169 ? 13.314 -18.539 -16.281 1.00 90.69 169 ASP A C 1
ATOM 1339 O O . ASP A 1 169 ? 13.927 -19.151 -17.157 1.00 90.69 169 ASP A O 1
ATOM 1343 N N . GLY A 1 170 ? 12.059 -18.847 -15.955 1.00 90.69 170 GLY A N 1
ATOM 1344 C CA . GLY A 1 170 ? 11.255 -19.882 -16.599 1.00 90.69 170 GLY A CA 1
ATOM 1345 C C . GLY A 1 170 ? 10.621 -19.467 -17.934 1.00 90.69 170 GLY A C 1
ATOM 1346 O O . GLY A 1 170 ? 10.778 -18.347 -18.425 1.00 90.69 170 GLY A O 1
ATOM 1347 N N . SER A 1 171 ? 9.864 -20.401 -18.518 1.00 86.94 171 SER A N 1
ATOM 1348 C CA . SER A 1 171 ? 9.161 -20.247 -19.803 1.00 86.94 171 SER A CA 1
ATOM 1349 C C . SER A 1 171 ? 7.667 -19.941 -19.674 1.00 86.94 171 SER A C 1
ATOM 1351 O O . SER A 1 171 ? 6.993 -19.771 -20.686 1.00 86.94 171 SER A O 1
ATOM 1353 N N . THR A 1 172 ? 7.125 -19.880 -18.456 1.00 87.38 172 THR A N 1
ATOM 1354 C CA . THR A 1 172 ? 5.706 -19.582 -18.238 1.00 87.38 172 THR A CA 1
ATOM 1355 C C . THR A 1 172 ? 5.381 -18.163 -18.710 1.00 87.38 172 THR A C 1
ATOM 1357 O O . THR A 1 172 ? 6.065 -17.197 -18.346 1.00 87.38 172 THR A O 1
ATOM 1360 N N . HIS A 1 173 ? 4.327 -18.043 -19.520 1.00 90.62 173 HIS A N 1
ATOM 1361 C CA . HIS A 1 173 ? 3.931 -16.774 -20.124 1.00 90.62 173 HIS A CA 1
ATOM 1362 C C . HIS A 1 173 ? 3.092 -15.899 -19.194 1.00 90.62 173 HIS A C 1
ATOM 1364 O O . HIS A 1 173 ? 3.347 -14.703 -19.136 1.00 90.62 173 HIS A O 1
ATOM 1370 N N . LEU A 1 174 ? 2.166 -16.468 -18.421 1.00 92.88 174 LEU A N 1
ATOM 1371 C CA . LEU A 1 174 ? 1.280 -15.717 -17.530 1.00 92.88 174 LEU A CA 1
ATOM 1372 C C . LEU A 1 174 ? 1.641 -15.942 -16.054 1.00 92.88 174 LEU A C 1
ATOM 1374 O O . LEU A 1 174 ? 1.886 -17.073 -15.637 1.00 92.88 174 LEU A O 1
ATOM 1378 N N . LEU A 1 175 ? 1.655 -14.871 -15.259 1.00 94.25 175 LEU A N 1
ATOM 1379 C CA . LEU A 1 175 ? 1.765 -14.928 -13.801 1.00 94.25 175 LEU A CA 1
ATOM 1380 C C . LEU A 1 175 ? 0.735 -14.019 -13.145 1.00 94.25 175 LEU A C 1
ATOM 1382 O O . LEU A 1 175 ? 0.791 -12.799 -13.284 1.00 94.25 175 LEU A O 1
ATOM 1386 N N . GLU A 1 176 ? -0.150 -14.605 -12.351 1.00 94.50 176 GLU A N 1
ATOM 1387 C CA . GLU A 1 176 ? -0.968 -13.847 -11.410 1.00 94.50 176 GLU A CA 1
ATOM 1388 C C . GLU A 1 176 ? -0.194 -13.612 -10.114 1.00 94.50 176 GLU A C 1
ATOM 1390 O O . GLU A 1 176 ? 0.354 -14.546 -9.523 1.00 94.50 176 GLU A O 1
ATOM 1395 N N . VAL A 1 177 ? -0.179 -12.364 -9.647 1.00 95.00 177 VAL A N 1
ATOM 1396 C CA . VAL A 1 177 ? 0.407 -11.992 -8.358 1.00 95.00 177 VAL A CA 1
ATOM 1397 C C . VAL A 1 177 ? -0.650 -11.277 -7.526 1.00 95.00 177 VAL A C 1
ATOM 1399 O O . VAL A 1 177 ? -1.185 -10.258 -7.951 1.00 95.00 177 VAL A O 1
ATOM 1402 N N . ARG A 1 178 ? -0.948 -11.789 -6.329 1.00 93.06 178 ARG A N 1
ATOM 1403 C CA . ARG A 1 178 ? -1.992 -11.250 -5.443 1.00 93.06 178 ARG A CA 1
ATOM 1404 C C . ARG A 1 178 ? -1.394 -10.589 -4.211 1.00 93.06 178 ARG A C 1
ATOM 1406 O O . ARG A 1 178 ? -0.586 -11.196 -3.515 1.00 93.06 178 ARG A O 1
ATOM 1413 N N . GLY A 1 179 ? -1.839 -9.377 -3.907 1.00 91.56 179 GLY A N 1
ATOM 1414 C CA . GLY A 1 179 ? -1.485 -8.626 -2.697 1.00 91.56 179 GLY A CA 1
ATOM 1415 C C . GLY A 1 179 ? -2.683 -7.847 -2.161 1.00 91.56 179 GLY A C 1
ATOM 1416 O O . GLY A 1 179 ? -3.809 -8.068 -2.591 1.00 91.56 179 GLY A O 1
ATOM 1417 N N . ASP A 1 180 ? -2.482 -6.912 -1.236 1.00 88.25 180 ASP A N 1
ATOM 1418 C CA . ASP A 1 180 ? -3.581 -6.113 -0.669 1.00 88.25 180 ASP A CA 1
ATOM 1419 C C . ASP A 1 180 ? -4.125 -5.092 -1.678 1.00 88.25 180 ASP A C 1
ATOM 1421 O O . ASP A 1 180 ? -5.284 -4.678 -1.603 1.00 88.25 180 ASP A O 1
ATOM 1425 N N . SER A 1 181 ? -3.322 -4.744 -2.683 1.00 90.19 181 SER A N 1
ATOM 1426 C CA . SER A 1 181 ? -3.751 -3.978 -3.852 1.00 90.19 181 SER A CA 1
ATOM 1427 C C . SER A 1 181 ? -2.885 -4.290 -5.082 1.00 90.19 181 SER A C 1
ATOM 1429 O O . SER A 1 181 ? -1.717 -4.656 -4.924 1.00 90.19 181 SER A O 1
ATOM 1431 N N . PRO A 1 182 ? -3.391 -4.062 -6.310 1.00 92.12 182 PRO A N 1
ATOM 1432 C CA . PRO A 1 182 ? -2.574 -4.114 -7.524 1.00 92.12 182 PRO A CA 1
ATOM 1433 C C . PRO A 1 182 ? -1.356 -3.179 -7.471 1.00 92.12 182 PRO A C 1
ATOM 1435 O O . PRO A 1 182 ? -0.281 -3.543 -7.935 1.00 92.12 182 PRO A O 1
ATOM 1438 N N . VAL A 1 183 ? -1.490 -2.002 -6.844 1.00 92.81 183 VAL A N 1
ATOM 1439 C CA . VAL A 1 183 ? -0.396 -1.022 -6.704 1.00 92.81 183 VAL A CA 1
ATOM 1440 C C . VAL A 1 183 ? 0.726 -1.558 -5.813 1.00 92.81 183 VAL A C 1
ATOM 1442 O O . VAL A 1 183 ? 1.897 -1.420 -6.153 1.00 92.81 183 VAL A O 1
ATOM 1445 N N . GLU A 1 184 ? 0.390 -2.205 -4.694 1.00 94.31 184 GLU A N 1
ATOM 1446 C CA . GLU A 1 184 ? 1.381 -2.870 -3.840 1.00 94.31 184 GLU A CA 1
ATOM 1447 C C . GLU A 1 184 ? 2.101 -3.991 -4.593 1.00 94.31 184 GLU A C 1
ATOM 1449 O O . GLU A 1 184 ? 3.321 -4.126 -4.498 1.00 94.31 184 GLU A O 1
ATOM 1454 N N . VAL A 1 185 ? 1.353 -4.798 -5.344 1.00 96.06 185 VAL A N 1
ATOM 1455 C CA . VAL A 1 185 ? 1.928 -5.887 -6.133 1.00 96.06 185 VAL A CA 1
ATOM 1456 C C . VAL A 1 185 ? 2.882 -5.348 -7.197 1.00 96.06 185 VAL A C 1
ATOM 1458 O O . VAL A 1 185 ? 3.987 -5.864 -7.358 1.00 96.06 185 VAL A O 1
ATOM 1461 N N . LEU A 1 186 ? 2.490 -4.279 -7.887 1.00 96.44 186 LEU A N 1
ATOM 1462 C CA . LEU A 1 186 ? 3.338 -3.608 -8.861 1.00 96.44 186 LEU A CA 1
ATOM 1463 C C . LEU A 1 186 ? 4.598 -3.029 -8.204 1.00 96.44 186 LEU A C 1
ATOM 1465 O O . LEU A 1 186 ? 5.694 -3.213 -8.734 1.00 96.44 186 LEU A O 1
ATOM 1469 N N . ALA A 1 187 ? 4.471 -2.434 -7.011 1.00 96.94 187 ALA A N 1
ATOM 1470 C CA . ALA A 1 187 ? 5.609 -1.989 -6.209 1.00 96.94 187 ALA A CA 1
ATOM 1471 C C . ALA A 1 187 ? 6.557 -3.141 -5.876 1.00 96.94 187 ALA A C 1
ATOM 1473 O O . ALA A 1 187 ? 7.769 -2.998 -6.018 1.00 96.94 187 ALA A O 1
ATOM 1474 N N . PHE A 1 188 ? 6.020 -4.296 -5.485 1.00 97.94 188 PHE A N 1
ATOM 1475 C CA . PHE A 1 188 ? 6.811 -5.492 -5.225 1.00 97.94 188 PHE A CA 1
ATOM 1476 C C . PHE A 1 188 ? 7.572 -5.958 -6.473 1.00 97.94 188 PHE A C 1
ATOM 1478 O O . PHE A 1 188 ? 8.791 -6.113 -6.414 1.00 97.94 188 PHE A O 1
ATOM 1485 N N . ILE A 1 189 ? 6.896 -6.115 -7.615 1.00 97.69 189 ILE A N 1
ATOM 1486 C CA . ILE A 1 189 ? 7.524 -6.549 -8.875 1.00 97.69 189 ILE A CA 1
ATOM 1487 C C . ILE A 1 189 ? 8.623 -5.563 -9.297 1.00 97.69 189 ILE A C 1
ATOM 1489 O O . ILE A 1 189 ? 9.744 -5.970 -9.610 1.00 97.69 189 ILE A O 1
ATOM 1493 N N . ALA A 1 190 ? 8.329 -4.263 -9.255 1.00 97.38 190 ALA A N 1
ATOM 1494 C CA . ALA A 1 190 ? 9.272 -3.214 -9.615 1.00 97.38 190 ALA A CA 1
ATOM 1495 C C . ALA A 1 190 ? 10.489 -3.171 -8.672 1.00 97.38 190 ALA A C 1
ATOM 1497 O O . ALA A 1 190 ? 11.621 -3.007 -9.138 1.00 97.38 190 ALA A O 1
ATOM 1498 N N . ALA A 1 191 ? 10.287 -3.389 -7.368 1.00 97.44 191 ALA A N 1
ATOM 1499 C CA . ALA A 1 191 ? 11.363 -3.497 -6.387 1.00 97.44 191 ALA A CA 1
ATOM 1500 C C . ALA A 1 191 ? 12.264 -4.715 -6.651 1.00 97.44 191 ALA A C 1
ATOM 1502 O O . ALA A 1 191 ? 13.489 -4.591 -6.584 1.00 97.44 191 ALA A O 1
ATOM 1503 N N . VAL A 1 192 ? 11.691 -5.875 -7.002 1.00 97.31 192 VAL A N 1
ATOM 1504 C CA . VAL A 1 192 ? 12.476 -7.062 -7.387 1.00 97.31 192 VAL A CA 1
ATOM 1505 C C . VAL A 1 192 ? 13.311 -6.767 -8.629 1.00 97.31 192 VAL A C 1
ATOM 1507 O O . VAL A 1 192 ? 14.529 -6.925 -8.595 1.00 97.31 192 VAL A O 1
ATOM 1510 N N . LEU A 1 193 ? 12.692 -6.254 -9.695 1.00 95.81 193 LEU A N 1
ATOM 1511 C CA . LEU A 1 193 ? 13.389 -5.934 -10.945 1.00 95.81 193 LEU A CA 1
ATOM 1512 C C . LEU A 1 193 ? 14.502 -4.896 -10.752 1.00 95.81 193 LEU A C 1
ATOM 1514 O O . LEU A 1 193 ? 15.571 -5.021 -11.344 1.00 95.81 193 LEU A O 1
ATOM 1518 N N . THR A 1 194 ? 14.287 -3.897 -9.895 1.00 93.75 194 THR A N 1
ATOM 1519 C CA . THR A 1 194 ? 15.267 -2.833 -9.612 1.00 93.75 194 THR A CA 1
ATOM 1520 C C . THR A 1 194 ? 16.423 -3.303 -8.727 1.00 93.75 194 THR A C 1
ATOM 1522 O O . THR A 1 194 ? 17.482 -2.680 -8.724 1.00 93.75 194 THR A O 1
ATOM 1525 N N . THR A 1 195 ? 16.263 -4.406 -7.991 1.00 95.00 195 THR A N 1
ATOM 1526 C CA . THR A 1 195 ? 17.303 -4.951 -7.101 1.00 95.00 195 THR A CA 1
ATOM 1527 C C . THR A 1 195 ? 18.110 -6.091 -7.719 1.00 95.00 195 THR A C 1
ATOM 1529 O O . THR A 1 195 ? 19.103 -6.508 -7.124 1.00 95.00 195 THR A O 1
ATOM 1532 N N . LEU A 1 196 ? 17.762 -6.550 -8.928 1.00 94.12 196 LEU A N 1
ATOM 1533 C CA . LEU A 1 196 ? 18.558 -7.533 -9.672 1.00 94.12 196 LEU A CA 1
ATOM 1534 C C . LEU A 1 196 ? 20.012 -7.057 -9.865 1.00 94.12 196 LEU A C 1
ATOM 1536 O O . LEU A 1 196 ? 20.249 -5.849 -9.963 1.00 94.12 196 LEU A O 1
ATOM 1540 N N . PRO A 1 197 ? 21.000 -7.964 -9.928 1.00 91.38 197 PRO A N 1
ATOM 1541 C CA . PRO A 1 197 ? 22.376 -7.601 -10.254 1.00 91.38 197 PRO A CA 1
ATOM 1542 C C . PRO A 1 197 ? 22.512 -7.190 -11.729 1.00 91.38 197 PRO A C 1
ATOM 1544 O O . PRO A 1 197 ? 21.746 -7.628 -12.590 1.00 91.38 197 PRO A O 1
ATOM 1547 N N . GLU A 1 198 ? 23.513 -6.370 -12.048 1.00 84.44 198 GLU A N 1
ATOM 1548 C CA . GLU A 1 198 ? 23.914 -6.170 -13.447 1.00 84.44 198 GLU A CA 1
ATOM 1549 C C . GLU A 1 198 ? 24.648 -7.418 -13.974 1.00 84.44 198 GLU A C 1
ATOM 1551 O O . GLU A 1 198 ? 25.349 -8.075 -13.200 1.00 84.44 198 GLU A O 1
ATOM 1556 N N . PRO A 1 199 ? 24.505 -7.778 -15.267 1.00 84.81 199 PRO A N 1
ATOM 1557 C CA . PRO A 1 199 ? 23.754 -7.082 -16.326 1.00 84.81 199 PRO A CA 1
ATOM 1558 C C . PRO A 1 199 ? 22.263 -7.475 -16.420 1.00 84.81 199 PRO A C 1
ATOM 1560 O O . PRO A 1 199 ? 21.544 -7.017 -17.312 1.00 84.81 199 PRO A O 1
ATOM 1563 N N . GLN A 1 200 ? 21.781 -8.358 -15.536 1.00 87.88 200 GLN A N 1
ATOM 1564 C CA . GLN A 1 200 ? 20.413 -8.890 -15.595 1.00 87.88 200 GLN A CA 1
ATOM 1565 C C . GLN A 1 200 ? 19.367 -7.790 -15.413 1.00 87.88 200 GLN A C 1
ATOM 1567 O O . GLN A 1 200 ? 18.376 -7.770 -16.140 1.00 87.88 200 GLN A O 1
ATOM 1572 N N . ARG A 1 201 ? 19.600 -6.849 -14.490 1.00 90.56 201 ARG A N 1
ATOM 1573 C CA . ARG A 1 201 ? 18.720 -5.696 -14.258 1.00 90.56 201 ARG A CA 1
ATOM 1574 C C . ARG A 1 201 ? 18.463 -4.911 -15.539 1.00 90.56 201 ARG A C 1
ATOM 1576 O O . ARG A 1 201 ? 17.305 -4.779 -15.931 1.00 90.56 201 ARG A O 1
ATOM 1583 N N . SER A 1 202 ? 19.518 -4.437 -16.202 1.00 86.31 202 SER A N 1
ATOM 1584 C CA .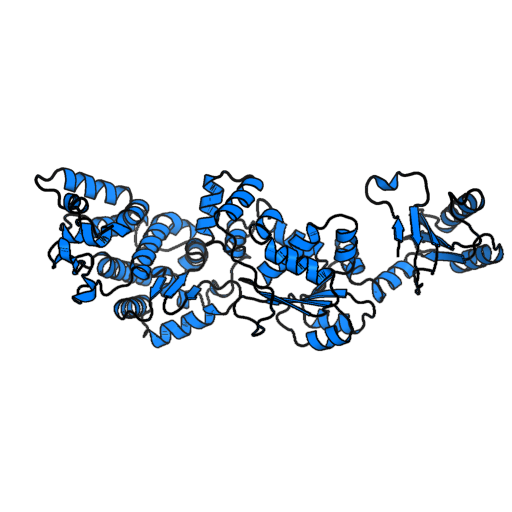 SER A 1 202 ? 19.395 -3.654 -17.436 1.00 86.31 202 SER A CA 1
ATOM 1585 C C . SER A 1 202 ? 18.670 -4.433 -18.534 1.00 86.31 202 SER A C 1
ATOM 1587 O O . SER A 1 202 ? 17.764 -3.904 -19.174 1.00 86.31 202 SER A O 1
ATOM 1589 N N . SER A 1 203 ? 19.002 -5.718 -18.706 1.00 86.31 203 SER A N 1
ATOM 1590 C CA . SER A 1 203 ? 18.351 -6.575 -19.702 1.00 86.31 203 SER A CA 1
ATOM 1591 C C . SER A 1 203 ? 16.857 -6.774 -19.427 1.00 86.31 203 SER A C 1
ATOM 1593 O O . SER A 1 203 ? 16.056 -6.671 -20.354 1.00 86.31 203 SER A O 1
ATOM 1595 N N . ARG A 1 204 ? 16.464 -7.025 -18.172 1.00 90.31 204 ARG A N 1
ATOM 1596 C CA . ARG A 1 204 ? 15.054 -7.206 -17.796 1.00 90.31 204 ARG A CA 1
ATOM 1597 C C . ARG A 1 204 ? 14.277 -5.900 -17.916 1.00 90.31 204 ARG A C 1
ATOM 1599 O O . ARG A 1 204 ? 13.188 -5.898 -18.481 1.00 90.31 204 ARG A O 1
ATOM 1606 N N . GLN A 1 205 ? 14.834 -4.783 -17.449 1.00 90.94 205 GLN A N 1
ATOM 1607 C CA . GLN A 1 205 ? 14.191 -3.470 -17.561 1.00 90.94 205 GLN A CA 1
ATOM 1608 C C . GLN A 1 205 ? 13.978 -3.060 -19.023 1.00 90.94 205 GLN A C 1
ATOM 1610 O O . GLN A 1 205 ? 12.902 -2.574 -19.355 1.00 90.94 205 GLN A O 1
ATOM 1615 N N . ALA A 1 206 ? 14.938 -3.342 -19.910 1.00 88.06 206 ALA A N 1
ATOM 1616 C CA . ALA A 1 206 ? 14.828 -3.069 -21.345 1.00 88.06 206 ALA A CA 1
ATOM 1617 C C . ALA A 1 206 ? 13.767 -3.916 -22.074 1.00 88.06 206 ALA A C 1
ATOM 1619 O O . ALA A 1 206 ? 13.478 -3.649 -23.236 1.00 88.06 206 ALA A O 1
ATOM 1620 N N . GLN A 1 207 ? 13.195 -4.927 -21.416 1.00 90.50 207 GLN A N 1
ATOM 1621 C CA . GLN A 1 207 ? 12.113 -5.765 -21.942 1.00 90.50 207 GLN A CA 1
ATOM 1622 C C . GLN A 1 207 ? 10.796 -5.558 -21.189 1.00 90.50 207 GLN A C 1
ATOM 1624 O O . GLN A 1 207 ? 9.788 -6.142 -21.575 1.00 90.50 207 GLN A O 1
ATOM 1629 N N . THR A 1 208 ? 10.793 -4.762 -20.114 1.00 94.69 208 THR A N 1
ATOM 1630 C CA . THR A 1 208 ? 9.637 -4.628 -19.224 1.00 94.69 208 THR A CA 1
ATOM 1631 C C . THR A 1 208 ? 8.885 -3.329 -19.471 1.00 94.69 208 THR A C 1
ATOM 1633 O O . THR A 1 208 ? 9.476 -2.250 -19.422 1.00 94.69 208 THR A O 1
ATOM 1636 N N . LEU A 1 209 ? 7.567 -3.424 -19.638 1.00 94.69 209 LEU A N 1
ATOM 1637 C CA . LEU A 1 209 ? 6.659 -2.281 -19.704 1.00 94.69 209 LEU A CA 1
ATOM 1638 C C . LEU A 1 209 ? 5.548 -2.400 -18.667 1.00 94.69 209 LEU A C 1
ATOM 1640 O O . LEU A 1 209 ? 4.974 -3.470 -18.468 1.00 94.69 209 LEU A O 1
ATOM 1644 N N . VAL A 1 210 ? 5.217 -1.271 -18.048 1.00 95.69 210 VAL A N 1
ATOM 1645 C CA . VAL A 1 210 ? 3.988 -1.107 -17.273 1.00 95.69 210 VAL A CA 1
ATOM 1646 C C . VAL A 1 210 ? 2.905 -0.591 -18.216 1.00 95.69 210 VAL A C 1
ATOM 1648 O O . VAL A 1 210 ? 3.099 0.421 -18.891 1.00 95.69 210 VAL A O 1
ATOM 1651 N N . VAL A 1 211 ? 1.785 -1.312 -18.278 1.00 95.00 211 VAL A N 1
ATOM 1652 C CA . VAL A 1 211 ? 0.673 -1.050 -19.200 1.00 95.00 211 VAL A CA 1
ATOM 1653 C C . VAL A 1 211 ? -0.509 -0.492 -18.412 1.00 95.00 211 VAL A C 1
ATOM 1655 O O . VAL A 1 211 ? -1.160 -1.224 -17.665 1.00 95.00 211 VAL A O 1
ATOM 1658 N N . ASP A 1 212 ? -0.792 0.801 -18.565 1.00 92.06 212 ASP A N 1
ATOM 1659 C CA . ASP A 1 212 ? -1.792 1.502 -17.746 1.00 92.06 212 ASP A CA 1
ATOM 1660 C C . ASP A 1 212 ? -3.195 1.541 -18.373 1.00 92.06 212 ASP A C 1
ATOM 1662 O O . ASP A 1 212 ? -4.187 1.757 -17.670 1.00 92.06 212 ASP A O 1
ATOM 1666 N N . SER A 1 213 ? -3.324 1.300 -19.682 1.00 91.12 213 SER A N 1
ATOM 1667 C CA . SER A 1 213 ? -4.609 1.413 -20.382 1.00 91.12 213 SER A CA 1
ATOM 1668 C C . SER A 1 213 ? -4.890 0.295 -21.386 1.00 91.12 213 SER A C 1
ATOM 1670 O O . SER A 1 213 ? -3.995 -0.359 -21.932 1.00 91.12 213 SER A O 1
ATOM 1672 N N . ALA A 1 214 ? -6.177 0.122 -21.694 1.00 89.19 214 ALA A N 1
ATOM 1673 C CA . ALA A 1 214 ? -6.635 -0.748 -22.773 1.00 89.19 214 ALA A CA 1
ATOM 1674 C C . ALA A 1 214 ? -6.035 -0.332 -24.127 1.00 89.19 214 ALA A C 1
ATOM 1676 O O . ALA A 1 214 ? -5.619 -1.175 -24.918 1.00 89.19 214 ALA A O 1
ATOM 1677 N N . ARG A 1 215 ? -5.913 0.980 -24.378 1.00 89.69 215 ARG A N 1
ATOM 1678 C CA . ARG A 1 215 ? -5.297 1.513 -25.601 1.00 89.69 215 ARG A CA 1
ATOM 1679 C C . ARG A 1 215 ? -3.828 1.105 -25.714 1.00 89.69 215 ARG A C 1
ATOM 1681 O O . ARG A 1 215 ? -3.404 0.685 -26.789 1.00 89.69 215 ARG A O 1
ATOM 1688 N N . ALA A 1 216 ? -3.073 1.212 -24.623 1.00 90.62 216 ALA A N 1
ATOM 1689 C CA . ALA A 1 216 ? -1.690 0.752 -24.570 1.00 90.62 216 ALA A CA 1
ATOM 1690 C C . ALA A 1 216 ? -1.588 -0.751 -24.862 1.00 90.62 216 ALA A C 1
ATOM 1692 O O . ALA A 1 216 ? -0.773 -1.162 -25.685 1.00 90.62 216 ALA A O 1
ATOM 1693 N N . SER A 1 217 ? -2.487 -1.552 -24.290 1.00 91.88 217 SER A N 1
ATOM 1694 C CA . SER A 1 217 ? -2.559 -2.993 -24.561 1.00 91.88 217 SER A CA 1
ATOM 1695 C C . SER A 1 217 ? -2.767 -3.288 -26.051 1.00 91.88 217 SER A C 1
ATOM 1697 O O . SER A 1 217 ? -2.050 -4.098 -26.629 1.00 91.88 217 SER A O 1
ATOM 1699 N N . GLN A 1 218 ? -3.688 -2.575 -26.708 1.00 89.31 218 GLN A N 1
ATOM 1700 C CA . GLN A 1 218 ? -3.950 -2.741 -28.143 1.00 89.31 218 GLN A CA 1
ATOM 1701 C C . GLN A 1 218 ? -2.733 -2.390 -29.012 1.00 89.31 218 GLN A C 1
ATOM 1703 O O . GLN A 1 218 ? -2.452 -3.094 -29.978 1.00 89.31 218 GLN A O 1
ATOM 1708 N N . SER A 1 219 ? -1.971 -1.346 -28.660 1.00 88.19 219 SER A N 1
ATOM 1709 C CA . SER A 1 219 ? -0.751 -0.991 -29.406 1.00 88.19 219 SER A CA 1
ATOM 1710 C C . SER A 1 219 ? 0.362 -2.040 -29.321 1.00 88.19 219 SER A C 1
ATOM 1712 O O . SER A 1 219 ? 1.222 -2.083 -30.195 1.00 88.19 219 SER A O 1
ATOM 1714 N N . LEU A 1 220 ? 0.342 -2.900 -28.299 1.00 90.88 220 LEU A N 1
ATOM 1715 C CA . LEU A 1 220 ? 1.353 -3.939 -28.120 1.00 90.88 220 LEU A CA 1
ATOM 1716 C C . LEU A 1 220 ? 1.077 -5.185 -28.970 1.00 90.88 220 LEU A C 1
ATOM 1718 O O . LEU A 1 220 ? 2.017 -5.895 -29.297 1.00 90.88 220 LEU A O 1
ATOM 1722 N N . LEU A 1 221 ? -0.159 -5.404 -29.436 1.00 89.69 221 LEU A N 1
ATOM 1723 C CA . LEU A 1 221 ? -0.511 -6.562 -30.277 1.00 89.69 221 LEU A CA 1
ATOM 1724 C C . LEU A 1 221 ? 0.236 -6.609 -31.619 1.00 89.69 221 LEU A C 1
ATOM 1726 O O . LEU A 1 221 ? 0.319 -7.662 -32.248 1.00 89.69 221 LEU A O 1
ATOM 1730 N N . THR A 1 222 ? 0.760 -5.474 -32.090 1.00 85.81 222 THR A N 1
ATOM 1731 C CA . THR A 1 222 ? 1.551 -5.402 -33.327 1.00 85.81 222 THR A CA 1
ATOM 1732 C C . THR A 1 222 ? 3.055 -5.549 -33.091 1.00 85.81 222 THR A C 1
ATOM 1734 O O . THR A 1 222 ? 3.815 -5.614 -34.061 1.00 85.81 222 THR A O 1
ATOM 1737 N N . VAL A 1 223 ? 3.500 -5.586 -31.831 1.00 86.50 223 VAL A N 1
ATOM 1738 C CA . VAL A 1 223 ? 4.911 -5.738 -31.463 1.00 86.50 223 VAL A CA 1
ATOM 1739 C C . VAL A 1 223 ? 5.299 -7.205 -31.598 1.00 86.50 223 VAL A C 1
ATOM 1741 O O . VAL A 1 223 ? 4.667 -8.084 -31.027 1.00 86.50 223 VAL A O 1
ATOM 1744 N N . ARG A 1 224 ? 6.345 -7.476 -32.383 1.00 80.81 224 ARG A N 1
ATOM 1745 C CA . ARG A 1 224 ? 6.764 -8.852 -32.696 1.00 80.81 224 ARG A CA 1
ATOM 1746 C C . ARG A 1 224 ? 7.731 -9.438 -31.680 1.00 80.81 224 ARG A C 1
ATOM 1748 O O . ARG A 1 224 ? 7.750 -10.651 -31.498 1.00 80.81 224 ARG A O 1
ATOM 1755 N N . ASP A 1 225 ? 8.561 -8.593 -31.078 1.00 83.75 225 ASP A N 1
ATOM 1756 C CA . ASP A 1 225 ? 9.543 -9.038 -30.102 1.00 83.75 225 ASP A CA 1
AT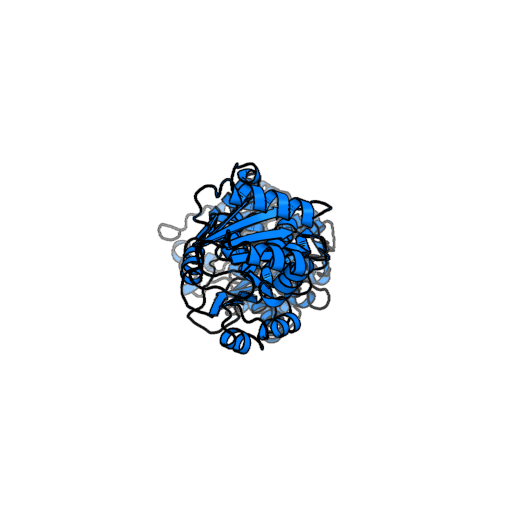OM 1757 C C . ASP A 1 225 ? 8.851 -9.266 -28.745 1.00 83.75 225 ASP A C 1
ATOM 1759 O O . ASP A 1 225 ? 8.139 -8.377 -28.265 1.00 83.75 225 ASP A O 1
ATOM 1763 N N . PRO A 1 226 ? 9.026 -10.443 -28.113 1.00 88.50 226 PRO A N 1
ATOM 1764 C CA . PRO A 1 226 ? 8.440 -10.724 -26.811 1.00 88.50 226 PRO A CA 1
ATOM 1765 C C . PRO A 1 226 ? 8.866 -9.702 -25.755 1.00 88.50 226 PRO A C 1
ATOM 1767 O O . PRO A 1 226 ? 10.046 -9.387 -25.601 1.00 88.50 226 PRO A O 1
ATOM 1770 N N . LEU A 1 227 ? 7.887 -9.229 -24.988 1.00 92.81 227 LEU A N 1
ATOM 1771 C CA . LEU A 1 227 ? 8.059 -8.259 -23.910 1.00 92.81 227 LEU A CA 1
ATOM 1772 C C . LEU A 1 227 ? 7.555 -8.870 -22.607 1.00 92.81 227 LEU A C 1
ATOM 1774 O O . LEU A 1 227 ? 6.727 -9.780 -22.625 1.00 92.81 227 LEU A O 1
ATOM 1778 N N . LEU A 1 228 ? 8.034 -8.336 -21.489 1.00 95.19 228 LEU A N 1
ATOM 1779 C CA . LEU A 1 228 ? 7.456 -8.548 -20.172 1.00 95.19 228 LEU A CA 1
ATOM 1780 C C . LEU A 1 228 ? 6.482 -7.403 -19.869 1.00 95.19 228 LEU A C 1
ATOM 1782 O O . LEU A 1 228 ? 6.884 -6.256 -19.691 1.00 95.19 228 LEU A O 1
ATOM 1786 N N . LEU A 1 229 ? 5.193 -7.704 -19.814 1.00 96.31 229 LEU A N 1
ATOM 1787 C CA . LEU A 1 229 ? 4.127 -6.731 -19.615 1.00 96.31 229 LEU A CA 1
ATOM 1788 C C . LEU A 1 229 ? 3.584 -6.849 -18.196 1.00 96.31 229 LEU A C 1
ATOM 1790 O O . LEU A 1 229 ? 3.145 -7.922 -17.787 1.00 96.31 229 LEU A O 1
ATOM 1794 N N . ILE A 1 230 ? 3.593 -5.749 -17.447 1.00 96.94 230 ILE A N 1
ATOM 1795 C CA . ILE A 1 230 ? 2.944 -5.676 -16.140 1.00 96.94 230 ILE A CA 1
ATOM 1796 C C . ILE A 1 230 ? 1.646 -4.884 -16.298 1.00 96.94 230 ILE A C 1
ATOM 1798 O O . ILE A 1 230 ? 1.668 -3.679 -16.560 1.00 96.94 230 ILE A O 1
ATOM 1802 N N . MET A 1 231 ? 0.513 -5.570 -16.163 1.00 94.88 231 MET A N 1
ATOM 1803 C CA . MET A 1 231 ? -0.807 -5.009 -16.460 1.00 94.88 231 MET A CA 1
ATOM 1804 C C . MET A 1 231 ? -1.324 -4.181 -15.279 1.00 94.88 231 MET A C 1
ATOM 1806 O O . MET A 1 231 ? -1.913 -4.718 -14.351 1.00 94.88 231 MET A O 1
ATOM 1810 N N . ASN A 1 232 ? -1.119 -2.866 -15.297 1.00 92.25 232 ASN A N 1
ATOM 1811 C CA . ASN A 1 232 ? -1.639 -1.967 -14.258 1.00 92.25 232 ASN A CA 1
ATOM 1812 C C . ASN A 1 232 ? -3.078 -1.485 -14.546 1.00 92.25 232 ASN A C 1
ATOM 1814 O O . ASN A 1 232 ? -3.683 -0.782 -13.737 1.00 92.25 232 ASN A O 1
ATOM 1818 N N . SER A 1 233 ? -3.636 -1.841 -15.706 1.00 82.75 233 SER A N 1
ATOM 1819 C CA . SER A 1 233 ? -5.000 -1.481 -16.090 1.00 82.75 233 SER A CA 1
ATOM 1820 C C . SER A 1 233 ? -6.050 -2.397 -15.459 1.00 82.75 233 SER A C 1
ATOM 1822 O O . SER A 1 233 ? -5.836 -3.597 -15.308 1.00 82.75 233 SER A O 1
ATOM 1824 N N . ALA A 1 234 ? -7.226 -1.839 -15.157 1.00 77.50 234 ALA A N 1
ATOM 1825 C CA . ALA A 1 234 ? -8.393 -2.628 -14.756 1.00 77.50 234 ALA A CA 1
ATOM 1826 C C . ALA A 1 234 ? -9.014 -3.404 -15.934 1.00 77.50 234 ALA A C 1
ATOM 1828 O O . ALA A 1 234 ? -9.732 -4.379 -15.719 1.00 77.50 234 ALA A O 1
ATOM 1829 N N . ASP A 1 235 ? -8.753 -2.974 -17.172 1.00 82.94 235 ASP A N 1
ATOM 1830 C CA . ASP A 1 235 ? -9.191 -3.680 -18.373 1.00 82.94 235 ASP A CA 1
ATOM 1831 C C . ASP A 1 235 ? -8.181 -4.774 -18.742 1.00 82.94 235 ASP A C 1
ATOM 1833 O O . ASP A 1 235 ? -7.063 -4.494 -19.176 1.00 82.94 235 ASP A O 1
ATOM 1837 N N . LEU A 1 236 ? -8.599 -6.029 -18.569 1.00 85.06 236 LEU A N 1
ATOM 1838 C CA . LEU A 1 236 ? -7.796 -7.221 -18.845 1.00 85.06 236 LEU A CA 1
ATOM 1839 C C . LEU A 1 236 ? -8.233 -7.958 -20.123 1.00 85.06 236 LEU A C 1
ATOM 1841 O O . LEU A 1 236 ? -7.771 -9.067 -20.387 1.00 85.06 236 LEU A O 1
ATOM 1845 N N . THR A 1 237 ? -9.106 -7.364 -20.943 1.00 87.38 237 THR A N 1
ATOM 1846 C CA . THR A 1 237 ? -9.685 -8.026 -22.129 1.00 87.38 237 THR A CA 1
ATOM 1847 C C . THR A 1 237 ? -8.642 -8.436 -23.173 1.00 87.38 237 THR A C 1
ATOM 1849 O O . THR A 1 237 ? -8.807 -9.453 -23.845 1.00 87.38 237 THR A O 1
ATOM 1852 N N . ALA A 1 238 ? -7.540 -7.690 -23.279 1.00 89.25 238 ALA A N 1
ATOM 1853 C CA . ALA A 1 238 ? -6.468 -7.951 -24.238 1.00 89.25 238 ALA A CA 1
ATOM 1854 C C . ALA A 1 238 ? -5.451 -9.014 -23.774 1.00 89.25 238 ALA A C 1
ATOM 1856 O O . ALA A 1 238 ? -4.611 -9.422 -24.573 1.00 89.25 238 ALA A O 1
ATOM 1857 N N . VAL A 1 239 ? -5.505 -9.482 -22.517 1.00 91.25 239 VAL A N 1
ATOM 1858 C CA . VAL A 1 239 ? -4.484 -10.384 -21.940 1.00 91.25 239 VAL A CA 1
ATOM 1859 C C . VAL A 1 239 ? -4.319 -11.658 -22.767 1.00 91.25 239 VAL A C 1
ATOM 1861 O O . VAL A 1 239 ? -3.197 -12.016 -23.108 1.00 91.25 239 VAL A O 1
ATOM 1864 N N . GLY A 1 240 ? -5.420 -12.300 -23.167 1.00 91.06 240 GLY A N 1
ATOM 1865 C CA . GLY A 1 240 ? -5.353 -13.516 -23.984 1.00 91.06 240 GLY A CA 1
ATOM 1866 C C . GLY A 1 240 ? -4.746 -13.286 -25.374 1.00 91.06 240 GLY A C 1
ATOM 1867 O O . GLY A 1 240 ? -4.046 -14.149 -25.891 1.00 91.06 240 GLY A O 1
ATOM 1868 N N . GLN A 1 241 ? -4.968 -12.113 -25.975 1.00 93.44 241 GLN A N 1
ATOM 1869 C CA . GLN A 1 241 ? -4.381 -11.768 -27.274 1.00 93.44 241 GLN A CA 1
ATOM 1870 C C . GLN A 1 241 ? -2.887 -11.448 -27.148 1.00 93.44 241 GLN A C 1
ATOM 1872 O O . GLN A 1 241 ? -2.102 -11.843 -28.005 1.00 93.44 241 GLN A O 1
ATOM 1877 N N . LEU A 1 242 ? -2.489 -10.764 -26.071 1.00 94.00 242 LEU A N 1
ATOM 1878 C CA . LEU A 1 242 ? -1.088 -10.467 -25.769 1.00 94.00 242 LEU A CA 1
ATOM 1879 C C . LEU A 1 242 ? -0.288 -11.746 -25.480 1.00 94.00 242 LEU A C 1
ATOM 1881 O O . LEU A 1 242 ? 0.853 -11.866 -25.922 1.00 94.00 242 LEU A O 1
ATOM 1885 N N . ASP A 1 243 ? -0.898 -12.709 -24.786 1.00 93.12 243 ASP A N 1
ATOM 1886 C CA . ASP A 1 243 ? -0.314 -14.029 -24.530 1.00 93.12 243 ASP A CA 1
ATOM 1887 C C . ASP A 1 243 ? -0.102 -14.798 -25.845 1.00 93.12 243 ASP A C 1
ATOM 1889 O O . ASP A 1 243 ? 0.999 -15.266 -26.132 1.00 93.12 243 ASP A O 1
ATOM 1893 N N . GLN A 1 244 ? -1.113 -14.813 -26.724 1.00 91.06 244 GLN A N 1
ATOM 1894 C CA . GLN A 1 244 ? -1.006 -15.398 -28.068 1.00 91.06 244 GLN A CA 1
ATOM 1895 C C . GLN A 1 244 ? 0.031 -14.701 -28.960 1.00 91.06 244 GLN A C 1
ATOM 1897 O O . GLN A 1 244 ? 0.643 -15.354 -29.805 1.00 91.06 244 GLN A O 1
ATOM 1902 N N . ALA A 1 245 ? 0.252 -13.397 -28.773 1.00 90.38 245 ALA A N 1
ATOM 1903 C CA . ALA A 1 245 ? 1.312 -12.647 -29.447 1.00 90.38 245 ALA A CA 1
ATOM 1904 C C . ALA A 1 245 ? 2.723 -12.995 -28.924 1.00 90.38 245 ALA A C 1
ATOM 1906 O O . ALA A 1 245 ? 3.719 -12.528 -29.473 1.00 90.38 245 ALA A O 1
ATOM 1907 N N . GLY A 1 246 ? 2.829 -13.845 -27.896 1.00 91.81 246 GLY A N 1
ATOM 1908 C CA . GLY A 1 246 ? 4.091 -14.336 -27.351 1.00 91.81 246 GLY A CA 1
ATOM 1909 C C . GLY A 1 246 ? 4.688 -13.447 -26.264 1.00 91.81 246 GLY A C 1
ATOM 1910 O O . GLY A 1 246 ? 5.813 -13.703 -25.829 1.00 91.81 246 GLY A O 1
ATOM 1911 N N . HIS A 1 247 ? 3.967 -12.422 -25.798 1.00 94.12 247 HIS A N 1
ATOM 1912 C CA . HIS A 1 247 ? 4.405 -11.641 -24.646 1.00 94.12 247 HIS A CA 1
ATOM 1913 C C . HIS A 1 247 ? 4.306 -12.468 -23.361 1.00 94.12 247 HIS A C 1
ATOM 1915 O O . HIS A 1 247 ? 3.525 -13.413 -23.249 1.00 94.12 247 HIS A O 1
ATOM 1921 N N . ARG A 1 248 ? 5.113 -12.092 -22.372 1.00 95.38 248 ARG A N 1
ATOM 1922 C CA . ARG A 1 248 ? 5.011 -12.594 -21.004 1.00 95.38 248 ARG A CA 1
ATOM 1923 C C . ARG A 1 248 ? 4.293 -11.556 -20.167 1.00 95.38 248 ARG A C 1
ATOM 1925 O O . ARG A 1 248 ? 4.615 -10.376 -20.247 1.00 95.38 248 ARG A O 1
ATOM 1932 N N . ILE A 1 249 ? 3.331 -11.980 -19.369 1.00 95.81 249 ILE A N 1
ATOM 1933 C CA . ILE A 1 249 ? 2.373 -11.106 -18.711 1.00 95.81 249 ILE A CA 1
ATOM 1934 C C . ILE A 1 249 ? 2.390 -11.383 -17.216 1.00 95.81 249 ILE A C 1
ATOM 1936 O O . ILE A 1 249 ? 2.262 -12.525 -16.776 1.00 95.81 249 ILE A O 1
ATOM 1940 N N . VAL A 1 250 ? 2.504 -10.318 -16.434 1.00 95.94 250 VAL A N 1
ATOM 1941 C CA . VAL A 1 250 ? 2.254 -10.336 -14.997 1.00 95.94 250 VAL A CA 1
ATOM 1942 C C . VAL A 1 250 ? 0.975 -9.556 -14.730 1.00 95.94 250 VAL A C 1
ATOM 1944 O O . VAL A 1 250 ? 0.826 -8.426 -15.201 1.00 95.94 250 VAL A O 1
ATOM 1947 N N . LEU A 1 251 ? 0.063 -10.160 -13.970 1.00 94.50 251 LEU A N 1
ATOM 1948 C CA . LEU A 1 251 ? -1.197 -9.567 -13.535 1.00 94.50 251 LEU A CA 1
ATOM 1949 C C . LEU A 1 251 ? -1.120 -9.221 -12.039 1.00 94.50 251 LEU A C 1
ATOM 1951 O O . LEU A 1 251 ? -1.246 -10.115 -11.199 1.00 94.50 251 LEU A O 1
ATOM 1955 N N . PRO A 1 252 ? -0.903 -7.941 -11.687 1.00 94.38 252 PRO A N 1
ATOM 1956 C CA . PRO A 1 252 ? -1.096 -7.422 -10.343 1.00 94.38 252 PRO A CA 1
ATOM 1957 C C . PRO A 1 252 ? -2.571 -7.458 -9.941 1.00 94.38 252 PRO A C 1
ATOM 1959 O O . PRO A 1 252 ? -3.406 -6.748 -10.497 1.00 94.38 252 PRO A O 1
ATOM 1962 N N . LEU A 1 253 ? -2.893 -8.261 -8.935 1.00 90.31 253 LEU A N 1
ATOM 1963 C CA . LEU A 1 253 ? -4.253 -8.468 -8.456 1.00 90.31 253 LEU A CA 1
ATOM 1964 C C . LEU A 1 253 ? -4.383 -8.059 -6.984 1.00 90.31 253 LEU A C 1
ATOM 1966 O O . LEU A 1 253 ? -3.480 -8.251 -6.165 1.00 90.31 253 LEU A O 1
ATOM 1970 N N . GLY A 1 254 ? -5.541 -7.496 -6.639 1.00 86.56 254 GLY A N 1
ATOM 1971 C CA . GLY A 1 254 ? -5.935 -7.302 -5.245 1.00 86.56 254 GLY A CA 1
ATOM 1972 C C . GLY A 1 254 ? -6.305 -8.628 -4.578 1.00 86.56 254 GLY A C 1
ATOM 1973 O O . GLY A 1 254 ? -6.546 -9.632 -5.242 1.00 86.56 254 GLY A O 1
ATOM 1974 N N . ARG A 1 255 ? -6.400 -8.621 -3.248 1.00 77.69 255 ARG A N 1
ATOM 1975 C CA . ARG A 1 255 ? -6.530 -9.830 -2.420 1.00 77.69 255 ARG A CA 1
ATOM 1976 C C . ARG A 1 255 ? -7.725 -10.707 -2.791 1.00 77.69 255 ARG A C 1
ATOM 1978 O O . ARG A 1 255 ? -7.655 -11.920 -2.656 1.00 77.69 255 ARG A O 1
ATOM 1985 N N . ASN A 1 256 ? -8.798 -10.072 -3.250 1.00 70.38 256 ASN A N 1
ATOM 1986 C CA . ASN A 1 256 ? -10.067 -10.711 -3.577 1.00 70.38 256 ASN A CA 1
ATOM 1987 C C . ASN A 1 256 ? -10.318 -10.780 -5.094 1.00 70.38 256 ASN A C 1
ATOM 1989 O O . ASN A 1 256 ? -11.460 -10.917 -5.518 1.00 70.38 256 ASN A O 1
ATOM 1993 N N . MET A 1 257 ? -9.262 -10.634 -5.901 1.00 69.31 257 MET A N 1
ATOM 1994 C CA . MET A 1 257 ? -9.311 -10.713 -7.360 1.00 69.31 257 MET A CA 1
ATOM 1995 C C . MET A 1 257 ? -8.612 -11.991 -7.839 1.00 69.31 257 MET A C 1
ATOM 1997 O O . MET A 1 257 ? -7.477 -12.264 -7.445 1.00 69.31 257 MET A O 1
ATOM 2001 N N . GLY A 1 258 ? -9.271 -12.726 -8.738 1.00 63.12 258 GLY A N 1
ATOM 2002 C CA . GLY A 1 258 ? -8.775 -13.979 -9.315 1.00 63.12 258 GLY A CA 1
ATOM 2003 C C . GLY A 1 258 ? -9.098 -15.212 -8.462 1.00 63.12 258 GLY A C 1
ATOM 2004 O O . GLY A 1 258 ? -8.990 -15.179 -7.239 1.00 63.12 258 GLY A O 1
ATOM 2005 N N . GLU A 1 259 ? -9.492 -16.303 -9.123 1.00 62.84 259 GLU A N 1
ATOM 2006 C CA . GLU A 1 259 ? -9.900 -17.572 -8.487 1.00 62.84 259 GLU A CA 1
ATOM 2007 C C . GLU A 1 259 ? -8.832 -18.676 -8.595 1.00 62.84 259 GLU A C 1
ATOM 2009 O O . GLU A 1 259 ? -9.009 -19.760 -8.055 1.00 62.84 259 GLU A O 1
ATOM 2014 N N . SER A 1 260 ? -7.713 -18.427 -9.286 1.00 72.31 260 SER A N 1
ATOM 2015 C CA . SER A 1 260 ? -6.673 -19.442 -9.502 1.00 72.31 260 SER A CA 1
ATOM 2016 C C . SER A 1 260 ? -5.909 -19.787 -8.216 1.00 72.31 260 SER A C 1
ATOM 2018 O O . SER A 1 260 ? -5.362 -18.896 -7.563 1.00 72.31 260 SER A O 1
ATOM 2020 N N . ASP A 1 261 ? -5.784 -21.067 -7.881 1.00 69.06 261 ASP A N 1
ATOM 2021 C CA . ASP A 1 261 ? -4.949 -21.526 -6.761 1.00 69.06 261 ASP A CA 1
ATOM 2022 C C . ASP A 1 261 ? -3.436 -21.411 -7.046 1.00 69.06 261 ASP A C 1
ATOM 2024 O O . ASP A 1 261 ? -2.617 -21.502 -6.132 1.00 69.06 261 ASP A O 1
ATOM 2028 N N . GLU A 1 262 ? -3.043 -21.161 -8.300 1.00 81.75 262 GLU A N 1
ATOM 2029 C CA . GLU A 1 262 ? -1.636 -21.088 -8.724 1.00 81.75 262 GLU A CA 1
ATOM 2030 C C . GLU A 1 262 ? -1.017 -19.686 -8.584 1.00 81.75 262 GLU A C 1
ATOM 2032 O O . GLU A 1 262 ? 0.173 -19.496 -8.848 1.00 81.75 262 GLU A O 1
ATOM 2037 N N . ALA A 1 263 ? -1.797 -18.686 -8.161 1.00 88.38 263 ALA A N 1
ATOM 2038 C CA . ALA A 1 263 ? -1.308 -17.317 -8.050 1.00 88.38 263 ALA A CA 1
ATOM 2039 C C . ALA A 1 263 ? -0.208 -17.160 -6.987 1.00 88.38 263 ALA A C 1
ATOM 2041 O O . ALA A 1 263 ? -0.255 -17.716 -5.885 1.00 88.38 263 ALA A O 1
ATOM 2042 N N . LEU A 1 264 ? 0.772 -16.305 -7.286 1.00 93.81 264 LEU A N 1
ATOM 2043 C CA . LEU A 1 264 ? 1.785 -15.901 -6.322 1.00 93.81 264 LEU A CA 1
ATOM 2044 C C . LEU A 1 264 ? 1.173 -14.937 -5.302 1.00 93.81 264 LEU A C 1
ATOM 2046 O O . LEU A 1 264 ? 0.981 -13.756 -5.581 1.00 93.81 264 LEU A O 1
ATOM 2050 N N . VAL A 1 265 ? 0.885 -15.427 -4.099 1.00 93.38 265 VAL A N 1
ATOM 2051 C CA . VAL A 1 265 ? 0.333 -14.594 -3.022 1.00 93.38 265 VAL A CA 1
ATOM 2052 C C . VAL A 1 265 ? 1.450 -13.916 -2.230 1.00 93.38 265 VAL A C 1
ATOM 2054 O O . VAL A 1 265 ? 2.328 -14.578 -1.671 1.00 93.38 265 VAL A O 1
ATOM 2057 N N . LEU A 1 266 ? 1.399 -12.588 -2.151 1.00 94.06 266 LEU A N 1
ATOM 2058 C CA . LEU A 1 266 ? 2.281 -11.789 -1.312 1.00 94.06 266 LEU A CA 1
ATOM 2059 C C . LEU A 1 266 ? 1.829 -11.881 0.151 1.00 94.06 266 LEU A C 1
ATOM 2061 O O . LEU A 1 266 ? 0.685 -11.535 0.467 1.00 94.06 266 LEU A O 1
ATOM 2065 N N . PRO A 1 267 ? 2.707 -12.302 1.078 1.00 91.62 267 PRO A N 1
ATOM 2066 C CA . PRO A 1 267 ? 2.368 -12.276 2.489 1.00 91.62 267 PRO A CA 1
ATOM 2067 C C . PRO A 1 267 ? 2.301 -10.827 2.985 1.00 91.62 267 PRO A C 1
ATOM 2069 O O . PRO A 1 267 ? 3.000 -9.932 2.486 1.00 91.62 267 PRO A O 1
ATOM 2072 N N . ARG A 1 268 ? 1.480 -10.587 4.016 1.00 88.12 268 ARG A N 1
ATOM 2073 C CA . ARG A 1 268 ? 1.602 -9.347 4.793 1.00 88.12 268 ARG A CA 1
ATOM 2074 C C . ARG A 1 268 ? 2.969 -9.317 5.451 1.00 88.12 268 ARG A C 1
ATOM 2076 O O . ARG A 1 268 ? 3.400 -10.315 6.023 1.00 88.12 268 ARG A O 1
ATOM 2083 N N . GLN A 1 269 ? 3.601 -8.156 5.405 1.00 92.44 269 GLN A N 1
ATOM 2084 C CA . GLN A 1 269 ? 4.939 -7.985 5.947 1.00 92.44 269 GLN A CA 1
ATOM 2085 C C . GLN A 1 269 ? 4.913 -8.146 7.473 1.00 92.44 269 GLN A C 1
ATOM 2087 O O . GLN A 1 269 ? 4.032 -7.584 8.136 1.00 92.44 269 GLN A O 1
ATOM 2092 N N . PRO A 1 270 ? 5.833 -8.920 8.063 1.00 93.56 270 PRO A N 1
ATOM 2093 C CA . PRO A 1 270 ? 5.990 -8.990 9.509 1.00 93.56 270 PRO A CA 1
ATOM 2094 C C . PRO A 1 270 ? 6.315 -7.615 10.105 1.00 93.56 270 PRO A C 1
ATOM 2096 O O . PRO A 1 270 ? 7.109 -6.856 9.550 1.00 93.56 270 PRO A O 1
ATOM 2099 N N . SER A 1 271 ? 5.727 -7.295 11.267 1.00 93.75 271 SER A N 1
ATOM 2100 C CA . SER A 1 271 ? 5.881 -5.968 11.888 1.00 93.75 271 SER A CA 1
ATOM 2101 C C . SER A 1 271 ? 7.346 -5.599 12.126 1.00 93.75 271 SER A C 1
ATOM 2103 O O . SER A 1 271 ? 7.750 -4.467 11.878 1.00 93.75 271 SER A O 1
ATOM 2105 N N . ARG A 1 272 ? 8.143 -6.572 12.586 1.00 95.31 272 ARG A N 1
ATOM 2106 C CA . ARG A 1 272 ? 9.562 -6.390 12.908 1.00 95.31 272 ARG A CA 1
ATOM 2107 C C . ARG A 1 272 ? 10.389 -6.031 11.676 1.00 95.31 272 ARG A C 1
ATOM 2109 O O . ARG A 1 272 ? 11.189 -5.107 11.729 1.00 95.31 272 ARG A O 1
ATOM 2116 N N . GLU A 1 273 ? 10.191 -6.746 10.578 1.00 95.81 273 GLU A N 1
ATOM 2117 C CA . GLU A 1 273 ? 10.966 -6.556 9.348 1.00 95.81 273 GLU A CA 1
ATOM 2118 C C . GLU A 1 273 ? 10.594 -5.238 8.663 1.00 95.81 273 GLU A C 1
ATOM 2120 O O . GLU A 1 273 ? 11.473 -4.502 8.218 1.00 95.81 273 GLU A O 1
ATOM 2125 N N . MET A 1 274 ? 9.306 -4.874 8.673 1.00 95.62 274 MET A N 1
ATOM 2126 C CA . MET A 1 274 ? 8.855 -3.565 8.193 1.00 95.62 274 MET A CA 1
ATOM 2127 C C . MET A 1 274 ? 9.445 -2.418 9.033 1.00 95.62 274 MET A C 1
ATOM 2129 O O . MET A 1 274 ? 9.894 -1.415 8.479 1.00 95.62 274 MET A O 1
ATOM 2133 N N . ALA A 1 275 ? 9.506 -2.575 10.362 1.00 96.69 275 ALA A N 1
ATOM 2134 C CA . ALA A 1 275 ? 10.113 -1.586 11.253 1.00 96.69 275 ALA A CA 1
ATOM 2135 C C . ALA A 1 275 ? 11.625 -1.455 11.011 1.00 96.69 275 ALA A C 1
ATOM 2137 O O . ALA A 1 275 ? 12.132 -0.344 10.891 1.00 96.69 275 ALA A O 1
ATOM 2138 N N . GLN A 1 276 ? 12.345 -2.570 10.856 1.00 96.94 276 GLN A N 1
ATOM 2139 C CA . GLN A 1 276 ? 13.774 -2.559 10.517 1.00 96.94 276 GLN A CA 1
ATOM 2140 C C . GLN A 1 276 ? 14.042 -1.871 9.175 1.00 96.94 276 GLN A C 1
ATOM 2142 O O . GLN A 1 276 ? 14.989 -1.091 9.056 1.00 96.94 276 GLN A O 1
ATOM 2147 N N . ALA A 1 277 ? 13.187 -2.097 8.176 1.00 96.44 277 ALA A N 1
ATOM 2148 C CA . ALA A 1 277 ? 13.300 -1.407 6.901 1.00 96.44 277 ALA A CA 1
ATOM 2149 C C . ALA A 1 277 ? 13.075 0.108 7.044 1.00 96.44 277 ALA A C 1
ATOM 2151 O O . ALA A 1 277 ? 13.847 0.886 6.485 1.00 96.44 277 ALA A O 1
ATOM 2152 N N . LEU A 1 278 ? 12.107 0.546 7.855 1.00 96.44 278 LEU A N 1
ATOM 2153 C CA . LEU A 1 278 ? 11.931 1.967 8.178 1.00 96.44 278 LEU A CA 1
ATOM 2154 C C . LEU A 1 278 ? 13.141 2.549 8.924 1.00 96.44 278 LEU A C 1
ATOM 2156 O O . LEU A 1 278 ? 13.577 3.652 8.607 1.00 96.44 278 LEU A O 1
ATOM 2160 N N . VAL A 1 279 ? 13.753 1.813 9.853 1.00 97.38 279 VAL A N 1
ATOM 2161 C CA . VAL A 1 279 ? 15.002 2.257 10.500 1.00 97.38 279 VAL A CA 1
ATOM 2162 C C . VAL A 1 279 ? 16.114 2.456 9.464 1.00 97.38 279 VAL A C 1
ATOM 2164 O O . VAL A 1 279 ? 16.800 3.475 9.488 1.00 97.38 279 VAL A O 1
ATOM 2167 N N . SER A 1 280 ? 16.239 1.552 8.485 1.00 95.69 280 SER A N 1
ATOM 2168 C CA . SER A 1 280 ? 17.205 1.700 7.381 1.00 95.69 280 SER A CA 1
ATOM 2169 C C . SER A 1 280 ? 16.942 2.923 6.488 1.00 95.69 280 SER A C 1
ATOM 2171 O O . SER A 1 280 ? 17.858 3.419 5.838 1.00 95.69 280 SER A O 1
ATOM 2173 N N . MET A 1 281 ? 15.710 3.443 6.494 1.00 94.69 281 MET A N 1
ATOM 2174 C CA . MET A 1 281 ? 15.320 4.683 5.815 1.00 94.69 281 MET A CA 1
ATOM 2175 C C . MET A 1 281 ? 15.592 5.946 6.653 1.00 94.69 281 MET A C 1
ATOM 2177 O O . MET A 1 281 ? 15.266 7.045 6.212 1.00 94.69 281 MET A O 1
ATOM 2181 N N . GLY A 1 282 ? 16.179 5.814 7.849 1.00 95.00 282 GLY A N 1
ATOM 2182 C CA . GLY A 1 282 ? 16.565 6.936 8.712 1.00 95.00 282 GLY A CA 1
ATOM 2183 C C . GLY A 1 282 ? 15.577 7.270 9.834 1.00 95.00 282 GLY A C 1
ATOM 2184 O O . GLY A 1 282 ? 15.749 8.281 10.515 1.00 95.00 282 GLY A O 1
ATOM 2185 N N . PHE A 1 283 ? 14.549 6.448 10.061 1.00 95.75 283 PHE A N 1
ATOM 2186 C CA . PHE A 1 283 ? 13.659 6.613 11.213 1.00 95.75 283 PHE A CA 1
ATOM 2187 C C . PHE A 1 283 ? 14.311 6.091 12.502 1.00 95.75 283 PHE A C 1
ATOM 2189 O O . PHE A 1 283 ? 15.074 5.129 12.482 1.00 95.75 283 PHE A O 1
ATOM 2196 N N . SER A 1 284 ? 13.967 6.684 13.652 1.00 97.25 284 SER A N 1
ATOM 2197 C CA . SER A 1 284 ? 14.283 6.062 14.943 1.00 97.25 284 SER A CA 1
ATOM 2198 C C . SER A 1 284 ? 13.437 4.804 15.148 1.00 97.25 284 SER A C 1
ATOM 2200 O O . SER A 1 284 ? 12.320 4.723 14.639 1.00 97.25 284 SER A O 1
ATOM 2202 N N . GLU A 1 285 ? 13.933 3.851 15.937 1.00 95.38 285 GLU A N 1
ATOM 2203 C CA . GLU A 1 285 ? 13.243 2.584 16.225 1.00 95.38 285 GLU A CA 1
ATOM 2204 C C . GLU A 1 285 ? 11.808 2.805 16.733 1.00 95.38 285 GLU A C 1
ATOM 2206 O O . GLU A 1 285 ? 10.853 2.300 16.148 1.00 95.38 285 GLU A O 1
ATOM 2211 N N . SER A 1 286 ? 11.633 3.695 17.714 1.00 94.06 286 SER A N 1
ATOM 2212 C CA . SER A 1 286 ? 10.309 4.071 18.231 1.00 94.06 286 SER A CA 1
ATOM 2213 C C . SER A 1 286 ? 9.372 4.638 17.148 1.00 94.06 286 SER A C 1
ATOM 2215 O O . SER A 1 286 ? 8.203 4.253 17.072 1.00 94.06 286 SER A O 1
ATOM 2217 N N . LYS A 1 287 ? 9.871 5.517 16.262 1.00 93.50 287 LYS A N 1
ATOM 2218 C CA . LYS A 1 287 ? 9.064 6.076 15.162 1.00 93.50 287 LYS A CA 1
ATOM 2219 C C . LYS A 1 287 ? 8.729 5.022 14.108 1.00 93.50 287 LYS A C 1
ATOM 2221 O O . LYS A 1 287 ? 7.623 5.047 13.571 1.00 93.50 287 LYS A O 1
ATOM 2226 N N . ALA A 1 288 ? 9.658 4.115 13.818 1.00 94.56 288 ALA A N 1
ATOM 2227 C CA . ALA A 1 288 ? 9.450 3.019 12.884 1.00 94.56 288 ALA A CA 1
ATOM 2228 C C . ALA A 1 288 ? 8.340 2.085 13.381 1.00 94.56 288 ALA A C 1
ATOM 2230 O O . ALA A 1 288 ? 7.377 1.837 12.658 1.00 94.56 288 ALA A O 1
ATOM 2231 N N . GLU A 1 289 ? 8.406 1.647 14.639 1.00 93.12 289 GLU A N 1
ATOM 2232 C CA . GLU A 1 289 ? 7.364 0.811 15.234 1.00 93.12 289 GLU A CA 1
ATOM 2233 C C . GLU A 1 289 ? 5.998 1.502 15.263 1.00 93.12 289 GLU A C 1
ATOM 2235 O O . GLU A 1 289 ? 4.989 0.905 14.881 1.00 93.12 289 GLU A O 1
ATOM 2240 N N . ALA A 1 290 ? 5.956 2.776 15.667 1.00 89.00 290 ALA A N 1
ATOM 2241 C CA . ALA A 1 290 ? 4.729 3.565 15.651 1.00 89.00 290 ALA A CA 1
ATOM 2242 C C . ALA A 1 290 ? 4.158 3.708 14.227 1.00 89.00 290 ALA A C 1
ATOM 2244 O O . ALA A 1 290 ? 2.944 3.650 14.038 1.00 89.00 290 ALA A O 1
ATOM 2245 N N . GLY A 1 291 ? 5.016 3.855 13.211 1.00 89.56 291 GLY A N 1
ATOM 2246 C CA . GLY A 1 291 ? 4.630 3.876 11.798 1.00 89.56 291 GLY A CA 1
ATOM 2247 C C . GLY A 1 291 ? 4.014 2.556 11.322 1.00 89.56 291 GLY A C 1
ATOM 2248 O O . GLY A 1 291 ? 2.968 2.562 10.667 1.00 89.56 291 GLY A O 1
ATOM 2249 N N . VAL A 1 292 ? 4.611 1.422 11.697 1.00 92.31 292 VAL A N 1
ATOM 2250 C CA . VAL A 1 292 ? 4.092 0.083 11.369 1.00 92.31 292 VAL A CA 1
ATOM 2251 C C . VAL A 1 292 ? 2.748 -0.178 12.047 1.00 92.31 292 VAL A C 1
ATOM 2253 O O . VAL A 1 292 ? 1.816 -0.640 11.387 1.00 92.31 292 VAL A O 1
ATOM 2256 N N . ARG A 1 293 ? 2.617 0.149 13.341 1.00 87.81 293 ARG A N 1
ATOM 2257 C CA . ARG A 1 293 ? 1.345 0.013 14.073 1.00 87.81 293 ARG A CA 1
ATOM 2258 C C . ARG A 1 293 ? 0.251 0.867 13.432 1.00 87.81 293 ARG A C 1
ATOM 2260 O O . ARG A 1 293 ? -0.791 0.343 13.055 1.00 87.81 293 ARG A O 1
ATOM 2267 N N . ALA A 1 294 ? 0.537 2.149 13.206 1.00 85.94 294 ALA A N 1
ATOM 2268 C CA . ALA A 1 294 ? -0.392 3.100 12.599 1.00 85.94 294 ALA A CA 1
ATOM 2269 C C . ALA A 1 294 ? -0.890 2.697 11.201 1.00 85.94 294 ALA A C 1
ATOM 2271 O O . ALA A 1 294 ? -2.033 2.974 10.848 1.00 85.94 294 ALA A O 1
ATOM 2272 N N . SER A 1 295 ? -0.030 2.076 10.394 1.00 87.81 295 SER A N 1
ATOM 2273 C CA . SER A 1 295 ? -0.373 1.650 9.032 1.00 87.81 295 SER A CA 1
ATOM 2274 C C . SER A 1 295 ? -1.079 0.295 8.981 1.00 87.81 295 SER A C 1
ATOM 2276 O O . SER A 1 295 ? -1.436 -0.158 7.897 1.00 87.81 295 SER A O 1
ATOM 2278 N N . GLY A 1 296 ? -1.249 -0.404 10.111 1.00 86.12 296 GLY A N 1
ATOM 2279 C CA . GLY A 1 296 ? -1.842 -1.744 10.129 1.00 86.12 296 GLY A CA 1
ATOM 2280 C C . GLY A 1 296 ? -1.075 -2.771 9.282 1.00 86.12 296 GLY A C 1
ATOM 2281 O O . GLY A 1 296 ? -1.634 -3.805 8.894 1.00 86.12 296 GLY A O 1
ATOM 2282 N N . ARG A 1 297 ? 0.206 -2.487 8.992 1.00 90.25 297 ARG A N 1
ATOM 2283 C CA . ARG A 1 297 ? 1.065 -3.199 8.027 1.00 90.25 297 ARG A CA 1
ATOM 2284 C C . ARG A 1 297 ? 0.577 -3.137 6.570 1.00 90.25 297 ARG A C 1
ATOM 2286 O O . ARG A 1 297 ? 0.927 -4.008 5.778 1.00 90.25 297 ARG A O 1
ATOM 2293 N N . SER A 1 298 ? -0.234 -2.139 6.216 1.00 91.12 298 SER A N 1
ATOM 2294 C CA . SER A 1 298 ? -0.568 -1.816 4.824 1.00 91.12 298 SER A CA 1
ATOM 2295 C C . SER A 1 298 ? 0.498 -0.892 4.238 1.00 91.12 298 SER A C 1
ATOM 2297 O O . SER A 1 298 ? 0.739 0.202 4.756 1.00 91.12 298 SER A O 1
ATOM 2299 N N . LEU A 1 299 ? 1.116 -1.314 3.129 1.00 91.69 299 LEU A N 1
ATOM 2300 C CA . LEU A 1 299 ? 2.108 -0.502 2.421 1.00 91.69 299 LEU A CA 1
ATOM 2301 C C . LEU A 1 299 ? 1.504 0.820 1.925 1.00 91.69 299 LEU A C 1
ATOM 2303 O O . LEU A 1 299 ? 2.156 1.856 2.015 1.00 91.69 299 LEU A O 1
ATOM 2307 N N . LEU A 1 300 ? 0.257 0.803 1.444 1.00 91.31 300 LEU A N 1
ATOM 2308 C CA . LEU A 1 300 ? -0.406 2.004 0.931 1.00 91.31 300 LEU A CA 1
ATOM 2309 C C . LEU A 1 300 ? -0.845 2.958 2.047 1.00 91.31 300 LEU A C 1
ATOM 2311 O O . LEU A 1 300 ? -0.718 4.170 1.886 1.00 91.31 300 LEU A O 1
ATOM 2315 N N . ALA A 1 301 ? -1.277 2.441 3.203 1.00 91.56 301 ALA A N 1
ATOM 2316 C CA . ALA A 1 301 ? -1.543 3.280 4.375 1.00 91.56 301 ALA A CA 1
ATOM 2317 C C . ALA A 1 301 ? -0.252 3.947 4.882 1.00 91.56 301 ALA A C 1
ATOM 2319 O O . ALA A 1 301 ? -0.234 5.132 5.216 1.00 91.56 301 ALA A O 1
ATOM 2320 N N . LEU A 1 302 ? 0.864 3.208 4.885 1.00 91.81 302 LEU A N 1
ATOM 2321 C CA . LEU A 1 302 ? 2.172 3.771 5.212 1.00 91.81 302 LEU A CA 1
ATOM 2322 C C . LEU A 1 302 ? 2.609 4.824 4.182 1.00 91.81 302 LEU A C 1
ATOM 2324 O O . LEU A 1 302 ? 3.053 5.903 4.568 1.00 91.81 302 LEU A O 1
ATOM 2328 N N . GLN A 1 303 ? 2.438 4.548 2.886 1.00 91.31 303 GLN A N 1
ATOM 2329 C CA . GLN A 1 303 ? 2.725 5.500 1.811 1.00 91.31 303 GLN A CA 1
ATOM 2330 C C . GLN A 1 303 ? 1.914 6.789 1.975 1.00 91.31 303 GLN A C 1
ATOM 2332 O O . GLN A 1 303 ? 2.483 7.873 1.887 1.00 91.31 303 GLN A O 1
ATOM 2337 N N . ARG A 1 304 ? 0.608 6.694 2.261 1.00 90.62 304 ARG A N 1
ATOM 2338 C CA . ARG A 1 304 ? -0.247 7.855 2.556 1.00 90.62 304 ARG A CA 1
ATOM 2339 C C . ARG A 1 304 ? 0.289 8.675 3.717 1.00 90.62 304 ARG A C 1
ATOM 2341 O O . ARG A 1 304 ? 0.407 9.892 3.591 1.00 90.62 304 ARG A O 1
ATOM 2348 N N . LYS A 1 305 ? 0.655 8.012 4.816 1.00 87.75 305 LYS A N 1
ATOM 2349 C CA . LYS A 1 305 ? 1.202 8.667 6.010 1.00 87.75 305 LYS A CA 1
ATOM 2350 C C . LYS A 1 305 ? 2.506 9.416 5.729 1.00 87.75 305 LYS A C 1
ATOM 2352 O O . LYS A 1 305 ? 2.737 10.466 6.320 1.00 87.75 305 LYS A O 1
ATOM 2357 N N . LEU A 1 306 ? 3.345 8.885 4.843 1.00 89.94 306 LEU A N 1
ATOM 2358 C CA . LEU A 1 306 ? 4.619 9.491 4.447 1.00 89.94 306 LEU A CA 1
ATOM 2359 C C . LEU A 1 306 ? 4.500 10.402 3.213 1.00 89.94 306 LEU A C 1
ATOM 2361 O O . LEU A 1 306 ? 5.509 10.908 2.728 1.00 89.94 306 LEU A O 1
ATOM 2365 N N . SER A 1 307 ? 3.296 10.585 2.665 1.00 89.06 307 SER A N 1
ATOM 2366 C CA . SER A 1 307 ? 3.089 11.264 1.387 1.00 89.06 307 SER A CA 1
ATOM 2367 C C . SER A 1 307 ? 3.436 12.749 1.462 1.00 89.06 307 SER A C 1
ATOM 2369 O O . SER A 1 307 ? 3.022 13.456 2.381 1.00 89.06 307 SER A O 1
ATOM 2371 N N . LYS A 1 308 ? 4.115 13.255 0.425 1.00 84.38 308 LYS A N 1
ATOM 2372 C CA . LYS A 1 308 ? 4.349 14.698 0.229 1.00 84.38 308 LYS A CA 1
ATOM 2373 C C . LYS A 1 308 ? 3.075 15.454 -0.154 1.00 84.38 308 LYS A C 1
ATOM 2375 O O . LYS A 1 308 ? 3.003 16.668 0.017 1.00 84.38 308 LYS A O 1
ATOM 2380 N N . ALA A 1 309 ? 2.073 14.747 -0.679 1.00 79.50 309 ALA A N 1
ATOM 2381 C CA . ALA A 1 309 ? 0.787 15.307 -1.084 1.00 79.50 309 ALA A CA 1
ATOM 2382 C C . ALA A 1 309 ? -0.380 14.438 -0.573 1.00 79.50 309 ALA A C 1
ATOM 2384 O O . ALA A 1 309 ? -1.058 13.781 -1.370 1.00 79.50 309 ALA A O 1
ATOM 2385 N N . PRO A 1 310 ? -0.667 14.438 0.745 1.00 69.62 310 PRO A N 1
ATOM 2386 C CA . PRO A 1 310 ? -1.689 13.569 1.341 1.00 69.62 310 PRO A CA 1
ATOM 2387 C C . PRO A 1 310 ? -3.083 13.744 0.724 1.00 69.62 310 PRO A C 1
ATOM 2389 O O . PRO A 1 310 ? -3.836 12.783 0.595 1.00 69.62 310 PRO A O 1
ATOM 2392 N N . ALA A 1 311 ? -3.409 14.960 0.271 1.00 63.88 311 ALA A N 1
ATOM 2393 C CA . ALA A 1 311 ? -4.690 15.273 -0.362 1.00 63.88 311 ALA A CA 1
ATOM 2394 C C . ALA A 1 311 ? -4.943 14.505 -1.676 1.00 63.88 311 ALA A C 1
ATOM 2396 O O . ALA A 1 311 ? -6.098 14.282 -2.028 1.00 63.88 311 ALA A O 1
ATOM 2397 N N . LEU A 1 312 ? -3.888 14.088 -2.388 1.00 60.16 312 LEU A N 1
ATOM 2398 C CA . LEU A 1 312 ? -3.988 13.351 -3.656 1.00 60.16 312 LEU A CA 1
ATOM 2399 C C . LEU A 1 312 ? -3.998 11.829 -3.468 1.00 60.16 312 LEU A C 1
ATOM 2401 O O . LEU A 1 312 ? -4.288 11.099 -4.409 1.00 60.16 312 LEU A O 1
ATOM 2405 N N . ALA A 1 313 ? -3.713 11.346 -2.259 1.00 69.31 313 ALA A N 1
ATOM 2406 C CA . ALA A 1 313 ? -3.596 9.923 -1.963 1.00 69.31 313 ALA A CA 1
ATOM 2407 C C . ALA A 1 313 ? -4.893 9.320 -1.387 1.00 69.31 313 ALA A C 1
ATOM 2409 O O . ALA A 1 313 ? -4.859 8.255 -0.776 1.00 69.31 313 ALA A O 1
ATOM 2410 N N . SER A 1 314 ? -6.037 10.000 -1.550 1.00 79.94 314 SER A N 1
ATOM 2411 C CA . SER A 1 314 ? -7.313 9.573 -0.970 1.00 79.94 314 SER A CA 1
ATOM 2412 C C . SER A 1 314 ? -7.894 8.365 -1.724 1.00 79.94 314 SER A C 1
ATOM 2414 O O . SER A 1 314 ? -8.175 8.469 -2.925 1.00 79.94 314 SER A O 1
ATOM 2416 N N . PRO A 1 315 ? -8.089 7.219 -1.049 1.00 88.94 315 PRO A N 1
ATOM 2417 C CA . PRO A 1 315 ? -8.647 6.029 -1.678 1.00 88.94 315 PRO A CA 1
ATOM 2418 C C . PRO A 1 315 ? -10.145 6.204 -1.991 1.00 88.94 315 PRO A C 1
ATOM 2420 O O . PRO A 1 315 ? -10.809 7.053 -1.390 1.00 88.94 315 PRO A O 1
ATOM 2423 N N . PRO A 1 316 ? -10.724 5.397 -2.905 1.00 89.19 316 PRO A N 1
ATOM 2424 C CA . PRO A 1 316 ? -12.121 5.545 -3.327 1.00 89.19 316 PRO A CA 1
ATOM 2425 C C . PRO A 1 316 ? -13.139 5.529 -2.181 1.00 89.19 316 PRO A C 1
ATOM 2427 O O . PRO A 1 316 ? -14.121 6.263 -2.231 1.00 89.19 316 PRO A O 1
ATOM 2430 N N . TRP A 1 317 ? -12.884 4.738 -1.137 1.00 91.50 317 TRP A N 1
ATOM 2431 C CA . TRP A 1 317 ? -13.748 4.616 0.040 1.00 91.50 317 TRP A CA 1
ATOM 2432 C C . TRP A 1 317 ? -13.709 5.834 0.977 1.00 91.50 317 TRP A C 1
ATOM 2434 O O . TRP A 1 317 ? -14.586 5.980 1.822 1.00 91.50 317 TRP A O 1
ATOM 2444 N N . ALA A 1 318 ? -12.720 6.722 0.829 1.00 90.81 318 ALA A N 1
ATOM 2445 C CA . ALA A 1 318 ? -12.558 7.938 1.630 1.00 90.81 318 ALA A CA 1
ATOM 2446 C C . ALA A 1 318 ? -13.137 9.199 0.960 1.00 90.81 318 ALA A C 1
ATOM 2448 O O . ALA A 1 318 ? -12.931 10.322 1.442 1.00 90.81 318 ALA A O 1
ATOM 2449 N N . ARG A 1 319 ? -13.830 9.036 -0.173 1.00 88.75 319 ARG A N 1
ATOM 2450 C CA . ARG A 1 319 ? -14.436 10.145 -0.912 1.00 88.75 319 ARG A CA 1
ATOM 2451 C C . ARG A 1 319 ? -15.762 10.590 -0.275 1.00 88.75 319 ARG A C 1
ATOM 2453 O O . ARG A 1 319 ? -16.478 9.741 0.260 1.00 88.75 319 ARG A O 1
ATOM 2460 N N . PRO A 1 320 ? -16.117 11.888 -0.341 1.00 86.06 320 PRO A N 1
ATOM 2461 C CA . PRO A 1 320 ? -17.297 12.431 0.339 1.00 86.06 320 PRO A CA 1
ATOM 2462 C C . PRO A 1 320 ? -18.611 11.715 0.008 1.00 86.06 320 PRO A C 1
ATOM 2464 O O . PRO A 1 320 ? -19.469 11.582 0.872 1.00 86.06 320 PRO A O 1
ATOM 2467 N N . GLU A 1 321 ? -18.762 11.226 -1.223 1.00 86.19 321 GLU A N 1
ATOM 2468 C CA . GLU A 1 321 ? -19.997 10.610 -1.716 1.00 86.19 321 GLU A CA 1
ATOM 2469 C C . GLU A 1 321 ? -20.312 9.272 -1.031 1.00 86.19 321 GLU A C 1
ATOM 2471 O O . GLU A 1 321 ? -21.456 8.822 -1.047 1.00 86.19 321 GLU A O 1
ATOM 2476 N N . VAL A 1 322 ? -19.300 8.625 -0.443 1.00 86.94 322 VAL A N 1
ATOM 2477 C CA . VAL A 1 322 ? -19.409 7.275 0.127 1.00 86.94 322 VAL A CA 1
ATOM 2478 C C . VAL A 1 322 ? -18.905 7.165 1.564 1.00 86.94 322 VAL A C 1
ATOM 2480 O O . VAL A 1 322 ? -19.278 6.221 2.258 1.00 86.94 322 VAL A O 1
ATOM 2483 N N . ALA A 1 323 ? -18.105 8.124 2.037 1.00 86.06 323 ALA A N 1
ATOM 2484 C CA . ALA A 1 323 ? -17.445 8.074 3.340 1.00 86.06 323 ALA A CA 1
ATOM 2485 C C . ALA A 1 323 ? -18.417 7.885 4.516 1.00 86.06 323 ALA A C 1
ATOM 2487 O O . ALA A 1 323 ? -18.124 7.123 5.436 1.00 86.06 323 ALA A O 1
ATOM 2488 N N . GLY A 1 324 ? -19.603 8.503 4.458 1.00 85.50 324 GLY A N 1
ATOM 2489 C CA . GLY A 1 324 ? -20.623 8.377 5.506 1.00 85.50 324 GLY A CA 1
ATOM 2490 C C . GLY A 1 324 ? -21.108 6.938 5.731 1.00 85.50 324 GLY A C 1
ATOM 2491 O O . GLY A 1 324 ? -21.511 6.588 6.834 1.00 85.50 324 GLY A O 1
ATOM 2492 N N . VAL A 1 325 ? -21.004 6.060 4.724 1.00 90.06 325 VAL A N 1
ATOM 2493 C CA . VAL A 1 325 ? -21.361 4.634 4.859 1.00 90.06 325 VAL A CA 1
ATOM 2494 C C . VAL A 1 325 ? -20.435 3.906 5.839 1.00 90.06 325 VAL A C 1
ATOM 2496 O O . VAL A 1 325 ? -20.841 2.919 6.450 1.00 90.06 325 VAL A O 1
ATOM 2499 N N . LEU A 1 326 ? -19.202 4.388 6.004 1.00 94.44 326 LEU A N 1
ATOM 2500 C CA . LEU A 1 326 ? -18.186 3.776 6.856 1.00 94.44 326 LEU A CA 1
ATOM 2501 C C . LEU A 1 326 ? -18.131 4.378 8.265 1.00 94.44 326 LEU A C 1
ATOM 2503 O O . LEU A 1 326 ? -17.369 3.870 9.079 1.00 94.44 326 LEU A O 1
ATOM 2507 N N . ALA A 1 327 ? -18.936 5.398 8.586 1.00 94.19 327 ALA A N 1
ATOM 2508 C CA . ALA A 1 327 ? -18.895 6.088 9.880 1.00 94.19 327 ALA A CA 1
ATOM 2509 C C . ALA A 1 327 ? -19.089 5.132 11.071 1.00 94.19 327 ALA A C 1
ATOM 2511 O O . ALA A 1 327 ? -18.256 5.084 11.973 1.00 94.19 327 ALA A O 1
ATOM 2512 N N . ALA A 1 328 ? -20.126 4.290 11.038 1.00 95.56 328 ALA A N 1
ATOM 2513 C CA . ALA A 1 328 ? -20.370 3.321 12.108 1.00 95.56 328 ALA A CA 1
ATOM 2514 C C . ALA A 1 328 ? -19.258 2.260 12.216 1.00 95.56 328 ALA A C 1
ATOM 2516 O O . ALA A 1 328 ? -18.870 1.888 13.320 1.00 95.56 328 ALA A O 1
ATOM 2517 N N . ALA A 1 329 ? -18.697 1.810 11.086 1.00 96.81 329 ALA A N 1
ATOM 2518 C CA . ALA A 1 329 ? -17.571 0.874 11.084 1.00 96.81 329 ALA A CA 1
ATOM 2519 C C . ALA A 1 329 ? -16.282 1.517 11.628 1.00 96.81 329 ALA A C 1
ATOM 2521 O O . ALA A 1 329 ? -15.502 0.851 12.306 1.00 96.81 329 ALA A O 1
ATOM 2522 N N . LEU A 1 330 ? -16.072 2.805 11.337 1.00 96.69 330 LEU A N 1
ATOM 2523 C CA . LEU A 1 330 ? -14.953 3.596 11.839 1.00 96.69 330 LEU A CA 1
ATOM 2524 C C . LEU A 1 330 ? -15.017 3.734 13.362 1.00 96.69 330 LEU A C 1
ATOM 2526 O O . LEU A 1 330 ? -14.018 3.487 14.026 1.00 96.69 330 LEU A O 1
ATOM 2530 N N . LEU A 1 331 ? -16.192 4.090 13.890 1.00 96.75 331 LEU A N 1
ATOM 2531 C CA . LEU A 1 331 ? -16.436 4.272 15.323 1.00 96.75 331 LEU A CA 1
ATOM 2532 C C . LEU A 1 331 ? -16.365 2.954 16.104 1.00 96.75 331 LEU A C 1
ATOM 2534 O O . LEU A 1 331 ? -15.874 2.932 17.226 1.00 96.75 331 LEU A O 1
ATOM 2538 N N . ALA A 1 332 ? -16.843 1.855 15.518 1.00 97.56 332 ALA A N 1
ATOM 2539 C CA . ALA A 1 332 ? -16.778 0.541 16.151 1.00 97.56 332 ALA A CA 1
ATOM 2540 C C . ALA A 1 332 ? -15.357 -0.041 16.178 1.00 97.56 332 ALA A C 1
ATOM 2542 O O . ALA A 1 332 ? -15.019 -0.773 17.101 1.00 97.56 332 ALA A O 1
ATOM 2543 N N . GLY A 1 333 ? -14.534 0.234 15.158 1.00 96.19 333 GLY A N 1
ATOM 2544 C CA . GLY A 1 333 ? -13.164 -0.281 15.007 1.00 96.19 333 GLY A CA 1
ATOM 2545 C C . GLY A 1 333 ? -13.077 -1.773 14.638 1.00 96.19 333 GLY A C 1
ATOM 2546 O O . GLY A 1 333 ? -12.324 -2.166 13.736 1.00 96.19 333 GLY A O 1
ATOM 2547 N N . GLY A 1 334 ? -13.895 -2.608 15.276 1.00 96.94 334 GLY A N 1
ATOM 2548 C CA . GLY A 1 334 ? -14.043 -4.034 15.017 1.00 96.94 334 GLY A CA 1
ATOM 2549 C C . GLY A 1 334 ? -15.318 -4.598 15.638 1.00 96.94 334 GLY A C 1
ATOM 2550 O O . GLY A 1 334 ? -15.899 -3.977 16.514 1.00 96.94 334 GLY A O 1
ATOM 2551 N N . TRP A 1 335 ? -15.795 -5.743 15.151 1.00 98.12 335 TRP A N 1
ATOM 2552 C CA . TRP A 1 335 ? -16.963 -6.436 15.710 1.00 98.12 335 TRP A CA 1
ATOM 2553 C C . TRP A 1 335 ? -17.041 -7.889 15.225 1.00 98.12 335 TRP A C 1
ATOM 2555 O O . TRP A 1 335 ? -16.364 -8.276 14.267 1.00 98.12 335 TRP A O 1
ATOM 2565 N N . ASN A 1 336 ? -17.879 -8.699 15.869 1.00 97.81 336 ASN A N 1
ATOM 2566 C CA . ASN A 1 336 ? -18.220 -10.057 15.453 1.00 97.81 336 ASN A CA 1
ATOM 2567 C C . ASN A 1 336 ? -19.699 -10.128 15.033 1.00 97.81 336 ASN A C 1
ATOM 2569 O O . ASN A 1 336 ? -20.587 -9.870 15.839 1.00 97.81 336 ASN A O 1
ATOM 2573 N N . ASP A 1 337 ? -19.973 -10.499 13.780 1.00 96.00 337 ASP A N 1
ATOM 2574 C CA . ASP A 1 337 ? -21.331 -10.495 13.228 1.00 96.00 337 ASP A CA 1
ATOM 2575 C C . ASP A 1 337 ? -22.238 -11.655 13.666 1.00 96.00 337 ASP A C 1
ATOM 2577 O O . ASP A 1 337 ? -23.447 -11.603 13.431 1.00 96.00 337 ASP A O 1
ATOM 2581 N N . GLU A 1 338 ? -21.691 -12.651 14.362 1.00 96.94 338 GLU A N 1
ATOM 2582 C CA . GLU A 1 338 ? -22.466 -13.711 15.016 1.00 96.94 338 GLU A CA 1
ATOM 2583 C C . GLU A 1 338 ? -23.008 -13.276 16.386 1.00 96.94 338 GLU A C 1
ATOM 2585 O O . GLU A 1 338 ? -23.997 -13.835 16.866 1.00 96.94 338 GLU A O 1
ATOM 2590 N N . ILE A 1 339 ? -22.412 -12.251 17.006 1.00 96.94 339 ILE A N 1
ATOM 2591 C CA . ILE A 1 339 ? -22.828 -11.743 18.315 1.00 96.94 339 ILE A CA 1
ATOM 2592 C C . ILE A 1 339 ? -23.951 -10.718 18.134 1.00 96.94 339 ILE A C 1
ATOM 2594 O O . ILE A 1 339 ? -23.831 -9.734 17.407 1.00 96.94 339 ILE A O 1
ATOM 2598 N N . GLU A 1 340 ? -25.092 -10.954 18.783 1.00 97.25 340 GLU A N 1
ATOM 2599 C CA . GLU A 1 340 ? -26.260 -10.071 18.679 1.00 97.25 340 GLU A CA 1
ATOM 2600 C C . GLU A 1 340 ? -26.001 -8.677 19.261 1.00 97.25 340 GLU A C 1
ATOM 2602 O O . GLU A 1 340 ? -26.370 -7.691 18.627 1.00 97.25 340 GLU A O 1
ATOM 2607 N N . GLY A 1 341 ? -25.302 -8.580 20.399 1.00 97.50 341 GLY A N 1
ATOM 2608 C CA . GLY A 1 341 ? -24.953 -7.288 20.997 1.00 97.50 341 GLY A CA 1
ATOM 2609 C C . GLY A 1 341 ? -24.125 -6.413 20.056 1.00 97.50 341 GLY A C 1
ATOM 2610 O O . GLY A 1 341 ? -24.429 -5.235 19.887 1.00 97.50 341 GLY A O 1
ATOM 2611 N N . ASP A 1 342 ? -23.152 -6.999 19.357 1.00 98.44 342 ASP A N 1
ATOM 2612 C CA . ASP A 1 342 ? -22.340 -6.288 18.368 1.00 98.44 342 ASP A CA 1
ATOM 2613 C C . ASP A 1 342 ? -23.174 -5.759 17.197 1.00 98.44 342 ASP A C 1
ATOM 2615 O O . ASP A 1 342 ? -23.010 -4.614 16.768 1.00 98.44 342 ASP A O 1
ATOM 2619 N N . ARG A 1 343 ? -24.104 -6.578 16.693 1.00 98.38 343 ARG A N 1
ATOM 2620 C CA . ARG A 1 343 ? -25.023 -6.163 15.627 1.00 98.38 343 ARG A CA 1
ATOM 2621 C C . ARG A 1 343 ? -25.891 -4.995 16.079 1.00 98.38 343 ARG A C 1
ATOM 2623 O O . ARG A 1 343 ? -25.950 -4.005 15.358 1.00 98.38 343 ARG A O 1
ATOM 2630 N N . ASN A 1 344 ? -26.480 -5.070 17.272 1.00 98.31 344 ASN A N 1
ATOM 2631 C CA . ASN A 1 344 ? -27.330 -4.013 17.833 1.00 98.31 344 ASN A CA 1
ATOM 2632 C C . ASN A 1 344 ? -26.565 -2.692 18.012 1.00 98.31 344 ASN A C 1
ATOM 2634 O O . ASN A 1 344 ? -27.090 -1.612 17.724 1.00 98.31 344 ASN A O 1
ATOM 2638 N N . VAL A 1 345 ? -25.299 -2.767 18.429 1.00 98.25 345 VAL A N 1
ATOM 2639 C CA . VAL A 1 345 ? -24.423 -1.594 18.517 1.00 98.25 345 VAL A CA 1
ATOM 2640 C C . VAL A 1 345 ? -24.222 -0.959 17.141 1.00 98.25 345 VAL A C 1
ATOM 2642 O O . VAL A 1 345 ? -24.355 0.257 17.001 1.00 98.25 345 VAL A O 1
ATOM 2645 N N . LEU A 1 346 ? -23.974 -1.756 16.100 1.00 98.00 346 LEU A N 1
ATOM 2646 C CA . LEU A 1 346 ? -23.802 -1.216 14.749 1.00 98.00 346 LEU A CA 1
ATOM 2647 C C . LEU A 1 346 ? -25.106 -0.677 14.159 1.00 98.00 346 LEU A C 1
ATOM 2649 O O . LEU A 1 346 ? -25.075 0.296 13.404 1.00 98.00 346 LEU A O 1
ATOM 2653 N N . GLU A 1 347 ? -26.251 -1.259 14.512 1.00 97.94 347 GLU A N 1
ATOM 2654 C CA . GLU A 1 347 ? -27.556 -0.699 14.154 1.00 97.94 347 GLU A CA 1
ATOM 2655 C C . GLU A 1 347 ? -27.761 0.680 14.778 1.00 97.94 347 GLU A C 1
ATOM 2657 O O . GLU A 1 347 ? -28.190 1.613 14.100 1.00 97.94 347 GLU A O 1
ATOM 2662 N N . THR A 1 348 ? -27.367 0.827 16.042 1.00 97.88 348 THR A N 1
ATOM 2663 C CA . THR A 1 348 ? -27.448 2.088 16.783 1.00 97.88 348 THR A CA 1
ATOM 2664 C C . THR A 1 348 ? -26.514 3.142 16.190 1.00 97.88 348 THR A C 1
ATOM 2666 O O . THR A 1 348 ? -26.956 4.250 15.901 1.00 97.88 348 THR A O 1
ATOM 2669 N N . LEU A 1 349 ? -25.245 2.795 15.941 1.00 97.06 349 LEU A N 1
ATOM 2670 C CA . LEU A 1 349 ? -24.256 3.709 15.355 1.00 97.06 349 LEU A CA 1
ATOM 2671 C C . LEU A 1 349 ? -24.599 4.118 13.917 1.00 97.06 349 LEU A C 1
ATOM 2673 O O . LEU A 1 349 ? -24.288 5.230 13.509 1.00 97.06 349 LEU A O 1
ATOM 2677 N N . SER A 1 350 ? -25.193 3.222 13.124 1.00 95.38 350 SER A N 1
ATOM 2678 C CA . SER A 1 350 ? -25.504 3.496 11.713 1.00 95.38 350 SER A CA 1
ATOM 2679 C C . SER A 1 350 ? -26.905 4.059 11.475 1.00 95.38 350 SER A C 1
ATOM 2681 O O . SER A 1 350 ? -27.181 4.550 10.378 1.00 95.38 350 SER A O 1
ATOM 2683 N N . GLY A 1 351 ? -27.811 3.934 12.450 1.00 95.44 351 GLY A N 1
ATOM 2684 C CA . GLY A 1 351 ? -29.236 4.228 12.290 1.00 95.44 351 GLY A CA 1
ATOM 2685 C C . GLY A 1 351 ? -29.954 3.304 11.296 1.00 95.44 351 GLY A C 1
ATOM 2686 O O . GLY A 1 351 ? -31.013 3.662 10.780 1.00 95.44 351 GLY A O 1
ATOM 2687 N N . ARG A 1 352 ? -29.378 2.139 10.969 1.00 96.12 352 ARG A N 1
ATOM 2688 C CA . ARG A 1 352 ? -29.888 1.185 9.967 1.00 96.12 352 ARG A CA 1
ATOM 2689 C C . ARG A 1 352 ? -29.947 -0.216 10.545 1.00 96.12 352 ARG A C 1
ATOM 2691 O O . ARG A 1 352 ? -29.186 -0.550 11.440 1.00 96.12 352 ARG A O 1
ATOM 2698 N N . ARG A 1 353 ? -30.778 -1.083 9.966 1.00 97.50 353 ARG A N 1
ATOM 2699 C CA . ARG A 1 353 ? -30.744 -2.515 10.302 1.00 97.50 353 ARG A CA 1
ATOM 2700 C C . ARG A 1 353 ? -29.408 -3.134 9.900 1.00 97.50 353 ARG A C 1
ATOM 2702 O O . ARG A 1 353 ? -28.856 -2.804 8.847 1.00 97.50 353 ARG A O 1
ATOM 2709 N N . TYR A 1 354 ? -28.939 -4.118 10.659 1.00 97.25 354 TYR A N 1
ATOM 2710 C CA . TYR A 1 354 ? -27.617 -4.711 10.485 1.00 97.25 354 TYR A CA 1
ATOM 2711 C C . TYR A 1 354 ? -27.459 -5.340 9.099 1.00 97.25 354 TYR A C 1
ATOM 2713 O O . TYR A 1 354 ? -26.412 -5.231 8.465 1.00 97.25 354 TYR A O 1
ATOM 2721 N N . GLY A 1 355 ? -28.521 -5.955 8.571 1.00 96.50 355 GLY A N 1
ATOM 2722 C CA . GLY A 1 355 ? -28.519 -6.521 7.219 1.00 96.50 355 GLY A CA 1
ATOM 2723 C C . GLY A 1 355 ? -28.322 -5.479 6.105 1.00 96.50 355 GLY A C 1
ATOM 2724 O O . GLY A 1 355 ? -27.742 -5.793 5.069 1.00 96.50 355 GLY A O 1
ATOM 2725 N N . GLU A 1 356 ? -28.773 -4.239 6.304 1.00 96.31 356 GLU A N 1
ATOM 2726 C CA . GLU A 1 356 ? -28.579 -3.130 5.358 1.00 96.31 356 GLU A CA 1
ATOM 2727 C C . GLU A 1 356 ? -27.204 -2.487 5.535 1.00 96.31 356 GLU A C 1
ATOM 2729 O O . GLU A 1 356 ? -26.507 -2.223 4.550 1.00 96.31 356 GLU A O 1
ATOM 2734 N N . PHE A 1 357 ? -26.787 -2.291 6.788 1.00 95.44 357 PHE A N 1
ATOM 2735 C CA . PHE A 1 357 ? -25.455 -1.808 7.129 1.00 95.44 357 PHE A CA 1
ATOM 2736 C C . PHE A 1 357 ? -24.369 -2.740 6.573 1.00 95.44 357 PHE A C 1
ATOM 2738 O O . PHE A 1 357 ? -23.534 -2.301 5.784 1.00 95.44 357 PHE A O 1
ATOM 2745 N N . SER A 1 358 ? -24.428 -4.037 6.893 1.00 95.19 358 SER A N 1
ATOM 2746 C CA . SER A 1 358 ? -23.436 -5.041 6.478 1.00 95.19 358 SER A CA 1
ATOM 2747 C C . SER A 1 358 ? -23.304 -5.157 4.959 1.00 95.19 358 SER A C 1
ATOM 2749 O O . SER A 1 358 ? -22.189 -5.256 4.453 1.00 95.19 358 SER A O 1
ATOM 2751 N N . LYS A 1 359 ? -24.410 -5.066 4.205 1.00 93.81 359 LYS A N 1
ATOM 2752 C CA . LYS A 1 359 ? -24.375 -4.978 2.734 1.00 93.81 359 LYS A CA 1
ATOM 2753 C C . LYS A 1 359 ? -23.695 -3.695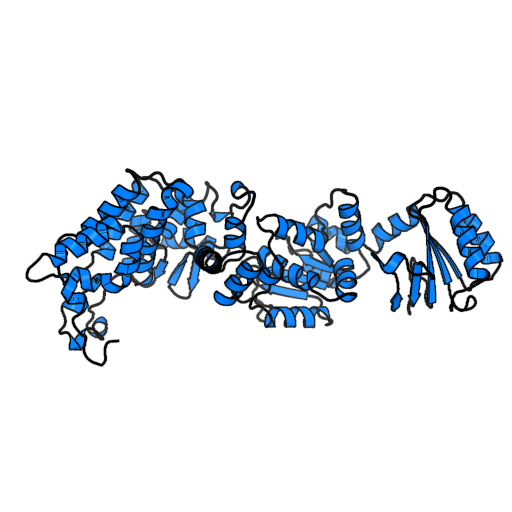 2.254 1.00 93.81 359 LYS A C 1
ATOM 2755 O O . LYS A 1 359 ? -22.883 -3.744 1.333 1.00 93.81 359 LYS A O 1
ATOM 2760 N N . SER A 1 360 ? -24.000 -2.564 2.890 1.00 92.56 360 SER A N 1
ATOM 2761 C CA . SER A 1 360 ? -23.448 -1.254 2.521 1.00 92.56 360 SER A CA 1
ATOM 2762 C C . SER A 1 360 ? -21.941 -1.166 2.761 1.00 92.56 360 SER A C 1
ATOM 2764 O O . SER A 1 360 ? -21.229 -0.605 1.931 1.00 92.56 360 SER A O 1
ATOM 2766 N N . VAL A 1 361 ? -21.438 -1.727 3.866 1.00 93.38 361 VAL A N 1
ATOM 2767 C CA . VAL A 1 361 ? -19.993 -1.762 4.149 1.00 93.38 361 VAL A CA 1
ATOM 2768 C C . VAL A 1 361 ? -19.285 -2.922 3.447 1.00 93.38 361 VAL A C 1
ATOM 2770 O O . VAL A 1 361 ? -18.118 -2.802 3.085 1.00 93.38 361 VAL A O 1
ATOM 2773 N N . GLY A 1 362 ? -19.995 -4.024 3.192 1.00 92.12 362 GLY A N 1
ATOM 2774 C CA . GLY A 1 362 ? -19.456 -5.239 2.582 1.00 92.12 362 GLY A CA 1
ATOM 2775 C C . GLY A 1 362 ? -18.917 -5.044 1.167 1.00 92.12 362 GLY A C 1
ATOM 2776 O O . GLY A 1 362 ? -17.929 -5.680 0.808 1.00 92.12 362 GLY A O 1
ATOM 2777 N N . GLN A 1 363 ? -19.477 -4.109 0.389 1.00 90.44 363 GLN A N 1
ATOM 2778 C CA . GLN A 1 363 ? -18.942 -3.764 -0.937 1.00 90.44 363 GLN A CA 1
ATOM 2779 C C . GLN A 1 363 ? -17.476 -3.287 -0.887 1.00 90.44 363 GLN A C 1
ATOM 2781 O O . GLN A 1 363 ? -16.740 -3.451 -1.856 1.00 90.44 363 GLN A O 1
ATOM 2786 N N . TRP A 1 364 ? -17.029 -2.750 0.255 1.00 91.69 364 TRP A N 1
ATOM 2787 C CA . TRP A 1 364 ? -15.667 -2.255 0.457 1.00 91.69 364 TRP A CA 1
ATOM 2788 C C . TRP A 1 364 ? -14.680 -3.333 0.913 1.00 91.69 364 TRP A C 1
ATOM 2790 O O . TRP A 1 364 ? -13.497 -3.042 1.034 1.00 91.69 364 TRP A O 1
ATOM 2800 N N . LEU A 1 365 ? -15.116 -4.576 1.146 1.00 88.69 365 LEU A N 1
ATOM 2801 C CA . LEU A 1 365 ? -14.201 -5.675 1.481 1.00 88.69 365 LEU A CA 1
ATOM 2802 C C . LEU A 1 365 ? -13.353 -6.118 0.285 1.00 88.69 365 LEU A C 1
ATOM 2804 O O . LEU A 1 365 ? -12.249 -6.628 0.464 1.00 88.69 365 LEU A O 1
ATOM 2808 N N . HIS A 1 366 ? -13.877 -5.962 -0.931 1.00 82.75 366 HIS A N 1
ATOM 2809 C CA . HIS A 1 366 ? -13.294 -6.531 -2.150 1.00 82.75 366 HIS A CA 1
ATOM 2810 C C . HIS A 1 366 ? -12.636 -5.497 -3.065 1.00 82.75 366 HIS A C 1
ATOM 2812 O O . HIS A 1 366 ? -12.150 -5.846 -4.138 1.00 82.75 366 HIS A O 1
ATOM 2818 N N . VAL A 1 367 ? -12.574 -4.238 -2.635 1.00 86.50 367 VAL A N 1
ATOM 2819 C CA . VAL A 1 367 ? -11.874 -3.187 -3.379 1.00 86.50 367 VAL A CA 1
ATOM 2820 C C . VAL A 1 367 ? -10.362 -3.258 -3.127 1.00 86.50 367 VAL A C 1
ATOM 2822 O O . VAL A 1 367 ? -9.937 -3.683 -2.049 1.00 86.50 367 VAL A O 1
ATOM 2825 N N . PRO A 1 368 ? -9.526 -2.812 -4.081 1.00 83.81 368 PRO A N 1
ATOM 2826 C CA . PRO A 1 368 ? -8.121 -2.535 -3.806 1.00 83.81 368 PRO A CA 1
ATOM 2827 C C . PRO A 1 368 ? -7.966 -1.591 -2.610 1.00 83.81 368 PRO A C 1
ATOM 2829 O O . PRO A 1 368 ? -8.702 -0.608 -2.527 1.00 83.81 368 PRO A O 1
ATOM 2832 N N . ASP A 1 369 ? -6.999 -1.865 -1.725 1.00 86.81 369 ASP A N 1
ATOM 2833 C CA . ASP A 1 369 ? -6.745 -1.031 -0.537 1.00 86.81 369 ASP A CA 1
ATOM 2834 C C . ASP A 1 369 ? -7.983 -0.892 0.373 1.00 86.81 369 ASP A C 1
ATOM 2836 O O . ASP A 1 369 ? -8.351 0.200 0.807 1.00 86.81 369 ASP A O 1
ATOM 2840 N N . ALA A 1 370 ? -8.669 -2.014 0.615 1.00 90.19 370 ALA A N 1
ATOM 2841 C CA . ALA A 1 370 ? -9.889 -2.069 1.414 1.00 90.19 370 ALA A CA 1
ATOM 2842 C C . ALA A 1 370 ? -9.701 -1.472 2.830 1.00 90.19 370 ALA A C 1
ATOM 2844 O O . ALA A 1 370 ? -8.733 -1.818 3.516 1.00 90.19 370 ALA A O 1
ATOM 2845 N N . PRO A 1 371 ? -10.649 -0.645 3.322 1.00 92.50 371 PRO A N 1
ATOM 2846 C CA . PRO A 1 371 ? -10.582 -0.076 4.671 1.00 92.50 371 PRO A CA 1
ATOM 2847 C C . PRO A 1 371 ? -10.893 -1.118 5.749 1.00 92.50 371 PRO A C 1
ATOM 2849 O O . PRO A 1 371 ? -10.456 -0.992 6.893 1.00 92.50 371 PRO A O 1
ATOM 2852 N N . LEU A 1 372 ? -11.647 -2.155 5.377 1.00 93.00 372 LEU A N 1
ATOM 2853 C CA . LEU A 1 372 ? -12.130 -3.214 6.247 1.00 93.00 372 LEU A CA 1
ATOM 2854 C C . LEU A 1 372 ? -11.602 -4.565 5.783 1.00 93.00 372 LEU A C 1
ATOM 2856 O O . LEU A 1 372 ? -11.411 -4.821 4.595 1.00 93.00 372 LEU A O 1
ATOM 2860 N N . ARG A 1 373 ? -11.428 -5.465 6.743 1.00 90.50 373 ARG A N 1
ATOM 2861 C CA . ARG A 1 373 ? -11.192 -6.884 6.501 1.00 90.50 373 ARG A CA 1
ATOM 2862 C C . ARG A 1 373 ? -12.192 -7.713 7.281 1.00 90.50 373 ARG A C 1
ATOM 2864 O O . ARG A 1 373 ? -12.584 -7.341 8.386 1.00 90.50 373 ARG A O 1
ATOM 2871 N N . ARG A 1 374 ? -12.513 -8.877 6.726 1.00 92.00 374 ARG A N 1
ATOM 2872 C CA . ARG A 1 374 ? -13.350 -9.884 7.364 1.00 92.00 374 ARG A CA 1
ATOM 2873 C C . ARG A 1 374 ? -12.603 -11.214 7.439 1.00 92.00 374 ARG A C 1
ATOM 2875 O O . ARG A 1 374 ? -12.031 -11.646 6.441 1.00 92.00 374 ARG A O 1
ATOM 2882 N N . VAL A 1 375 ? -12.589 -11.842 8.613 1.00 89.25 375 VAL A N 1
ATOM 2883 C CA . VAL A 1 375 ? -12.047 -13.192 8.836 1.00 89.25 375 VAL A CA 1
ATOM 2884 C C . VAL A 1 375 ? -13.091 -13.989 9.610 1.00 89.25 375 VAL A C 1
ATOM 2886 O O . VAL A 1 375 ? -13.344 -13.706 10.779 1.00 89.25 375 VAL A O 1
ATOM 2889 N N . GLY A 1 376 ? -13.732 -14.952 8.943 1.00 91.56 376 GLY A N 1
ATOM 2890 C CA . GLY A 1 376 ? -14.928 -15.603 9.481 1.00 91.56 376 GLY A CA 1
ATOM 2891 C C . GLY A 1 376 ? -16.035 -14.575 9.745 1.00 91.56 376 GLY A C 1
ATOM 2892 O O . GLY A 1 376 ? -16.405 -13.810 8.851 1.00 91.56 376 GLY A O 1
ATOM 2893 N N . ALA A 1 377 ? -16.522 -14.533 10.982 1.00 94.75 377 ALA A N 1
ATOM 2894 C CA . ALA A 1 377 ? -17.527 -13.581 11.455 1.00 94.75 377 ALA A CA 1
ATOM 2895 C C . ALA A 1 377 ? -16.948 -12.226 11.915 1.00 94.75 377 ALA A C 1
ATOM 2897 O O . ALA A 1 377 ? -17.682 -11.269 12.154 1.00 94.75 377 ALA A O 1
ATOM 2898 N N . VAL A 1 378 ? -15.620 -12.114 12.033 1.00 96.94 378 VAL A N 1
ATOM 2899 C CA . VAL A 1 378 ? -14.963 -10.934 12.609 1.00 96.94 378 VAL A CA 1
ATOM 2900 C C . VAL A 1 378 ? -14.649 -9.902 11.536 1.00 96.94 378 VAL A C 1
ATOM 2902 O O . VAL A 1 378 ? -13.937 -10.193 10.570 1.00 96.94 378 VAL A O 1
ATOM 2905 N N . TRP A 1 379 ? -15.104 -8.675 11.757 1.00 96.75 379 TRP A N 1
ATOM 2906 C CA . TRP A 1 379 ? -14.834 -7.497 10.943 1.00 96.75 379 TRP A CA 1
ATOM 2907 C C . TRP A 1 379 ? -13.904 -6.546 11.688 1.00 96.75 379 TRP A C 1
ATOM 2909 O O . TRP A 1 379 ? -14.062 -6.345 12.889 1.00 96.75 379 TRP A O 1
ATOM 2919 N N . ARG A 1 380 ? -12.926 -5.957 10.991 1.00 95.19 380 ARG A N 1
ATOM 2920 C CA . ARG A 1 380 ? -12.005 -4.959 11.561 1.00 95.19 380 ARG A CA 1
ATOM 2921 C C . ARG A 1 380 ? -11.515 -3.963 10.526 1.00 95.19 380 ARG A C 1
ATOM 2923 O O . ARG A 1 380 ? -11.342 -4.327 9.360 1.00 95.19 380 ARG A O 1
ATOM 2930 N N . LEU A 1 381 ? -11.174 -2.760 10.978 1.00 94.50 381 LEU A N 1
ATOM 2931 C CA . LEU A 1 381 ? -10.375 -1.822 10.193 1.00 94.50 381 LEU A CA 1
ATOM 2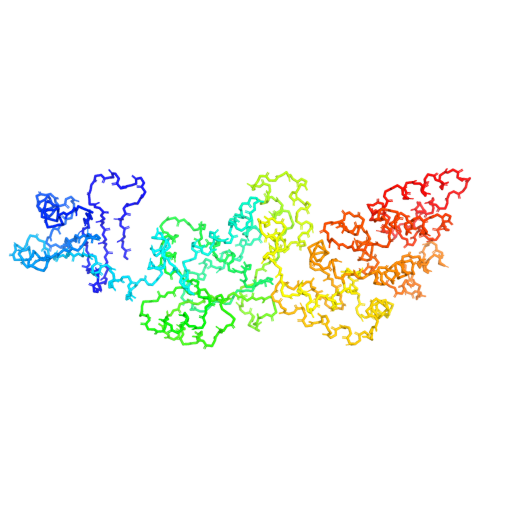932 C C . LEU A 1 381 ? -8.995 -2.420 9.871 1.00 94.50 381 LEU A C 1
ATOM 2934 O O . LEU A 1 381 ? -8.390 -3.140 10.672 1.00 94.50 381 LEU A O 1
ATOM 2938 N N . VAL A 1 382 ? -8.497 -2.156 8.661 1.00 91.56 382 VAL A N 1
ATOM 2939 C CA . VAL A 1 382 ? -7.159 -2.600 8.238 1.00 91.56 382 VAL A CA 1
ATOM 2940 C C . VAL A 1 382 ? -6.077 -1.737 8.877 1.00 91.56 382 VAL A C 1
ATOM 2942 O O . VAL A 1 382 ? -5.114 -2.288 9.403 1.00 91.56 382 VAL A O 1
ATOM 2945 N N . ALA A 1 383 ? -6.260 -0.416 8.845 1.00 92.56 383 ALA A N 1
ATOM 2946 C CA . ALA A 1 383 ? -5.370 0.586 9.422 1.00 92.56 383 ALA A CA 1
ATOM 2947 C C . ALA A 1 383 ? -6.224 1.659 10.129 1.00 92.56 383 ALA A C 1
ATOM 2949 O O . ALA A 1 383 ? -6.623 2.630 9.483 1.00 92.56 383 ALA A O 1
ATOM 2950 N N . PRO A 1 384 ? -6.556 1.475 11.423 1.00 93.06 384 PRO A N 1
ATOM 2951 C CA . PRO A 1 384 ? -7.478 2.353 12.147 1.00 93.06 384 PRO A CA 1
ATOM 2952 C C . PRO A 1 384 ? -7.091 3.833 12.075 1.00 93.06 384 PRO A C 1
ATOM 2954 O O . PRO A 1 384 ? -7.915 4.657 11.693 1.00 93.06 384 PRO A O 1
ATOM 2957 N N . LEU A 1 385 ? -5.822 4.172 12.337 1.00 91.50 385 LEU A N 1
ATOM 2958 C CA . LEU A 1 385 ? -5.366 5.565 12.286 1.00 91.50 385 LEU A CA 1
ATOM 2959 C C . LEU A 1 385 ? -5.516 6.184 10.886 1.00 91.50 385 LEU A C 1
ATOM 2961 O O . LEU A 1 385 ? -5.973 7.316 10.768 1.00 91.50 385 LEU A O 1
ATOM 2965 N N . ASP A 1 386 ? -5.148 5.456 9.827 1.00 91.94 386 ASP A N 1
ATOM 2966 C CA . ASP A 1 386 ? -5.297 5.929 8.441 1.00 91.94 386 ASP A CA 1
ATOM 2967 C C . ASP A 1 386 ? -6.775 6.177 8.098 1.00 91.94 386 ASP A C 1
ATOM 2969 O O . ASP A 1 386 ? -7.125 7.226 7.557 1.00 91.94 386 ASP A O 1
ATOM 2973 N N . ALA A 1 387 ? -7.662 5.260 8.500 1.00 93.50 387 ALA A N 1
ATOM 2974 C CA . ALA A 1 387 ? -9.103 5.418 8.328 1.00 93.50 387 ALA A CA 1
ATOM 2975 C C . ALA A 1 387 ? -9.637 6.650 9.077 1.00 93.50 387 ALA A C 1
ATOM 2977 O O . ALA A 1 387 ? -10.374 7.441 8.491 1.00 93.50 387 ALA A O 1
ATOM 2978 N N . TRP A 1 388 ? -9.218 6.864 10.326 1.00 92.88 388 TRP A N 1
ATOM 2979 C CA . TRP A 1 388 ? -9.604 8.028 11.127 1.00 92.88 388 TRP A CA 1
ATOM 2980 C C . TRP A 1 388 ? -9.149 9.349 10.505 1.00 92.88 388 TRP A C 1
ATOM 2982 O O . TRP A 1 388 ? -9.951 10.275 10.385 1.00 92.88 388 TRP A O 1
ATOM 2992 N N . LEU A 1 389 ? -7.903 9.431 10.034 1.00 90.69 389 LEU A N 1
ATOM 2993 C CA . LEU A 1 389 ? -7.374 10.631 9.375 1.00 90.69 389 LEU A CA 1
ATOM 2994 C C . LEU A 1 389 ? -8.098 10.967 8.060 1.00 90.69 389 LEU A C 1
ATOM 2996 O O . LEU A 1 389 ? -8.177 12.137 7.681 1.00 90.69 389 LEU A O 1
ATOM 3000 N N . LEU A 1 390 ? -8.629 9.960 7.362 1.00 91.12 390 LEU A N 1
ATOM 3001 C CA . LEU A 1 390 ? -9.322 10.128 6.083 1.00 91.12 390 LEU A CA 1
ATOM 3002 C C . LEU A 1 390 ? -10.829 10.382 6.232 1.00 91.12 390 LEU A C 1
ATOM 3004 O O . LEU A 1 390 ? -11.402 11.151 5.450 1.00 91.12 390 LEU A O 1
ATOM 3008 N N . LEU A 1 391 ? -11.464 9.732 7.209 1.00 92.88 391 LEU A N 1
ATOM 3009 C CA . LEU A 1 391 ? -12.918 9.701 7.369 1.00 92.88 391 LEU A CA 1
ATOM 3010 C C . LEU A 1 391 ? -13.439 10.591 8.500 1.00 92.88 391 LEU A C 1
ATOM 3012 O O . LEU A 1 391 ? -14.602 10.982 8.449 1.00 92.88 391 LEU A O 1
ATOM 3016 N N . GLY A 1 392 ? -12.609 10.947 9.485 1.00 92.44 392 GLY A N 1
ATOM 3017 C CA . GLY A 1 392 ? -13.048 11.670 10.684 1.00 92.44 392 GLY A CA 1
ATOM 3018 C C . GLY A 1 392 ? -13.771 12.986 10.383 1.00 92.44 392 GLY A C 1
ATOM 3019 O O . GLY A 1 392 ? -14.779 13.291 11.010 1.00 92.44 392 GLY A O 1
ATOM 3020 N N . ARG A 1 393 ? -13.336 13.710 9.345 1.00 91.31 393 ARG A N 1
ATOM 3021 C CA . ARG A 1 393 ? -13.968 14.948 8.849 1.00 91.31 393 ARG A CA 1
ATOM 3022 C C . ARG A 1 393 ? -15.421 14.805 8.380 1.00 91.31 393 ARG A C 1
ATOM 3024 O O . ARG A 1 393 ? -16.054 15.811 8.086 1.00 91.31 393 ARG A O 1
ATOM 3031 N N . PHE A 1 394 ? -15.907 13.579 8.203 1.00 91.75 394 PHE A N 1
ATOM 3032 C CA . PHE A 1 394 ? -17.282 13.298 7.790 1.00 91.75 394 PHE A CA 1
ATOM 3033 C C . PHE A 1 394 ? -18.176 12.871 8.957 1.00 91.75 394 PHE A C 1
ATOM 3035 O O . PHE A 1 394 ? -19.364 12.654 8.739 1.00 91.75 394 PHE A O 1
ATOM 3042 N N . LEU A 1 395 ? -17.625 12.740 10.167 1.00 93.25 395 LEU A N 1
ATOM 3043 C CA . LEU A 1 395 ? -18.411 12.470 11.365 1.00 93.25 395 LEU A CA 1
ATOM 3044 C C . LEU A 1 395 ? -19.136 13.740 11.805 1.00 93.25 395 LEU A C 1
ATOM 3046 O O . LEU A 1 395 ? -18.530 14.804 11.935 1.00 93.25 395 LEU A O 1
ATOM 3050 N N . SER A 1 396 ? -20.431 13.608 12.062 1.00 91.50 396 SER A N 1
ATOM 3051 C CA . SER A 1 396 ? -21.257 14.661 12.638 1.00 91.50 396 SER A CA 1
ATOM 3052 C C . SER A 1 396 ? -21.195 14.654 14.168 1.00 91.50 396 SER A C 1
ATOM 3054 O O . SER A 1 396 ? -20.792 13.675 14.803 1.00 91.50 396 SER A O 1
ATOM 3056 N N . GLN A 1 397 ? -21.656 15.741 14.790 1.00 90.88 397 GLN A N 1
ATOM 3057 C CA . GLN A 1 397 ? -21.817 15.780 16.245 1.00 90.88 397 GLN A CA 1
ATOM 3058 C C . GLN A 1 397 ? -22.811 14.722 16.749 1.00 90.88 397 GLN A C 1
ATOM 3060 O O . GLN A 1 397 ? -22.606 14.174 17.832 1.00 90.88 397 GLN A O 1
ATOM 3065 N N . ASP A 1 398 ? -23.843 14.402 15.965 1.00 91.69 398 ASP A N 1
ATOM 3066 C CA . ASP A 1 398 ? -24.832 13.376 16.310 1.00 91.69 398 ASP A CA 1
ATOM 3067 C C . ASP A 1 398 ? -24.210 11.971 16.304 1.00 91.69 398 ASP A C 1
ATOM 3069 O O . ASP A 1 398 ? -24.482 11.171 17.206 1.00 91.69 398 ASP A O 1
ATOM 3073 N N . ASP A 1 399 ? -23.306 11.694 15.355 1.00 93.62 399 ASP A N 1
ATOM 3074 C CA . ASP A 1 399 ? -22.542 10.440 15.317 1.00 93.62 399 ASP A CA 1
ATOM 3075 C C . ASP A 1 399 ? -21.693 10.289 16.585 1.00 93.62 399 ASP A C 1
ATOM 3077 O O . ASP A 1 399 ? -21.706 9.242 17.233 1.00 93.62 399 ASP A O 1
ATOM 3081 N N . LEU A 1 400 ? -21.003 11.359 16.996 1.00 93.44 400 LEU A N 1
ATOM 3082 C CA . LEU A 1 400 ? -20.164 11.359 18.197 1.00 93.44 400 LEU A CA 1
ATOM 3083 C C . LEU A 1 400 ? -20.988 11.214 19.483 1.00 93.44 400 LEU A C 1
ATOM 3085 O O . LEU A 1 400 ? -20.597 10.478 20.389 1.00 93.44 400 LEU A O 1
ATOM 3089 N N . GLN A 1 401 ? -22.142 11.877 19.581 1.00 93.06 401 GLN A N 1
ATOM 3090 C CA . GLN A 1 401 ? -23.041 11.714 20.727 1.00 93.06 401 GLN A CA 1
ATOM 3091 C C . GLN A 1 401 ? -23.587 10.287 20.823 1.00 93.06 401 GLN A C 1
ATOM 3093 O O . GLN A 1 401 ? -23.676 9.733 21.921 1.00 93.06 401 GLN A O 1
ATOM 3098 N N . THR A 1 402 ? -23.936 9.684 19.686 1.00 95.75 402 THR A N 1
ATOM 3099 C CA . THR A 1 402 ? -24.388 8.290 19.618 1.00 95.75 402 THR A CA 1
ATOM 3100 C C . THR A 1 402 ? -23.263 7.341 20.017 1.00 95.75 402 THR A C 1
ATOM 3102 O O . THR A 1 402 ? -23.464 6.470 20.862 1.00 95.75 402 THR A O 1
ATOM 3105 N N . PHE A 1 403 ? -22.053 7.574 19.508 1.00 95.81 403 PHE A N 1
ATOM 3106 C CA . PHE A 1 403 ? -20.862 6.824 19.889 1.00 95.81 403 PHE A CA 1
ATOM 3107 C C . PHE A 1 403 ? -20.568 6.902 21.388 1.00 95.81 403 PHE A C 1
ATOM 3109 O O . PHE A 1 403 ? -20.332 5.867 22.000 1.00 95.81 403 PHE A O 1
ATOM 3116 N N . ARG A 1 404 ? -20.671 8.082 22.019 1.00 95.06 404 ARG A N 1
ATOM 3117 C CA . ARG A 1 404 ? -20.520 8.217 23.479 1.00 95.06 404 ARG A CA 1
ATOM 3118 C C . ARG A 1 404 ? -21.506 7.332 24.239 1.00 95.06 404 ARG A C 1
ATOM 3120 O O . ARG A 1 404 ? -21.104 6.662 25.183 1.00 95.06 404 ARG A O 1
ATOM 3127 N N . LYS A 1 405 ? -22.784 7.326 23.845 1.00 95.56 405 LYS A N 1
ATOM 3128 C CA . LYS A 1 405 ? -23.813 6.492 24.496 1.00 95.56 405 LYS A CA 1
ATOM 3129 C C . LYS A 1 405 ? -23.473 5.007 24.379 1.00 95.56 405 LYS A C 1
ATOM 3131 O O . LYS A 1 405 ? -23.471 4.310 25.386 1.00 95.56 405 LYS A O 1
ATOM 3136 N N . VAL A 1 406 ? -23.117 4.568 23.174 1.00 97.12 406 VAL A N 1
ATOM 3137 C CA . VAL A 1 406 ? -22.703 3.188 22.890 1.00 97.12 406 VAL A CA 1
ATOM 3138 C C . VAL A 1 406 ? -21.458 2.798 23.687 1.00 97.12 406 VAL A C 1
ATOM 3140 O O . VAL A 1 406 ? -21.430 1.732 24.294 1.00 97.12 406 VAL A O 1
ATOM 3143 N N . ALA A 1 407 ? -20.435 3.653 23.724 1.00 95.62 407 ALA A N 1
ATOM 3144 C CA . ALA A 1 407 ? -19.215 3.394 24.479 1.00 95.62 407 ALA A CA 1
ATOM 3145 C C . ALA A 1 407 ? -19.519 3.229 25.976 1.00 95.62 407 ALA A C 1
ATOM 3147 O O . ALA A 1 407 ? -19.050 2.276 26.590 1.00 95.62 407 ALA A O 1
ATOM 3148 N N . MET A 1 408 ? -20.364 4.093 26.549 1.00 95.06 408 MET A N 1
ATOM 3149 C CA . MET A 1 408 ? -20.789 3.975 27.948 1.00 95.06 408 MET A CA 1
ATOM 3150 C C . MET A 1 408 ? -21.588 2.697 28.219 1.00 95.06 408 MET A C 1
ATOM 3152 O O . MET A 1 408 ? -21.390 2.064 29.252 1.00 95.06 408 MET A O 1
ATOM 3156 N N . GLU A 1 409 ? -22.469 2.298 27.303 1.00 95.69 409 GLU A N 1
ATOM 3157 C CA . GLU A 1 409 ? -23.262 1.073 27.424 1.00 95.69 409 GLU A CA 1
ATOM 3158 C C . GLU A 1 409 ? -22.388 -0.187 27.369 1.00 95.69 409 GLU A C 1
ATOM 3160 O O . GLU A 1 409 ? -22.484 -1.054 28.238 1.00 95.69 409 GLU A O 1
ATOM 3165 N N . VAL A 1 410 ? -21.515 -0.281 26.365 1.00 96.44 410 VAL A N 1
ATOM 3166 C CA . VAL A 1 410 ? -20.705 -1.476 26.094 1.00 96.44 410 VAL A CA 1
ATOM 3167 C C . VAL A 1 410 ? -19.564 -1.614 27.098 1.00 96.44 410 VAL A C 1
ATOM 3169 O O . VAL A 1 410 ? -19.381 -2.683 27.685 1.00 96.44 410 VAL A O 1
ATOM 3172 N N . LEU A 1 411 ? -18.800 -0.540 27.316 1.00 94.38 411 LEU A N 1
ATOM 3173 C CA . LEU A 1 411 ? -17.660 -0.540 28.238 1.00 94.38 411 LEU A CA 1
ATOM 3174 C C . LEU A 1 411 ? -18.131 -0.512 29.695 1.00 94.38 411 LEU A C 1
ATOM 3176 O O . LEU A 1 411 ? -17.480 -1.072 30.570 1.00 94.38 411 LEU A O 1
ATOM 3180 N N . GLY A 1 412 ? -19.291 0.090 29.964 1.00 93.31 412 GLY A N 1
ATOM 3181 C CA . GLY A 1 412 ? -19.898 0.099 31.290 1.00 93.31 412 GLY A CA 1
ATOM 3182 C C . GLY A 1 412 ? -20.646 -1.186 31.659 1.00 93.31 412 GLY A C 1
ATOM 3183 O O . GLY A 1 412 ? -21.113 -1.302 32.799 1.00 93.31 412 GLY A O 1
ATOM 3184 N N . PHE A 1 413 ? -20.782 -2.148 30.743 1.00 94.12 413 PHE A N 1
ATOM 3185 C CA . PHE A 1 413 ? -21.516 -3.380 31.015 1.00 94.12 413 PHE A CA 1
ATOM 3186 C C . PHE A 1 413 ? -20.811 -4.207 32.108 1.00 94.12 413 PHE A C 1
ATOM 3188 O O . PHE A 1 413 ? -19.636 -4.546 31.938 1.00 94.12 413 PHE A O 1
ATOM 3195 N N . PRO A 1 414 ? -21.491 -4.542 33.222 1.00 92.12 414 PRO A N 1
ATOM 3196 C CA . PRO A 1 414 ? -20.901 -5.352 34.281 1.00 92.12 414 PRO A CA 1
ATOM 3197 C C . PRO A 1 414 ? -20.745 -6.795 33.800 1.00 92.12 414 PRO A C 1
ATOM 3199 O O . PRO A 1 414 ? -21.712 -7.415 33.360 1.00 92.12 414 PRO A O 1
ATOM 3202 N N . ASP A 1 415 ? -19.534 -7.336 33.883 1.00 91.56 415 ASP A N 1
ATOM 3203 C CA . ASP A 1 415 ? -19.248 -8.694 33.446 1.00 91.56 415 ASP A CA 1
ATOM 3204 C C . ASP A 1 415 ? -19.993 -9.713 34.332 1.00 91.56 415 ASP A C 1
ATOM 3206 O O . ASP A 1 415 ? -19.712 -9.810 35.535 1.00 91.56 415 ASP A O 1
ATOM 3210 N N . PRO A 1 416 ? -20.925 -10.508 33.764 1.00 91.38 416 PRO A N 1
ATOM 3211 C CA . PRO A 1 416 ? -21.702 -11.480 34.524 1.00 91.38 416 PRO A CA 1
ATOM 3212 C C . PRO A 1 416 ? -20.847 -12.567 35.184 1.00 91.38 416 PRO A C 1
ATOM 3214 O O . PRO A 1 416 ? -21.350 -13.280 36.054 1.00 91.38 416 PRO A O 1
ATOM 3217 N N . ARG A 1 417 ? -19.567 -12.722 34.807 1.00 89.88 417 ARG A N 1
ATOM 3218 C CA . ARG A 1 417 ? -18.654 -13.650 35.489 1.00 89.88 417 ARG A CA 1
ATOM 3219 C C . ARG A 1 417 ? -18.516 -13.334 36.977 1.00 89.88 417 ARG A C 1
ATOM 3221 O O . ARG A 1 417 ? -18.346 -14.257 37.764 1.00 89.88 417 ARG A O 1
ATOM 3228 N N . PHE A 1 418 ? -18.642 -12.067 37.380 1.00 87.81 418 PHE A N 1
ATOM 3229 C CA . PHE A 1 418 ? -18.537 -11.667 38.787 1.00 87.81 418 PHE A CA 1
ATOM 3230 C C . PHE A 1 418 ? -19.743 -12.097 39.639 1.00 87.81 418 PHE A C 1
ATOM 3232 O O . PHE A 1 418 ? -19.647 -12.069 40.864 1.00 87.81 418 PHE A O 1
ATOM 3239 N N . ASP A 1 419 ? -20.828 -12.584 39.022 1.00 88.81 419 ASP A N 1
ATOM 3240 C CA . ASP A 1 419 ? -21.921 -13.268 39.730 1.00 88.81 419 ASP A CA 1
ATOM 3241 C C . ASP A 1 419 ? -21.523 -14.682 40.197 1.00 88.81 419 ASP A C 1
ATOM 3243 O O . ASP A 1 419 ? -22.242 -15.313 40.977 1.00 88.81 419 ASP A O 1
ATOM 3247 N N . LEU A 1 420 ? -20.414 -15.223 39.678 1.00 88.12 420 LEU A N 1
ATOM 3248 C CA . LEU A 1 420 ? -19.911 -16.550 40.014 1.00 88.12 420 LEU A CA 1
ATOM 3249 C C . LEU A 1 420 ? -18.822 -16.480 41.100 1.00 88.12 420 LEU A C 1
ATOM 3251 O O . LEU A 1 420 ? -18.049 -15.515 41.154 1.00 88.12 420 LEU A O 1
ATOM 3255 N N . PRO A 1 421 ? -18.699 -17.538 41.929 1.00 87.31 421 PRO A N 1
ATOM 3256 C CA . PRO A 1 421 ? -17.535 -17.730 42.791 1.00 87.31 421 PRO A CA 1
ATOM 3257 C C . PRO A 1 421 ? -16.230 -17.685 41.989 1.00 87.31 421 PRO A C 1
ATOM 3259 O O . PRO A 1 421 ? -16.207 -18.125 40.836 1.00 87.31 421 PRO A O 1
ATOM 3262 N N . LEU A 1 422 ? -15.161 -17.187 42.614 1.00 83.12 422 LEU A N 1
ATOM 3263 C CA . LEU A 1 422 ? -13.849 -16.930 42.007 1.00 83.12 422 LEU A CA 1
ATOM 3264 C C . LEU A 1 422 ? -13.330 -18.126 41.188 1.00 83.12 422 LEU A C 1
ATOM 3266 O O . LEU A 1 422 ? -12.942 -17.981 40.035 1.00 83.12 422 LEU A O 1
ATOM 3270 N N . GLU A 1 423 ? -13.459 -19.337 41.727 1.00 84.81 423 GLU A N 1
ATOM 3271 C CA . GLU A 1 423 ? -12.952 -20.587 41.146 1.00 84.81 423 GLU A CA 1
ATOM 3272 C C . GLU A 1 423 ? -13.731 -21.049 39.902 1.00 84.81 423 GLU A C 1
ATOM 3274 O O . GLU A 1 423 ? -13.317 -21.975 39.202 1.00 84.81 423 GLU A O 1
ATOM 3279 N N . LYS A 1 424 ? -14.890 -20.436 39.633 1.00 85.75 424 LYS A N 1
ATOM 3280 C CA . LYS A 1 424 ? -15.770 -20.756 38.499 1.00 85.75 424 LYS A CA 1
ATOM 3281 C C . LYS A 1 424 ? -15.751 -19.691 37.406 1.00 85.75 424 LYS A C 1
ATOM 3283 O O . LYS A 1 424 ? -16.333 -19.924 36.346 1.00 85.75 424 LYS A O 1
ATOM 3288 N N . ARG A 1 425 ? -15.099 -18.544 37.632 1.00 86.19 425 ARG A N 1
ATOM 3289 C CA . ARG A 1 425 ? -15.102 -17.409 36.693 1.00 86.19 425 ARG A CA 1
ATOM 3290 C C . ARG A 1 425 ? -14.444 -17.743 35.357 1.00 86.19 425 ARG A C 1
ATOM 3292 O O . ARG A 1 425 ? -14.986 -17.380 34.318 1.00 86.19 425 ARG A O 1
ATOM 3299 N N . TRP A 1 426 ? -13.371 -18.534 35.359 1.00 82.12 426 TRP A N 1
ATOM 3300 C CA . TRP A 1 426 ? -12.693 -18.977 34.131 1.00 82.12 426 TRP A CA 1
ATOM 3301 C C . TRP A 1 426 ? -13.605 -19.774 33.177 1.00 82.12 426 TRP A C 1
ATOM 3303 O O . TRP A 1 426 ? -13.394 -19.780 31.966 1.00 82.12 426 TRP A O 1
ATOM 3313 N N . MET A 1 427 ? -14.650 -20.424 33.704 1.00 85.25 427 MET A N 1
ATOM 3314 C CA . MET A 1 427 ? -15.643 -21.179 32.931 1.00 85.25 427 MET A CA 1
ATOM 3315 C C . MET A 1 427 ? -17.012 -20.479 32.869 1.00 85.25 427 MET A C 1
ATOM 3317 O O . MET A 1 427 ? -18.023 -21.127 32.600 1.00 85.25 427 MET A O 1
ATOM 3321 N N . ALA A 1 428 ? -17.077 -19.161 33.095 1.00 87.25 428 ALA A N 1
ATOM 3322 C CA . ALA A 1 428 ? -18.334 -18.409 33.162 1.00 87.25 428 ALA A CA 1
ATOM 3323 C C . ALA A 1 428 ? -19.222 -18.574 31.914 1.00 87.25 428 ALA A C 1
ATOM 3325 O O . ALA A 1 428 ? -20.440 -18.727 32.029 1.00 87.25 428 ALA A O 1
ATOM 3326 N N . SER A 1 429 ? -18.612 -18.671 30.728 1.00 86.12 429 SER A N 1
ATOM 3327 C CA . SER A 1 429 ? -19.322 -18.942 29.469 1.00 86.12 429 SER A CA 1
ATOM 3328 C C . SER A 1 429 ? -20.110 -20.264 29.497 1.00 86.12 429 SER A C 1
ATOM 3330 O O . SER A 1 429 ? -21.253 -20.311 29.044 1.00 86.12 429 SER A O 1
ATOM 3332 N N . ALA A 1 430 ? -19.579 -21.319 30.132 1.00 87.81 430 ALA A N 1
ATOM 3333 C CA . ALA A 1 430 ? -20.286 -22.596 30.288 1.00 87.81 430 ALA A CA 1
ATOM 3334 C C . ALA A 1 430 ? -21.529 -22.487 31.193 1.00 87.81 430 ALA A C 1
ATOM 3336 O O . ALA A 1 430 ? -22.442 -23.307 31.095 1.00 87.81 430 ALA A O 1
ATOM 3337 N N . TYR A 1 431 ? -21.588 -21.457 32.041 1.00 86.19 431 TYR A N 1
ATOM 3338 C CA . TYR A 1 431 ? -22.746 -21.117 32.869 1.00 86.19 431 TYR A CA 1
ATOM 3339 C C . TYR A 1 431 ? -23.684 -20.089 32.212 1.00 86.19 431 TYR A C 1
ATOM 3341 O O . TYR A 1 431 ? -24.609 -19.608 32.866 1.00 86.19 431 TYR A O 1
ATOM 3349 N N . GLY A 1 432 ? -23.454 -19.719 30.945 1.00 87.38 432 GLY A N 1
ATOM 3350 C CA . GLY A 1 432 ? -24.209 -18.662 30.262 1.00 87.38 432 GLY A CA 1
ATOM 3351 C C . GLY A 1 432 ? -23.947 -17.262 30.828 1.00 87.38 432 GLY A C 1
ATOM 3352 O O . GLY A 1 432 ? -24.744 -16.350 30.620 1.00 87.38 432 GLY A O 1
ATOM 3353 N N . LYS A 1 433 ? -22.851 -17.090 31.577 1.00 88.88 433 LYS A N 1
ATOM 3354 C CA . LYS A 1 433 ? -22.414 -15.824 32.168 1.00 88.88 433 LYS A CA 1
ATOM 3355 C C . LYS A 1 433 ? -21.309 -15.233 31.301 1.00 88.88 433 LYS A C 1
ATOM 3357 O O . LYS A 1 433 ? -20.129 -15.376 31.591 1.00 88.88 433 LYS A O 1
ATOM 3362 N N . SER A 1 434 ? -21.708 -14.608 30.202 1.00 87.12 434 SER A N 1
ATOM 3363 C CA . SER A 1 434 ? -20.799 -13.940 29.272 1.00 87.12 434 SER A CA 1
ATOM 3364 C C . SER A 1 434 ? -21.287 -12.533 28.975 1.00 87.12 434 SER A C 1
ATOM 3366 O O . SER A 1 434 ? -22.492 -12.288 28.894 1.00 87.12 434 SER A O 1
ATOM 3368 N N . ILE A 1 435 ? -20.347 -11.620 28.758 1.00 90.62 435 ILE A N 1
ATOM 3369 C CA . IL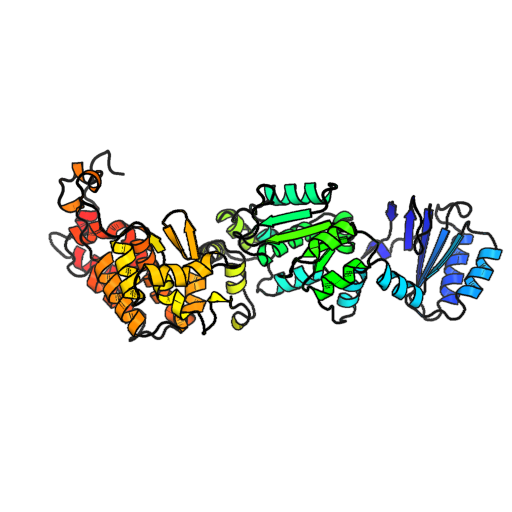E A 1 435 ? -20.646 -10.287 28.238 1.00 90.62 435 ILE A CA 1
ATOM 3370 C C . ILE A 1 435 ? -21.334 -10.449 26.864 1.00 90.62 435 ILE A C 1
ATOM 3372 O O . ILE A 1 435 ? -20.878 -11.256 26.050 1.00 90.62 435 ILE A O 1
ATOM 3376 N N . PRO A 1 436 ? -22.424 -9.713 26.575 1.00 94.44 436 PRO A N 1
ATOM 3377 C CA . PRO A 1 436 ? -23.167 -9.837 25.315 1.00 94.44 436 PRO A CA 1
ATOM 3378 C C . PRO A 1 436 ? -22.464 -9.180 24.113 1.00 94.44 436 PRO A C 1
ATOM 3380 O O . PRO A 1 436 ? -23.017 -9.163 23.015 1.00 94.44 436 PRO A O 1
ATOM 3383 N N . TYR A 1 437 ? -21.264 -8.640 24.322 1.00 96.44 437 TYR A N 1
ATOM 3384 C CA . TYR A 1 437 ? -20.449 -7.922 23.348 1.00 96.44 437 TYR A CA 1
ATOM 3385 C C . TYR A 1 437 ? -19.125 -8.649 23.161 1.00 96.44 437 TYR A C 1
ATOM 3387 O O . TYR A 1 437 ? -18.540 -9.140 24.127 1.00 96.44 437 TYR A O 1
ATOM 3395 N N . SER A 1 438 ? -18.628 -8.693 21.931 1.00 96.31 438 SER A N 1
ATOM 3396 C CA . SER A 1 438 ? -17.333 -9.297 21.650 1.00 96.31 438 SER A CA 1
ATOM 3397 C C . SER A 1 438 ? -16.176 -8.415 22.129 1.00 96.31 438 SER A C 1
ATOM 3399 O O . SER A 1 438 ? -16.260 -7.183 22.125 1.00 96.31 438 SER A O 1
ATOM 3401 N N . ASN A 1 439 ? -15.044 -9.040 22.461 1.00 94.81 439 ASN A N 1
ATOM 3402 C CA . ASN A 1 439 ? -13.813 -8.304 22.769 1.00 94.81 439 ASN A CA 1
ATOM 3403 C C . ASN A 1 439 ? -13.353 -7.446 21.580 1.00 94.81 439 ASN A C 1
ATOM 3405 O O . ASN A 1 439 ? -12.825 -6.363 21.789 1.00 94.81 439 ASN A O 1
ATOM 3409 N N . TRP A 1 440 ? -13.634 -7.862 20.337 1.00 96.38 440 TRP A N 1
ATOM 3410 C CA . TRP A 1 440 ? -13.308 -7.073 19.144 1.00 96.38 440 TRP A CA 1
ATOM 3411 C C . TRP A 1 440 ? -14.003 -5.714 19.124 1.00 96.38 440 TRP A C 1
ATOM 3413 O O . TRP A 1 440 ? -13.386 -4.727 18.728 1.00 96.38 440 TRP A O 1
ATOM 3423 N N . LEU A 1 441 ? -15.267 -5.669 19.551 1.00 97.88 441 LEU A N 1
ATOM 3424 C CA . LEU A 1 441 ? -16.014 -4.423 19.667 1.00 97.88 441 LEU A CA 1
ATOM 3425 C C . LEU A 1 441 ? -15.533 -3.590 20.850 1.00 97.88 441 LEU A C 1
ATOM 3427 O O . LEU A 1 441 ? -15.297 -2.396 20.703 1.00 97.88 441 LEU A O 1
ATOM 3431 N N . ARG A 1 442 ? -15.345 -4.212 22.016 1.00 97.00 442 ARG A N 1
ATOM 3432 C CA . ARG A 1 442 ? -14.877 -3.519 23.225 1.00 97.00 442 ARG A CA 1
ATOM 3433 C C . ARG A 1 442 ? -13.506 -2.862 23.016 1.00 97.00 442 ARG A C 1
ATOM 3435 O O . ARG A 1 442 ? -13.338 -1.678 23.313 1.00 97.00 442 ARG A O 1
ATOM 3442 N N . GLU A 1 443 ? -12.556 -3.595 22.436 1.00 95.56 443 GLU A N 1
ATOM 3443 C CA . GLU A 1 443 ? -11.241 -3.071 22.056 1.00 95.56 443 GLU A CA 1
ATOM 3444 C C . GLU A 1 443 ? -11.368 -1.981 20.987 1.00 95.56 443 GLU A C 1
ATOM 3446 O O . GLU A 1 443 ? -10.777 -0.917 21.138 1.00 95.56 443 GLU A O 1
ATOM 3451 N N . GLY A 1 444 ? -12.171 -2.199 19.938 1.00 96.12 444 GLY A N 1
ATOM 3452 C CA . GLY A 1 444 ? -12.322 -1.249 18.832 1.00 96.12 444 GLY A CA 1
ATOM 3453 C C . GLY A 1 444 ? -12.958 0.089 19.234 1.00 96.12 444 GLY A C 1
ATOM 3454 O O . GLY A 1 444 ? -12.514 1.144 18.771 1.00 96.12 444 GLY A O 1
ATOM 3455 N N . LEU A 1 445 ? -13.940 0.072 20.141 1.00 96.56 445 LEU A N 1
ATOM 3456 C CA . LEU A 1 445 ? -14.509 1.284 20.737 1.00 96.56 445 LEU A CA 1
ATOM 3457 C C . LEU A 1 445 ? -13.448 2.026 21.559 1.00 96.56 445 LEU A C 1
ATOM 3459 O O . LEU A 1 445 ? -13.308 3.241 21.432 1.00 96.56 445 LEU A O 1
ATOM 3463 N N . THR A 1 446 ? -12.664 1.303 22.364 1.00 94.88 446 THR A N 1
ATOM 3464 C CA . THR A 1 446 ? -11.607 1.905 23.194 1.00 94.88 446 THR A CA 1
ATOM 3465 C C . THR A 1 446 ? -10.455 2.465 22.351 1.00 94.88 446 THR A C 1
ATOM 3467 O O . THR A 1 446 ? -9.980 3.569 22.608 1.00 94.88 446 THR A O 1
ATOM 3470 N N . GLU A 1 447 ? -10.048 1.769 21.289 1.00 93.69 447 GLU A N 1
ATOM 3471 C CA . GLU A 1 447 ? -9.065 2.267 20.319 1.00 93.69 447 GLU A CA 1
ATOM 3472 C C . GLU A 1 447 ? -9.584 3.533 19.619 1.00 93.69 447 GLU A C 1
ATOM 3474 O O . GLU A 1 447 ? -8.854 4.512 19.473 1.00 93.69 447 GLU A O 1
ATOM 3479 N N . SER A 1 448 ? -10.866 3.561 19.250 1.00 94.50 448 SER A N 1
ATOM 3480 C CA . SER A 1 448 ? -11.505 4.739 18.653 1.00 94.50 448 SER A CA 1
ATOM 3481 C C . SER A 1 448 ? -11.528 5.939 19.602 1.00 94.50 448 SER A C 1
ATOM 3483 O O . SER A 1 448 ? -11.279 7.064 19.168 1.00 94.50 448 SER A O 1
ATOM 3485 N N . LEU A 1 449 ? -11.749 5.712 20.902 1.00 92.44 449 LEU A N 1
ATOM 3486 C CA . LEU A 1 449 ? -11.622 6.741 21.939 1.00 92.44 449 LEU A CA 1
ATOM 3487 C C . LEU A 1 449 ? -10.191 7.309 22.000 1.00 92.44 449 LEU A C 1
ATOM 3489 O O . LEU A 1 449 ? -10.018 8.528 21.986 1.00 92.44 449 LEU A O 1
ATOM 3493 N N . ALA A 1 450 ? -9.164 6.453 21.996 1.00 90.44 450 ALA A N 1
ATOM 3494 C CA . ALA A 1 450 ? -7.761 6.884 22.007 1.00 90.44 450 ALA A CA 1
ATOM 3495 C C . ALA A 1 450 ? -7.365 7.657 20.732 1.00 90.44 450 ALA A C 1
ATOM 3497 O O . ALA A 1 450 ? -6.667 8.679 20.790 1.00 90.44 450 ALA A O 1
ATOM 3498 N N . LEU A 1 451 ? -7.852 7.211 19.570 1.00 90.81 451 LEU A N 1
ATOM 3499 C CA . LEU A 1 451 ? -7.623 7.877 18.288 1.00 90.81 451 LEU A CA 1
ATOM 3500 C C . LEU A 1 451 ? -8.303 9.247 18.229 1.00 90.81 451 LEU A C 1
ATOM 3502 O O . LEU A 1 451 ? -7.685 10.205 17.767 1.00 90.81 451 LEU A O 1
ATOM 3506 N N . LEU A 1 452 ? -9.532 9.369 18.735 1.00 89.38 452 LEU A N 1
ATOM 3507 C CA . LEU A 1 452 ? -10.215 10.655 18.871 1.00 89.38 452 LEU A CA 1
ATOM 3508 C C . LEU A 1 452 ? -9.444 11.603 19.792 1.00 89.38 452 LEU A C 1
ATOM 3510 O O . LEU A 1 452 ? -9.182 12.740 19.398 1.00 89.38 452 LEU A O 1
ATOM 3514 N N . ALA A 1 453 ? -9.026 11.134 20.969 1.00 87.38 453 ALA A N 1
ATOM 3515 C CA . ALA A 1 453 ? -8.274 11.940 21.928 1.00 87.38 453 ALA A CA 1
ATOM 3516 C C . ALA A 1 453 ? -6.990 12.524 21.321 1.00 87.38 453 ALA A C 1
ATOM 3518 O O . ALA A 1 453 ? -6.696 13.707 21.480 1.00 87.38 453 ALA A O 1
ATOM 3519 N N . THR A 1 454 ? -6.255 11.706 20.566 1.00 86.88 454 THR A N 1
ATOM 3520 C CA . THR A 1 454 ? -4.931 12.079 20.053 1.00 86.88 454 THR A CA 1
ATOM 3521 C C . THR A 1 454 ? -4.984 12.781 18.691 1.00 86.88 454 THR A C 1
ATOM 3523 O O . THR A 1 454 ? -4.170 13.663 18.409 1.00 86.88 454 THR A O 1
ATOM 3526 N N . TYR A 1 455 ? -5.922 12.400 17.816 1.00 88.25 455 TYR A N 1
ATOM 3527 C CA . TYR A 1 455 ? -5.898 12.766 16.395 1.00 88.25 455 TYR A CA 1
ATOM 3528 C C . TYR A 1 455 ? -7.134 13.519 15.894 1.00 88.25 455 TYR A C 1
ATOM 3530 O O . TYR A 1 455 ? -7.138 13.889 14.719 1.00 88.25 455 TYR A O 1
ATOM 3538 N N . ALA A 1 456 ? -8.141 13.828 16.726 1.00 86.94 456 ALA A N 1
ATOM 3539 C CA . ALA A 1 456 ? -9.346 14.551 16.283 1.00 86.94 456 ALA A CA 1
ATOM 3540 C C . ALA A 1 456 ? -9.028 15.837 15.499 1.00 86.94 456 ALA A C 1
ATOM 3542 O O . ALA A 1 456 ? -9.629 16.090 14.455 1.00 86.94 456 ALA A O 1
ATOM 3543 N N . GLY A 1 457 ? -8.030 16.613 15.940 1.00 85.25 457 GLY A N 1
ATOM 3544 C CA . GLY A 1 457 ? -7.598 17.826 15.238 1.00 85.25 457 GLY A CA 1
ATOM 3545 C C . GLY A 1 457 ? -6.998 17.556 13.852 1.00 85.25 457 GLY A C 1
ATOM 3546 O O . GLY A 1 457 ? -7.325 18.248 12.890 1.00 85.25 457 GLY A O 1
ATOM 3547 N N . GLN A 1 458 ? -6.161 16.521 13.718 1.00 86.19 458 GLN A N 1
ATOM 3548 C CA . GLN A 1 458 ? -5.565 16.135 12.429 1.00 86.19 458 GLN A CA 1
ATOM 3549 C C . GLN A 1 458 ? -6.614 15.545 11.478 1.00 86.19 458 GLN A C 1
ATOM 3551 O O . GLN A 1 458 ? -6.619 15.863 10.290 1.00 86.19 458 GLN A O 1
ATOM 3556 N N . ALA A 1 459 ? -7.529 14.740 12.019 1.00 86.19 459 ALA A N 1
ATOM 3557 C CA . ALA A 1 459 ? -8.659 14.152 11.310 1.00 86.19 459 ALA A CA 1
ATOM 3558 C C . ALA A 1 459 ? -9.777 15.166 10.998 1.00 86.19 459 ALA A C 1
ATOM 3560 O O . ALA A 1 459 ? -10.707 14.832 10.265 1.00 86.19 459 ALA A O 1
ATOM 3561 N N . ARG A 1 460 ? -9.675 16.403 11.513 1.00 87.69 460 ARG A N 1
ATOM 3562 C CA . ARG A 1 460 ? -10.665 17.486 11.368 1.00 87.69 460 ARG A CA 1
ATOM 3563 C C . ARG A 1 460 ? -12.066 17.066 11.818 1.00 87.69 460 ARG A C 1
ATOM 3565 O O . ARG A 1 460 ? -13.051 17.401 11.171 1.00 87.69 460 ARG A O 1
ATOM 3572 N N . VAL A 1 461 ? -12.131 16.310 12.909 1.00 87.81 461 VAL A N 1
ATOM 3573 C CA . VAL A 1 461 ? -13.391 15.910 13.537 1.00 87.81 461 VAL A CA 1
ATOM 3574 C C . VAL A 1 461 ? -13.976 17.118 14.265 1.00 87.81 461 VAL A C 1
ATOM 3576 O O . VAL A 1 461 ? -13.309 17.722 15.109 1.00 87.81 461 VAL A O 1
ATOM 3579 N N . GLU A 1 462 ? -15.228 17.458 13.970 1.00 84.12 462 GLU A N 1
ATOM 3580 C CA . GLU A 1 462 ? -15.961 18.500 14.691 1.00 84.12 462 GLU A CA 1
ATOM 3581 C C . GLU A 1 462 ? -16.568 17.927 15.975 1.00 84.12 462 GLU A C 1
ATOM 3583 O O . GLU A 1 462 ? -17.697 17.438 16.010 1.00 84.12 462 GLU A O 1
ATOM 3588 N N . VAL A 1 463 ? -15.793 17.973 17.055 1.00 77.62 463 VAL A N 1
ATOM 3589 C CA . VAL A 1 463 ? -16.247 17.540 18.380 1.00 77.62 463 VAL A CA 1
ATOM 3590 C C . VAL A 1 463 ? -17.164 18.587 19.046 1.00 77.62 463 VAL A C 1
ATOM 3592 O O . VAL A 1 463 ? -16.948 19.788 18.870 1.00 77.62 463 VAL A O 1
ATOM 3595 N N . PRO A 1 464 ? -18.165 18.173 19.854 1.00 70.81 464 PRO A N 1
ATOM 3596 C CA . PRO A 1 464 ? -19.103 19.100 20.510 1.00 70.81 464 PRO A CA 1
ATOM 3597 C C . PRO A 1 464 ? -18.471 20.049 21.546 1.00 70.81 464 PRO A C 1
ATOM 3599 O O . PRO A 1 464 ? -19.040 21.089 21.869 1.00 70.81 464 PRO A O 1
ATOM 3602 N N . ALA A 1 465 ? -17.314 19.678 22.094 1.00 73.81 465 ALA A N 1
ATOM 3603 C CA . ALA A 1 465 ? -16.530 20.439 23.068 1.00 73.81 465 ALA A CA 1
ATOM 3604 C C . ALA A 1 465 ? -15.038 20.322 22.718 1.00 73.81 465 ALA A C 1
ATOM 3606 O O . ALA A 1 465 ? -14.697 19.728 21.697 1.00 73.81 465 ALA A O 1
ATOM 3607 N N . ARG A 1 466 ? -14.121 20.843 23.548 1.00 77.25 466 ARG A N 1
ATOM 3608 C CA . ARG A 1 466 ? -12.694 20.529 23.357 1.00 77.25 466 ARG A CA 1
ATOM 3609 C C . ARG A 1 466 ? -12.517 19.000 23.394 1.00 77.25 466 ARG A C 1
ATOM 3611 O O . ARG A 1 466 ? -13.080 18.381 24.299 1.00 77.25 466 ARG A O 1
ATOM 3618 N N . PRO A 1 467 ? -11.767 18.392 22.451 1.00 74.94 467 PRO A N 1
ATOM 3619 C CA . PRO A 1 467 ? -11.625 16.936 22.382 1.00 74.94 467 PRO A CA 1
ATOM 3620 C C . PRO A 1 467 ? -11.211 16.323 23.723 1.00 74.94 467 PRO A C 1
ATOM 3622 O O . PRO A 1 467 ? -11.807 15.346 24.160 1.00 74.94 467 PRO A O 1
ATOM 3625 N N . GLU A 1 468 ? -10.257 16.957 24.409 1.00 76.94 468 GLU A N 1
ATOM 3626 C CA . GLU A 1 468 ? -9.766 16.541 25.728 1.00 76.94 468 GLU A CA 1
ATOM 3627 C C . GLU A 1 468 ? -10.870 16.518 26.792 1.00 76.94 468 GLU A C 1
ATOM 3629 O O . GLU A 1 468 ? -11.017 15.524 27.495 1.00 76.94 468 GLU A O 1
ATOM 3634 N N . ASP A 1 469 ? -11.686 17.572 26.895 1.00 82.88 469 ASP A N 1
ATOM 3635 C CA . ASP A 1 469 ? -12.760 17.659 27.895 1.00 82.88 469 ASP A CA 1
ATOM 3636 C C . ASP A 1 469 ? -13.835 16.596 27.652 1.00 82.88 469 ASP A C 1
ATOM 3638 O O . ASP A 1 469 ? -14.322 15.951 28.583 1.00 82.88 469 ASP A O 1
ATOM 3642 N N . TRP A 1 470 ? -14.187 16.395 26.381 1.00 83.69 470 TRP A N 1
ATOM 3643 C CA . TRP A 1 470 ? -15.165 15.393 25.982 1.00 83.69 470 TRP A CA 1
ATOM 3644 C C . TRP A 1 470 ? -14.675 13.977 26.301 1.00 83.69 470 TRP A C 1
ATOM 3646 O O . TRP A 1 470 ? -15.422 13.181 26.874 1.00 83.69 470 TRP A O 1
ATOM 3656 N N . MET A 1 471 ? -13.402 13.698 26.012 1.00 84.94 471 MET A N 1
ATOM 3657 C CA . MET A 1 471 ? -12.763 12.414 26.292 1.00 84.94 471 MET A CA 1
ATOM 3658 C C . MET A 1 471 ? -12.592 12.145 27.786 1.00 84.94 471 MET A C 1
ATOM 3660 O O . MET A 1 471 ? -12.992 11.082 28.268 1.00 84.94 471 MET A O 1
ATOM 3664 N N . ASN A 1 472 ? -12.086 13.126 28.535 1.00 88.19 472 ASN A N 1
ATOM 3665 C CA . ASN A 1 472 ? -11.983 13.062 29.991 1.00 88.19 472 ASN A CA 1
ATOM 3666 C C . ASN A 1 472 ? -13.351 12.796 30.628 1.00 88.19 472 ASN A C 1
ATOM 3668 O O . ASN A 1 472 ? -13.445 12.028 31.579 1.00 88.19 472 ASN A O 1
ATOM 3672 N N . GLY A 1 473 ? -14.425 13.380 30.086 1.00 88.56 473 GLY A N 1
ATOM 3673 C CA . GLY A 1 473 ? -15.788 13.134 30.550 1.00 88.56 473 GLY A CA 1
ATOM 3674 C C . GLY A 1 473 ? -16.239 11.677 30.408 1.00 88.56 473 GLY A C 1
ATOM 3675 O O . GLY A 1 473 ? -16.919 11.180 31.298 1.00 88.56 473 GLY A O 1
ATOM 3676 N N . ILE A 1 474 ? -15.863 10.984 29.327 1.00 89.88 474 ILE A N 1
ATOM 3677 C CA . ILE A 1 474 ? -16.210 9.566 29.115 1.00 89.88 474 ILE A CA 1
ATOM 3678 C C . ILE A 1 474 ? -15.458 8.679 30.107 1.00 89.88 474 ILE A C 1
ATOM 3680 O O . ILE A 1 474 ? -16.070 7.880 30.809 1.00 89.88 474 ILE A O 1
ATOM 3684 N N . VAL A 1 475 ? -14.135 8.838 30.194 1.00 91.31 475 VAL A N 1
ATOM 3685 C CA . VAL A 1 475 ? -13.306 8.004 31.078 1.00 91.31 475 VAL A CA 1
ATOM 3686 C C . VAL A 1 475 ? -13.640 8.258 32.546 1.00 91.31 475 VAL A C 1
ATOM 3688 O O . VAL A 1 475 ? -13.774 7.304 33.311 1.00 91.31 475 VAL A O 1
ATOM 3691 N N . ARG A 1 476 ? -13.882 9.517 32.931 1.00 92.06 476 ARG A N 1
ATOM 3692 C CA . ARG A 1 476 ? -14.345 9.851 34.281 1.00 92.06 476 ARG A CA 1
ATOM 3693 C C . ARG A 1 476 ? -15.688 9.192 34.585 1.00 92.06 476 ARG A C 1
ATOM 3695 O O . ARG A 1 476 ? -15.819 8.594 35.638 1.00 92.06 476 ARG A O 1
ATOM 3702 N N . GLU A 1 477 ? -16.663 9.227 33.678 1.00 92.00 477 GLU A N 1
ATOM 3703 C CA . GLU A 1 477 ? -17.967 8.579 33.907 1.00 92.00 477 GLU A CA 1
ATOM 3704 C C . GLU A 1 477 ? -17.864 7.043 34.003 1.00 92.00 477 GLU A C 1
ATOM 3706 O O . GLU A 1 477 ? -18.661 6.407 34.690 1.00 92.00 477 GLU A O 1
ATOM 3711 N N . LEU A 1 478 ? -16.877 6.428 33.344 1.00 91.75 478 LEU A N 1
ATOM 3712 C CA . LEU A 1 478 ? -16.643 4.985 33.438 1.00 91.75 478 LEU A CA 1
ATOM 3713 C C . LEU A 1 478 ? -16.014 4.557 34.771 1.00 91.75 478 LEU A C 1
ATOM 3715 O O . LEU A 1 478 ? -16.342 3.462 35.240 1.00 91.75 478 LEU A O 1
ATOM 3719 N N . LEU A 1 479 ? -15.120 5.382 35.335 1.00 90.69 479 LEU A N 1
ATOM 3720 C CA . LEU A 1 479 ? -14.236 5.024 36.455 1.00 90.69 479 LEU A CA 1
ATOM 3721 C C . LEU A 1 479 ? -14.573 5.707 37.788 1.00 90.69 479 LEU A C 1
ATOM 3723 O O . LEU A 1 479 ? -14.316 5.135 38.846 1.00 90.69 479 LEU A O 1
ATOM 3727 N N . HIS A 1 480 ? -15.138 6.913 37.768 1.00 86.94 480 HIS A N 1
ATOM 3728 C CA . HIS A 1 480 ? -15.438 7.673 38.981 1.00 86.94 480 HIS A CA 1
ATOM 3729 C C . HIS A 1 480 ? -16.502 6.956 39.818 1.00 86.94 480 HIS A C 1
ATOM 3731 O O . HIS A 1 480 ? -17.601 6.683 39.334 1.00 86.94 480 HIS A O 1
ATOM 3737 N N . GLU A 1 481 ? -16.171 6.661 41.080 1.00 84.69 481 GLU A N 1
ATOM 3738 C CA . GLU A 1 481 ? -17.015 5.884 42.007 1.00 84.69 481 GLU A CA 1
ATOM 3739 C C . GLU A 1 481 ? -17.495 4.537 41.429 1.00 84.69 481 GLU A C 1
ATOM 3741 O O . GLU A 1 481 ? -18.535 3.998 41.815 1.00 84.69 481 GLU A O 1
ATOM 3746 N N . ALA A 1 482 ? -16.721 3.969 40.501 1.00 88.94 482 ALA A N 1
ATOM 3747 C CA . ALA A 1 482 ? -17.043 2.703 39.874 1.00 88.94 482 ALA A CA 1
ATOM 3748 C C . ALA A 1 482 ? -16.984 1.546 40.894 1.00 88.94 482 ALA A C 1
ATOM 3750 O O . ALA A 1 482 ? -16.015 1.434 41.651 1.00 88.94 482 ALA A O 1
ATOM 3751 N N . PRO A 1 483 ? -17.982 0.640 40.910 1.00 90.00 483 PRO A N 1
ATOM 3752 C CA . PRO A 1 483 ? -17.960 -0.512 41.804 1.00 90.00 483 PRO A CA 1
ATOM 3753 C C . PRO A 1 483 ? -16.822 -1.482 41.431 1.00 90.00 483 PRO A C 1
ATOM 3755 O O . PRO A 1 483 ? -16.402 -1.502 40.272 1.00 90.00 483 PRO A O 1
ATOM 3758 N N . PRO A 1 484 ? -16.378 -2.367 42.346 1.00 88.81 484 PRO A N 1
ATOM 3759 C CA . PRO A 1 484 ? -15.302 -3.332 42.078 1.00 88.81 484 PRO A CA 1
ATOM 3760 C C . PRO A 1 484 ? -15.507 -4.152 40.795 1.00 88.81 484 PRO A C 1
ATOM 3762 O O . PRO A 1 484 ? -14.594 -4.328 39.992 1.00 88.81 484 PRO A O 1
ATOM 3765 N N . VAL A 1 485 ? -16.754 -4.572 40.548 1.00 90.56 485 VAL A N 1
ATOM 3766 C CA . VAL A 1 485 ? -17.150 -5.301 39.333 1.00 90.56 485 VAL A CA 1
ATOM 3767 C C . VAL A 1 485 ? -16.841 -4.500 38.070 1.00 90.56 485 VAL A C 1
ATOM 3769 O O . VAL A 1 485 ? -16.396 -5.081 37.087 1.00 90.56 485 VAL A O 1
ATOM 3772 N N . ARG A 1 486 ? -17.039 -3.174 38.070 1.00 91.00 486 ARG A N 1
ATOM 3773 C CA . ARG A 1 486 ? -16.768 -2.329 36.899 1.00 91.00 486 ARG A CA 1
ATOM 3774 C C . ARG A 1 486 ? -15.281 -2.333 36.563 1.00 91.00 486 ARG A C 1
ATOM 3776 O O . ARG A 1 486 ? -14.966 -2.582 35.407 1.00 91.00 486 ARG A O 1
ATOM 3783 N N . TRP A 1 487 ? -14.400 -2.143 37.548 1.00 90.06 487 TRP A N 1
ATOM 3784 C CA . TRP A 1 487 ? -12.946 -2.220 37.357 1.00 90.06 487 TRP A CA 1
ATOM 3785 C C . TRP A 1 487 ? -12.528 -3.570 36.771 1.00 90.06 487 TRP A C 1
ATOM 3787 O O . TRP A 1 487 ? -11.874 -3.612 35.732 1.00 90.06 487 TRP A O 1
ATOM 3797 N N . GLY A 1 488 ? -12.999 -4.671 37.362 1.00 89.00 488 GLY A N 1
ATOM 3798 C CA . GLY A 1 488 ? -12.722 -6.018 36.860 1.00 89.00 488 GLY A CA 1
ATOM 3799 C C . GLY A 1 488 ? -13.330 -6.326 35.484 1.00 89.00 488 GLY A C 1
ATOM 3800 O O . GLY A 1 488 ? -12.837 -7.207 34.780 1.00 89.00 488 GLY A O 1
ATOM 3801 N N . SER A 1 489 ? -14.387 -5.613 35.082 1.00 90.25 489 SER A N 1
ATOM 3802 C CA . SER A 1 489 ? -15.047 -5.796 33.781 1.00 90.25 489 SER A CA 1
ATOM 3803 C C . SER A 1 489 ? -14.297 -5.125 32.638 1.00 90.25 489 SER A C 1
ATOM 3805 O O . SER A 1 489 ? -14.463 -5.551 31.507 1.00 90.25 489 SER A O 1
ATOM 3807 N N . ILE A 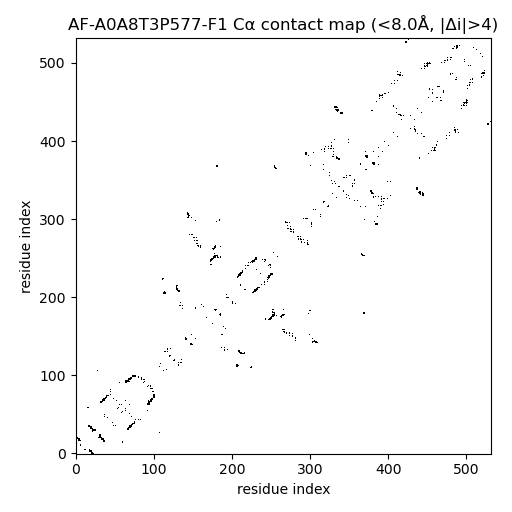1 490 ? -13.516 -4.074 32.900 1.00 91.00 490 ILE A N 1
ATOM 3808 C CA . ILE A 1 490 ? -12.767 -3.313 31.879 1.00 91.00 490 ILE A CA 1
ATOM 3809 C C . ILE A 1 490 ? -11.251 -3.443 32.047 1.00 91.00 490 ILE A C 1
ATOM 3811 O O . ILE A 1 490 ? -10.507 -2.662 31.458 1.00 91.00 490 ILE A O 1
ATOM 3815 N N . ALA A 1 491 ? -10.797 -4.388 32.872 1.00 89.88 491 ALA A N 1
ATOM 3816 C CA . ALA A 1 491 ? -9.394 -4.572 33.238 1.00 89.88 491 ALA A CA 1
ATOM 3817 C C . ALA A 1 491 ? -8.473 -4.688 32.010 1.00 89.88 491 ALA A C 1
ATOM 3819 O O . ALA A 1 491 ? -7.407 -4.078 31.962 1.00 89.88 491 ALA A O 1
ATOM 3820 N N . ASP A 1 492 ? -8.937 -5.403 30.987 1.00 89.44 492 ASP A N 1
ATOM 3821 C CA . ASP A 1 492 ? -8.292 -5.609 29.689 1.00 89.44 492 ASP A CA 1
ATOM 3822 C C . ASP A 1 492 ? -8.200 -4.335 28.827 1.00 89.44 492 ASP A C 1
ATOM 3824 O O . ASP A 1 492 ? -7.390 -4.264 27.903 1.00 89.44 492 ASP A O 1
ATOM 3828 N N . LEU A 1 493 ? -8.985 -3.304 29.146 1.00 92.44 493 LEU A N 1
ATOM 3829 C CA . LEU A 1 493 ? -9.083 -2.046 28.400 1.00 92.44 493 LEU A CA 1
ATOM 3830 C C . LEU A 1 493 ? -8.439 -0.861 29.133 1.00 92.44 493 LEU A C 1
ATOM 3832 O O . LEU A 1 493 ? -8.273 0.204 28.534 1.00 92.44 493 LEU A O 1
ATOM 3836 N N . LEU A 1 494 ? -8.054 -1.022 30.406 1.00 91.88 494 LEU A N 1
ATOM 3837 C CA . LEU A 1 494 ? -7.536 0.067 31.245 1.00 91.88 494 LEU A CA 1
ATOM 3838 C C . LEU A 1 494 ? -6.323 0.763 30.620 1.00 91.88 494 LEU A C 1
ATOM 3840 O O . LEU A 1 494 ? -6.233 1.985 30.683 1.00 91.88 494 LEU A O 1
ATOM 3844 N N . THR A 1 495 ? -5.419 0.022 29.971 1.00 91.12 495 THR A N 1
ATOM 3845 C CA . THR A 1 495 ? -4.247 0.612 29.304 1.00 91.12 495 THR A CA 1
ATOM 3846 C C . THR A 1 495 ? -4.648 1.565 28.177 1.00 91.12 495 THR A C 1
ATOM 3848 O O . THR A 1 495 ? -4.104 2.662 28.084 1.00 91.12 495 THR A O 1
ATOM 3851 N N . LEU A 1 496 ? -5.625 1.182 27.350 1.00 88.56 496 LEU A N 1
ATOM 3852 C CA . LEU A 1 496 ? -6.112 2.029 26.258 1.00 88.56 496 LEU A CA 1
ATOM 3853 C C . LEU A 1 496 ? -6.941 3.210 26.782 1.00 88.56 496 LEU A C 1
ATOM 3855 O O . LEU A 1 496 ? -6.849 4.309 26.243 1.00 88.56 496 LEU A O 1
ATOM 3859 N N . LEU A 1 497 ? -7.715 3.019 27.855 1.00 91.25 497 LEU A N 1
ATOM 3860 C CA . LEU A 1 497 ? -8.438 4.111 28.518 1.00 91.25 497 LEU A CA 1
ATOM 3861 C C . LEU A 1 497 ? -7.475 5.135 29.135 1.00 91.25 497 LEU A C 1
ATOM 3863 O O . LEU A 1 497 ? -7.711 6.338 29.025 1.00 91.25 497 LEU A O 1
ATOM 3867 N N . ALA A 1 498 ? -6.373 4.669 29.727 1.00 91.81 498 ALA A N 1
ATOM 3868 C CA . ALA A 1 498 ? -5.307 5.524 30.236 1.00 91.81 498 ALA A CA 1
ATOM 3869 C C . ALA A 1 498 ? -4.596 6.288 29.108 1.00 91.81 498 ALA A C 1
ATOM 3871 O O . ALA A 1 498 ? -4.251 7.449 29.296 1.00 91.81 498 ALA A O 1
ATOM 3872 N N . GLU A 1 499 ? -4.410 5.680 27.931 1.00 88.25 499 GLU A N 1
ATOM 3873 C CA . GLU A 1 499 ? -3.892 6.380 26.745 1.00 88.25 499 GLU A CA 1
ATOM 3874 C C . GLU A 1 499 ? -4.886 7.433 26.225 1.00 88.25 499 GLU A C 1
ATOM 3876 O O . GLU A 1 499 ? -4.483 8.535 25.855 1.00 88.25 499 GLU A O 1
ATOM 3881 N N . ALA A 1 500 ? -6.186 7.125 26.239 1.00 88.38 500 ALA A N 1
ATOM 3882 C CA . ALA A 1 500 ? -7.234 8.013 25.743 1.00 88.38 500 ALA A CA 1
ATOM 3883 C C . ALA A 1 500 ? -7.480 9.240 26.638 1.00 88.38 500 ALA A C 1
ATOM 3885 O O . ALA A 1 500 ? -7.741 10.327 26.127 1.00 88.38 500 ALA A O 1
ATOM 3886 N N . ALA A 1 501 ? -7.421 9.086 27.963 1.00 91.56 501 ALA A N 1
ATOM 3887 C CA . ALA A 1 501 ? -7.629 10.185 28.906 1.00 91.56 501 ALA A CA 1
ATOM 3888 C C . ALA A 1 501 ? -6.722 10.049 30.146 1.00 91.56 501 ALA A C 1
ATOM 3890 O O . ALA A 1 501 ? -7.210 9.724 31.235 1.00 91.56 501 ALA A O 1
ATOM 3891 N N . PRO A 1 502 ? -5.409 10.331 30.019 1.00 91.56 502 PRO A N 1
ATOM 3892 C CA . PRO A 1 502 ? -4.441 10.092 31.092 1.00 91.56 502 PRO A CA 1
ATOM 3893 C C . PRO A 1 502 ? -4.792 10.807 32.399 1.00 91.56 502 PRO A C 1
ATOM 3895 O O . PRO A 1 502 ? -4.699 10.219 33.471 1.00 91.56 502 PRO A O 1
ATOM 3898 N N . ALA A 1 503 ? -5.232 12.066 32.314 1.00 91.06 503 ALA A N 1
ATOM 3899 C CA . ALA A 1 503 ? -5.569 12.866 33.488 1.00 91.06 503 ALA A CA 1
ATOM 3900 C C . ALA A 1 503 ? -6.791 12.309 34.234 1.00 91.06 503 ALA A C 1
ATOM 3902 O O . ALA A 1 503 ? -6.719 12.105 35.439 1.00 91.06 503 ALA A O 1
ATOM 3903 N N . ALA A 1 504 ? -7.883 12.016 33.519 1.00 92.12 504 ALA A N 1
ATOM 3904 C CA . ALA A 1 504 ? -9.099 11.468 34.124 1.00 92.12 504 ALA A CA 1
ATOM 3905 C C . ALA A 1 504 ? -8.884 10.056 34.689 1.00 92.12 504 ALA A C 1
ATOM 3907 O O . ALA A 1 504 ? -9.466 9.706 35.712 1.00 92.12 504 ALA A O 1
ATOM 3908 N N . PHE A 1 505 ? -8.046 9.249 34.033 1.00 93.06 505 PHE A N 1
ATOM 3909 C CA . PHE A 1 505 ? -7.669 7.931 34.530 1.00 93.06 505 PHE A CA 1
ATOM 3910 C C . PHE A 1 505 ? -6.876 8.027 35.839 1.00 93.06 505 PHE A C 1
ATOM 3912 O O . PHE A 1 505 ? -7.223 7.357 36.809 1.00 93.06 505 PHE A O 1
ATOM 3919 N N . LEU A 1 506 ? -5.831 8.864 35.876 1.00 92.56 506 LEU A N 1
ATOM 3920 C CA . LEU A 1 506 ? -5.008 9.048 37.074 1.00 92.56 506 LEU A CA 1
ATOM 3921 C C . LEU A 1 506 ? -5.821 9.632 38.230 1.00 92.56 506 LEU A C 1
ATOM 3923 O O . LEU A 1 506 ? -5.737 9.097 39.326 1.00 92.56 506 LEU A O 1
ATOM 3927 N N . GLU A 1 507 ? -6.656 10.642 37.969 1.00 93.06 507 GLU A N 1
ATOM 3928 C CA . GLU A 1 507 ? -7.586 11.218 38.952 1.00 93.06 507 GLU A CA 1
ATOM 3929 C C . GLU A 1 507 ? -8.472 10.126 39.575 1.00 93.06 507 GLU A C 1
ATOM 3931 O O . GLU A 1 507 ? -8.514 9.983 40.792 1.00 93.06 507 GLU A O 1
ATOM 3936 N N . ALA A 1 508 ? -9.098 9.275 38.751 1.00 91.38 508 ALA A N 1
ATOM 3937 C CA . ALA A 1 508 ? -9.959 8.203 39.248 1.00 91.38 508 ALA A CA 1
ATOM 3938 C C . ALA A 1 508 ? -9.205 7.157 40.090 1.00 91.38 508 ALA A C 1
ATOM 3940 O O . ALA A 1 508 ? -9.746 6.652 41.073 1.00 91.38 508 ALA A O 1
ATOM 3941 N N . VAL A 1 509 ? -7.968 6.815 39.715 1.00 90.44 509 VAL A N 1
ATOM 3942 C CA . VAL A 1 509 ? -7.137 5.877 40.486 1.00 90.44 509 VAL A CA 1
ATOM 3943 C C . VAL A 1 509 ? -6.673 6.510 41.799 1.00 90.44 509 VAL A C 1
ATOM 3945 O O . VAL A 1 509 ? -6.760 5.863 42.839 1.00 90.44 509 VAL A O 1
ATOM 3948 N N . GLU A 1 510 ? -6.203 7.758 41.771 1.00 91.00 510 GLU A N 1
ATOM 3949 C CA . GLU A 1 510 ? -5.770 8.501 42.960 1.00 91.00 510 GLU A CA 1
ATOM 3950 C C . GLU A 1 510 ? -6.913 8.643 43.969 1.00 91.00 510 GLU A C 1
ATOM 3952 O O . GLU A 1 510 ? -6.727 8.314 45.143 1.00 91.00 510 GLU A O 1
ATOM 3957 N N . ASP A 1 511 ? -8.107 9.027 43.510 1.00 90.50 511 ASP A N 1
ATOM 3958 C CA . ASP A 1 511 ? -9.306 9.128 44.343 1.00 90.50 511 ASP A CA 1
ATOM 3959 C C . ASP A 1 511 ? -9.658 7.786 44.994 1.00 90.50 511 ASP A C 1
ATOM 3961 O 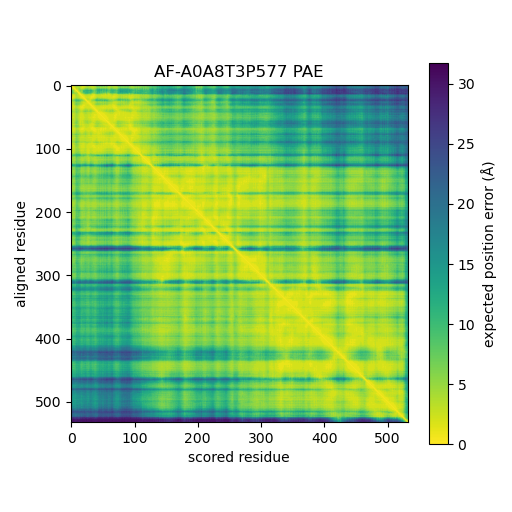O . ASP A 1 511 ? -9.954 7.727 46.190 1.00 90.50 511 ASP A O 1
ATOM 3965 N N . GLU A 1 512 ? -9.583 6.683 44.245 1.00 90.56 512 GLU A N 1
ATOM 3966 C CA . GLU A 1 512 ? -9.870 5.349 44.772 1.00 90.56 512 GLU A CA 1
ATOM 3967 C C . GLU A 1 512 ? -8.844 4.926 45.832 1.00 90.56 512 GLU A C 1
ATOM 3969 O O . GLU A 1 512 ? -9.223 4.381 46.868 1.00 90.56 512 GLU A O 1
ATOM 3974 N N . MET A 1 513 ? -7.562 5.251 45.634 1.00 87.81 513 MET A N 1
ATOM 3975 C CA . MET A 1 513 ? -6.489 4.982 46.601 1.00 87.81 513 MET A CA 1
ATOM 3976 C C . MET A 1 513 ? -6.639 5.752 47.920 1.00 87.81 513 MET A C 1
ATOM 3978 O O . MET A 1 513 ? -6.025 5.367 48.915 1.00 87.81 513 MET A O 1
ATOM 3982 N N . THR A 1 514 ? -7.451 6.813 47.967 1.00 90.69 514 THR A N 1
ATOM 3983 C CA . THR A 1 514 ? -7.731 7.537 49.220 1.00 90.69 514 THR A CA 1
ATOM 3984 C C . THR A 1 514 ? -8.779 6.859 50.108 1.00 90.69 514 THR A C 1
ATOM 3986 O O . THR A 1 514 ? -8.921 7.224 51.278 1.00 90.69 514 THR A O 1
ATOM 3989 N N . LYS A 1 515 ? -9.516 5.872 49.584 1.00 89.62 515 LYS A N 1
ATOM 3990 C CA . LYS A 1 515 ? -10.603 5.188 50.300 1.00 89.62 515 LYS A CA 1
ATOM 3991 C C . LYS A 1 515 ? -10.065 4.073 51.198 1.00 89.62 515 LYS A C 1
ATOM 3993 O O . LYS A 1 515 ? -9.069 3.431 50.886 1.00 89.62 515 LYS A O 1
ATOM 3998 N N . GLU A 1 516 ? -10.769 3.785 52.297 1.00 85.69 516 GLU A N 1
ATOM 3999 C CA . GLU A 1 516 ? -10.395 2.694 53.218 1.00 85.69 516 GLU A CA 1
ATOM 4000 C C . GLU A 1 516 ? -10.441 1.307 52.553 1.00 85.69 516 GLU A C 1
ATOM 4002 O O . GLU A 1 516 ? -9.643 0.434 52.889 1.00 85.69 516 GLU A O 1
ATOM 4007 N N . ALA A 1 517 ? -11.359 1.108 51.602 1.00 85.69 517 ALA A N 1
ATOM 4008 C CA . ALA A 1 517 ? -11.499 -0.118 50.820 1.00 85.69 517 ALA A CA 1
ATOM 4009 C C . ALA A 1 517 ? -11.608 0.224 49.321 1.00 85.69 517 ALA A C 1
ATOM 4011 O O . ALA A 1 517 ? -12.722 0.317 48.799 1.00 85.69 517 ALA A O 1
ATOM 4012 N N . PRO A 1 518 ? -10.472 0.453 48.635 1.00 87.38 518 PRO A N 1
ATOM 4013 C CA . PRO A 1 518 ? -10.467 0.849 47.233 1.00 87.38 518 PRO A CA 1
ATOM 4014 C C . PRO A 1 518 ? -11.047 -0.256 46.341 1.00 87.38 518 PRO A C 1
ATOM 4016 O O . PRO A 1 518 ? -10.533 -1.373 46.300 1.00 87.38 518 PRO A O 1
ATOM 4019 N N . ALA A 1 519 ? -12.084 0.054 45.572 1.00 87.00 519 ALA A N 1
ATOM 4020 C CA . ALA A 1 519 ? -12.725 -0.843 44.619 1.00 87.00 519 ALA A CA 1
ATOM 4021 C C . ALA A 1 519 ? -11.763 -1.348 43.535 1.00 87.00 519 ALA A C 1
ATOM 4023 O O . ALA A 1 519 ? -11.895 -2.481 43.074 1.00 87.00 519 ALA A O 1
ATOM 4024 N N . VAL A 1 520 ? -10.767 -0.535 43.168 1.00 84.81 520 VAL A N 1
ATOM 4025 C CA . VAL A 1 520 ? -9.719 -0.911 42.209 1.00 84.81 520 VAL A CA 1
ATOM 4026 C C . VAL A 1 520 ? -8.846 -2.067 42.713 1.00 84.81 520 VAL A C 1
ATOM 4028 O O . VAL A 1 520 ? -8.268 -2.782 41.899 1.00 84.81 520 VAL A O 1
ATOM 4031 N N . MET A 1 521 ? -8.794 -2.325 44.031 1.00 84.88 521 MET A N 1
ATOM 4032 C CA . MET A 1 521 ? -8.032 -3.460 44.571 1.00 84.88 521 MET A CA 1
ATOM 4033 C C . MET A 1 521 ? -8.585 -4.817 44.128 1.00 84.88 521 MET A C 1
ATOM 4035 O O . MET A 1 521 ? -7.832 -5.783 44.105 1.00 84.88 521 MET A O 1
ATOM 4039 N N . ALA A 1 522 ? -9.845 -4.882 43.686 1.00 80.19 522 ALA A N 1
ATOM 4040 C CA . ALA A 1 522 ? -10.429 -6.099 43.123 1.00 80.19 522 ALA A CA 1
ATOM 4041 C C . ALA A 1 522 ? -9.745 -6.572 41.826 1.00 80.19 522 ALA A C 1
ATOM 4043 O O . ALA A 1 522 ? -9.942 -7.710 41.411 1.00 80.19 522 ALA A O 1
ATOM 4044 N N . LEU A 1 523 ? -8.930 -5.727 41.179 1.00 82.56 523 LEU A N 1
ATOM 4045 C CA . LEU A 1 523 ? -8.085 -6.135 40.049 1.00 82.56 523 LEU A CA 1
ATOM 4046 C C . LEU A 1 523 ? -6.965 -7.104 40.454 1.00 82.56 523 LEU A C 1
ATOM 4048 O O . LEU A 1 523 ? -6.414 -7.779 39.590 1.00 82.56 523 LEU A O 1
ATOM 4052 N N . PHE A 1 524 ? -6.612 -7.144 41.741 1.00 82.25 524 PHE A N 1
ATOM 4053 C CA . PHE A 1 524 ? -5.517 -7.956 42.274 1.00 82.25 524 PHE A CA 1
ATOM 4054 C C . PHE A 1 524 ? -6.007 -9.217 43.000 1.00 82.25 524 PHE A C 1
ATOM 4056 O O . PHE A 1 524 ? -5.199 -9.917 43.608 1.00 82.25 524 PHE A O 1
ATOM 4063 N N . ASP A 1 525 ? -7.308 -9.514 42.945 1.00 74.19 525 ASP A N 1
ATOM 4064 C CA . ASP A 1 525 ? -7.850 -10.766 43.469 1.00 74.19 525 ASP A CA 1
ATOM 4065 C C . ASP A 1 525 ? -7.382 -11.933 42.575 1.00 74.19 525 ASP A C 1
ATOM 4067 O O . ASP A 1 525 ? -7.760 -12.020 41.407 1.00 74.19 525 ASP A O 1
ATOM 4071 N N . GLU A 1 526 ? -6.550 -12.833 43.110 1.00 62.84 526 GLU A N 1
ATOM 4072 C CA . GLU A 1 526 ? -6.013 -13.980 42.362 1.00 62.84 526 GLU A CA 1
ATOM 4073 C C . GLU A 1 526 ? -7.115 -15.000 42.019 1.00 62.84 526 GLU A C 1
ATOM 4075 O O . GLU A 1 526 ? -7.610 -15.727 42.884 1.00 62.84 526 GLU A O 1
ATOM 4080 N N . GLU A 1 527 ? -7.480 -15.108 40.739 1.00 61.75 527 GLU A N 1
ATOM 4081 C CA . GLU A 1 527 ? -8.300 -16.209 40.225 1.00 61.75 527 GLU A CA 1
ATOM 4082 C C . GLU A 1 527 ? -7.445 -17.493 40.216 1.00 61.75 527 GLU A C 1
ATOM 4084 O O . GLU A 1 527 ? -6.603 -17.677 39.347 1.00 61.75 527 GLU A O 1
ATOM 4089 N N . GLY A 1 528 ? -7.597 -18.349 41.237 1.00 52.09 528 GLY A N 1
ATOM 4090 C CA . GLY A 1 528 ? -6.651 -19.437 41.545 1.00 52.09 528 GLY A CA 1
ATOM 4091 C C . GLY A 1 528 ? -6.195 -20.310 40.362 1.00 52.09 528 GLY A C 1
ATOM 4092 O O . GLY A 1 528 ? -7.006 -20.598 39.488 1.00 52.09 528 GLY A O 1
ATOM 4093 N N . ASP A 1 529 ? -4.919 -20.744 40.409 1.00 47.28 529 ASP A N 1
ATOM 4094 C CA . ASP A 1 529 ? -4.048 -21.640 39.591 1.00 47.28 529 ASP A CA 1
ATOM 4095 C C . ASP A 1 529 ? -4.399 -22.063 38.140 1.00 47.28 529 ASP A C 1
ATOM 4097 O O . ASP A 1 529 ? -3.507 -22.467 37.394 1.00 47.28 529 ASP A O 1
ATOM 4101 N N . LEU A 1 530 ? -5.655 -22.016 37.706 1.00 48.00 530 LEU A N 1
ATOM 4102 C CA . LEU A 1 530 ? -6.126 -22.386 36.369 1.00 48.00 530 LEU A CA 1
ATOM 4103 C C . LEU A 1 530 ? -6.650 -21.188 35.552 1.00 48.00 530 LEU A C 1
ATOM 4105 O O . LEU A 1 530 ? -6.939 -21.365 34.368 1.00 48.00 530 LEU A O 1
ATOM 4109 N N . GLY A 1 531 ? -6.776 -19.996 36.149 1.00 39.25 531 GLY A N 1
ATOM 4110 C CA . GLY A 1 531 ? -7.104 -18.741 35.463 1.00 39.25 531 GLY A CA 1
ATOM 4111 C C . GLY A 1 531 ? -5.844 -17.903 35.255 1.00 39.25 531 GLY A C 1
ATOM 4112 O O . GLY A 1 531 ? -5.365 -17.281 36.194 1.00 39.25 531 GLY A O 1
ATOM 4113 N N . GLY A 1 532 ? -5.268 -17.959 34.053 1.00 36.09 532 GLY A N 1
ATOM 4114 C CA . GLY A 1 532 ? -4.105 -17.147 33.670 1.00 36.09 532 GLY A CA 1
ATOM 4115 C C . GLY A 1 532 ? -4.451 -15.728 33.250 1.00 36.09 532 GLY A C 1
ATOM 4116 O O . GLY A 1 532 ? -5.635 -15.481 32.922 1.00 36.09 532 GLY A O 1
#

Nearest PDB structures (foldseek):
  8dgf-assembly1_D  TM=2.902E-01  e=1.023E-05  Escherichia coli
  8one-assembly1_A  TM=4.187E-01  e=7.305E+00  Homo sapiens
  9gzk-assembly1_A  TM=1.682E-01  e=3.799E+00  Listeria monocytogenes

Radius of gyration: 32.64 Å; Cα contacts (8 Å, |Δi|>4): 837; chains: 1; bounding box: 76×43×105 Å

Foldseek 3Di:
DDKDADDDPRCPDPDFNIWDAACDADPVGDHGIEGEDEDADPAQLVVVVVVVVVCLVPVRPDDQLGYEYEYEYLADHDCLVVSLVVVVVVVSHVYYYYYYNVNVVVCCLAAFVLVVQVVCVVVVHDDDQKHQLVVLLVVQQVQFVVGDALLLLCFPQVVLLVVVVVVVVDQAQEAEAEDQFLSSRSNNNSSSLCPDDPPSSVVQRSQEIEGADPVSLVSCLNHQHAGEYEDNYPDCPSVVSSVVSVHRYYYRHHNQDDDDPRHSYGDQHDLVSSLVSVVVVVDDSVVSSVLSLQQLSDPLLSSLVRGPCVVVSADPCLDPVRLLLCLLVLLQQKFFQVQPLRQVLSCLLNVHHSVVSCVSLVVQQRDRPRQWHDDPRMIHGSRSLSSLLRRQLVDDQVSVVSLLVSLCPQLLDQQQLVVDDLLCSVVCVVVVRGRSTDPRRNQRNLLSLLSQQPCCVSSVHDYPDPSQVVSLVSLLVQQAVDALRSLVSCVVSLVSSCSNHVPSSVVSVVVLVVDPHRSNCSNVPDSPDPRD

Mean predicted aligned error: 8.28 Å

Sequence (532 aa):
MSIDMPAGEGIQRHGWDGIVESRVGNAWLPSGLTGWEMGVDKDPRRKASENYAARVSDALGLNPAQSCFVFVTPRNWPGKNRWLEEKKKQGEWREVRAYDAHDLEQWLEIASPAVNAWLSELMGKPVGDLRSVRDWWSGFCTSTDPSLTPSLVLAGRETARQKLSDWLDGSTHLLEVRGDSPVEVLAFIAAVLTTLPEPQRSSRQAQTLVVDSARASQSLLTVRDPLLLIMNSADLTAVGQLDQAGHRIVLPLGRNMGESDEALVLPRQPSREMAQALVSMGFSESKAEAGVRASGRSLLALQRKLSKAPALASPPWARPEVAGVLAAALLAGGWNDEIEGDRNVLETLSGRRYGEFSKSVGQWLHVPDAPLRRVGAVWRLVAPLDAWLLLGRFLSQDDLQTFRKVAMEVLGFPDPRFDLPLEKRWMASAYGKSIPYSNWLREGLTESLALLATYAGQARVEVPARPEDWMNGIVRELLHEAPPVRWGSIADLLTLLAEAAPAAFLEAVEDEMTKEAPAVMALFDEEGDLGG

Solvent-accessible surface area (backbone atoms only — not comparable to full-atom values): 28479 Å² total; per-residue (Å²): 116,50,79,50,62,57,58,81,82,48,62,75,57,89,73,69,61,21,42,37,36,25,89,69,52,56,100,87,44,68,54,38,42,33,44,32,41,75,49,82,57,96,52,54,68,61,51,50,50,53,54,48,52,50,38,71,76,49,49,83,90,56,56,40,78,72,20,28,44,35,38,39,28,80,44,83,55,92,61,50,68,60,53,47,54,57,53,56,72,66,55,70,38,63,36,71,50,75,39,30,31,65,54,51,51,53,43,30,70,60,72,27,61,28,44,38,26,44,50,32,50,78,70,72,41,90,58,68,49,45,36,22,46,65,58,54,44,49,55,61,20,62,46,23,64,71,56,59,51,52,61,47,65,46,29,72,35,63,70,54,52,48,54,52,50,54,47,70,76,46,86,70,42,74,43,50,32,28,19,66,16,32,68,57,31,47,49,39,53,38,32,53,53,72,65,44,58,83,69,56,23,62,57,50,49,50,34,20,32,34,30,53,34,60,68,42,50,59,64,48,64,78,43,74,64,67,36,41,38,36,42,70,30,92,64,62,84,55,51,67,57,39,47,74,52,54,27,28,38,38,40,42,21,22,69,74,49,83,88,66,88,84,46,49,64,56,71,76,43,46,66,66,44,41,20,52,29,36,32,76,70,72,41,53,67,70,58,15,47,51,47,36,61,42,14,48,57,35,69,65,46,39,45,41,74,32,30,77,53,52,87,78,61,66,53,83,69,51,35,84,94,50,28,66,68,44,46,34,58,56,53,32,30,20,31,32,71,81,38,64,47,36,38,53,50,45,19,64,53,57,75,39,57,48,76,59,47,50,57,66,48,49,67,42,54,62,42,64,69,34,64,40,45,73,59,90,57,37,38,31,50,45,22,61,55,51,49,39,52,55,42,30,58,67,50,49,53,66,53,51,54,46,45,51,54,49,47,50,54,66,64,58,44,65,41,45,29,74,81,43,61,66,90,47,35,84,51,16,61,84,73,73,27,54,64,66,52,47,67,50,28,56,50,16,36,41,50,36,46,27,47,43,44,76,36,28,77,79,13,50,39,60,59,93,52,60,54,61,62,54,36,27,50,52,50,30,69,63,47,54,92,41,53,37,58,47,48,56,46,36,57,93,46,47,68,46,48,34,69,26,19,49,68,34,43,50,50,35,50,55,58,34,69,73,44,100,77,36,36,67,57,54,68,70,63,78,44,63,101,82,48,130

pLDDT: mean 89.84, std 8.11, range [36.09, 98.44]

Secondary structure (DSSP, 8-state):
-EEE---GGGGGSSS-SEEEEESS--SSS-SEEEEEEE---S-HHHHHHHHHHHHHH--TT--TTTSEEEEE-SS--TTHHHHHHHHHHH-SSSEEEEE-HHHHHHHHHHH-HHHHHHHHHHTT----SEEEHHHHHHHHHHTBSSPP-HHHHHTT-HHHHHHHHHHHHS---EEEEEESSHHHHHHHHHHHHHHSPTTHHHHHHTTEEEE-SHHHHHHHTT--S--EEEE-SS--TTHHHHHHTT-EEEEEEETTS---TTSEEPPPPPHHHHHHHHHHTT--HHHHHHHHHHTTT-HHHHHHHTBS-GGG---GGGSHHHHGGGHHHHHH-EEETT-HHHHHHHHHHHTS-HHHHHHHHHGGGSSTT-SEEEETTEEEESSHHHHHHHHGGG--HHHHHHHHHHHHHHHTPPPGGGGS-GGGGGGGGGGT---SS-HHHHHHHHHHHHHHHHHTTTTT---SS-HHHHHHHHHHHHHTT--HHHHHHSGGGHHHHHHH-HHHHHHHHHHHHTSSS-GGGGGG---TTT--